Protein AF-A0A935KMK5-F1 (afdb_monomer_lite)

Radius of gyration: 30.53 Å; chains: 1; bounding box: 74×47×90 Å

Sequence (631 aa):
MKILVVHQHYLFPGAPGGSRFNELARLWREAGHQVTVIAGSLNYNTGETPAALRGKWVARQEEGGVTVWRCHVPSSYGAGYWGRMWAFFGFTLSASTAALRAGQPEVVVATSPPLVAALPGWLAARLRWRRVPWVFEVRDLWPESAVTTGVLSERSPLTKLLYALERWACGSAQLINVLTPAFRDDLVRRGLALPAKIVLIPNGADLDHFQPGPRDNDVRREQAWGDRFVVMYAGAHGRANAVGQLLDAAELLRDRADILIATVGDGPQRVELEQRARARGLTNVMFCGPQAKERMPAFVNACDVGAAVLQNNPTFRTVYPNKVFDYMACERPTLLAIDGVARELVCEQAAAGLFAEPENAAALAQAIRQLADDRAAGLAMGRRGRAWVLAHASRRALATRYLEVLGAGVLNTPWDELYVYGAGGHGKVVADVVLRADLPAFRGFIDDACARPQPNGPLGLPLLGSGEWLAERARRVRIAVALGLGDNRLRQRVAQQCVAWGIVLASPVHPRAAVAPSARLGAGTVIMAGAAVNPDAALGEGVIINTGAVVEHDNEIGDYAHLSANAATGGQVRIGALAQLGLGAVVLPRLSVGCGSIVGAGAVVIDDLPEHVVAVGVPARILRRCPDAPP

Structure (mmCIF, N/CA/C/O backbone):
data_AF-A0A935KMK5-F1
#
_entry.id   AF-A0A935KMK5-F1
#
loop_
_atom_site.group_PDB
_atom_site.id
_atom_site.type_symbol
_atom_site.label_atom_id
_atom_site.label_alt_id
_atom_site.label_comp_id
_atom_site.label_asym_id
_atom_site.label_entity_id
_atom_site.label_seq_id
_atom_site.pdbx_PDB_ins_code
_atom_site.Cartn_x
_atom_site.Cartn_y
_atom_site.Cartn_z
_atom_site.occupancy
_atom_site.B_iso_or_equiv
_atom_site.auth_seq_id
_atom_site.auth_comp_id
_atom_site.auth_asym_id
_atom_site.auth_atom_id
_atom_site.pdbx_PDB_model_num
ATOM 1 N N . MET A 1 1 ? 14.300 -13.208 2.594 1.00 88.44 1 MET A N 1
ATOM 2 C CA . MET A 1 1 ? 14.848 -11.836 2.732 1.00 88.44 1 MET A CA 1
ATOM 3 C C . MET A 1 1 ? 15.172 -11.524 4.189 1.00 88.44 1 MET A C 1
ATOM 5 O O . MET A 1 1 ? 14.489 -12.041 5.068 1.00 88.44 1 MET A O 1
ATOM 9 N N . LYS A 1 2 ? 16.140 -10.641 4.442 1.00 92.44 2 LYS A N 1
ATOM 10 C CA . LYS A 1 2 ? 16.451 -10.008 5.728 1.00 92.44 2 LYS A CA 1
ATOM 11 C C . LYS A 1 2 ? 15.815 -8.619 5.779 1.00 92.44 2 LYS A C 1
ATOM 13 O O . LYS A 1 2 ? 16.275 -7.700 5.107 1.00 92.44 2 LYS A O 1
ATOM 18 N N . ILE A 1 3 ? 14.755 -8.467 6.563 1.00 95.25 3 ILE A N 1
ATOM 19 C CA . ILE A 1 3 ? 13.932 -7.254 6.619 1.00 95.25 3 ILE A CA 1
ATOM 20 C C . ILE A 1 3 ? 14.191 -6.539 7.944 1.00 95.25 3 ILE A C 1
ATOM 22 O O . ILE A 1 3 ? 14.002 -7.123 9.013 1.00 95.25 3 ILE A O 1
ATOM 26 N N . LEU A 1 4 ? 14.596 -5.269 7.883 1.00 96.38 4 LEU A N 1
ATOM 27 C CA . LEU A 1 4 ? 14.702 -4.402 9.057 1.00 96.38 4 LEU A CA 1
ATOM 28 C C . LEU A 1 4 ? 13.515 -3.440 9.105 1.00 96.38 4 LEU A C 1
ATOM 30 O O . LEU A 1 4 ? 13.362 -2.602 8.224 1.00 96.38 4 LEU A O 1
ATOM 34 N N . VAL A 1 5 ? 12.709 -3.515 10.157 1.00 97.12 5 VAL A N 1
ATOM 35 C CA . VAL A 1 5 ? 11.572 -2.618 10.386 1.00 97.12 5 VAL A CA 1
ATOM 36 C C . VAL A 1 5 ? 11.924 -1.605 11.468 1.00 97.12 5 VAL A C 1
ATOM 38 O O . VAL A 1 5 ? 12.353 -1.983 12.552 1.00 97.12 5 VAL A O 1
ATOM 41 N N . VAL A 1 6 ? 11.695 -0.321 11.217 1.00 96.94 6 VAL A N 1
ATOM 42 C CA . VAL A 1 6 ? 11.790 0.749 12.212 1.00 96.94 6 VAL A CA 1
ATOM 43 C C . VAL A 1 6 ? 10.384 1.239 12.533 1.00 96.94 6 VAL A C 1
ATOM 45 O O . VAL A 1 6 ? 9.770 1.967 11.752 1.00 96.94 6 VAL A O 1
ATOM 48 N N . HIS A 1 7 ? 9.871 0.818 13.689 1.00 95.62 7 HIS A N 1
ATOM 49 C CA . HIS A 1 7 ? 8.510 1.107 14.122 1.00 95.62 7 HIS A CA 1
ATOM 50 C C . HIS A 1 7 ? 8.440 1.288 15.644 1.00 95.62 7 HIS A C 1
ATOM 52 O O . HIS A 1 7 ? 8.495 0.319 16.399 1.00 95.62 7 HIS A O 1
ATOM 58 N N . GLN A 1 8 ? 8.274 2.533 16.109 1.00 93.81 8 GLN A N 1
ATOM 59 C CA . GLN A 1 8 ? 8.283 2.853 17.543 1.00 93.81 8 GLN A CA 1
ATOM 60 C C . GLN A 1 8 ? 7.212 2.092 18.338 1.00 93.81 8 GLN A C 1
ATOM 62 O O . GLN A 1 8 ? 7.481 1.649 19.453 1.00 93.81 8 GLN A O 1
ATOM 67 N N . HIS A 1 9 ? 6.012 1.934 17.778 1.00 91.88 9 HIS A N 1
ATOM 68 C CA . HIS A 1 9 ? 4.830 1.421 18.483 1.00 91.88 9 HIS A CA 1
ATOM 69 C C . HIS A 1 9 ? 4.638 -0.096 18.376 1.00 91.88 9 HIS A C 1
ATOM 71 O O . HIS A 1 9 ? 3.527 -0.589 18.565 1.00 91.88 9 HIS A O 1
ATOM 77 N N . TYR A 1 10 ? 5.705 -0.847 18.092 1.00 93.25 10 TYR A N 1
ATOM 78 C CA . TYR A 1 10 ? 5.662 -2.308 18.098 1.00 93.25 10 TYR A CA 1
ATOM 79 C C . TYR A 1 10 ? 5.299 -2.830 19.496 1.00 93.25 10 TYR A C 1
ATOM 81 O O . TYR A 1 10 ? 5.993 -2.547 20.481 1.00 93.25 10 TYR A O 1
ATOM 89 N N . LEU A 1 11 ? 4.196 -3.575 19.589 1.00 90.75 11 LEU A N 1
ATOM 90 C CA . LEU A 1 11 ? 3.623 -3.995 20.868 1.00 90.75 11 LEU A CA 1
ATOM 91 C C . LEU A 1 11 ? 4.521 -5.000 21.590 1.00 90.75 11 LEU A C 1
ATOM 93 O O . LEU A 1 11 ? 5.265 -5.747 20.957 1.00 90.75 11 LEU A O 1
ATOM 97 N N . PHE A 1 12 ? 4.437 -5.009 22.919 1.00 89.56 12 PHE A N 1
ATOM 98 C CA . PHE A 1 12 ? 4.944 -6.114 23.730 1.00 89.56 12 PHE A CA 1
ATOM 99 C C . PHE A 1 12 ? 4.015 -7.331 23.598 1.00 89.56 12 PHE A C 1
ATOM 101 O O . PHE A 1 12 ? 2.827 -7.148 23.308 1.00 89.56 12 PHE A O 1
ATOM 108 N N . PRO A 1 13 ? 4.510 -8.559 23.833 1.00 83.75 13 PRO A N 1
ATOM 109 C CA . PRO A 1 13 ? 3.664 -9.749 23.871 1.00 83.75 13 PRO A CA 1
ATOM 110 C C . PRO A 1 13 ? 2.456 -9.558 24.803 1.00 83.75 13 PRO A C 1
ATOM 112 O O . PRO A 1 13 ? 2.616 -9.124 25.942 1.00 83.75 13 PRO A O 1
ATOM 115 N N . GLY A 1 14 ? 1.248 -9.829 24.299 1.00 76.69 14 GLY A N 1
ATOM 116 C CA . GLY A 1 14 ? -0.013 -9.691 25.044 1.00 76.69 14 GLY A CA 1
ATOM 117 C C . GLY A 1 14 ? -0.497 -8.254 25.290 1.00 76.69 14 GLY A C 1
ATOM 118 O O . GLY A 1 14 ? -1.565 -8.065 25.866 1.00 76.69 14 GLY A O 1
ATOM 119 N N . ALA A 1 15 ? 0.241 -7.222 24.864 1.00 79.50 15 ALA A N 1
ATOM 120 C CA . ALA A 1 15 ? -0.203 -5.843 25.047 1.00 79.50 15 ALA A CA 1
ATOM 121 C C . ALA A 1 15 ? -1.358 -5.492 24.083 1.00 79.50 15 ALA A C 1
ATOM 123 O O . ALA A 1 15 ? -1.284 -5.812 22.891 1.00 79.50 15 ALA A O 1
ATOM 124 N N . PRO A 1 16 ? -2.400 -4.775 24.545 1.00 72.69 16 PRO A N 1
ATOM 125 C CA . PRO A 1 16 ? -3.458 -4.292 23.666 1.00 72.69 16 PRO A CA 1
ATOM 126 C C . PRO A 1 16 ? -2.925 -3.193 22.739 1.00 72.69 16 PRO A C 1
ATOM 128 O O . PRO A 1 16 ? -1.979 -2.484 23.087 1.00 72.69 16 PRO A O 1
ATOM 131 N N . GLY A 1 17 ? -3.556 -3.007 21.576 1.00 74.88 17 GLY A N 1
ATOM 132 C CA . GLY A 1 17 ? -3.266 -1.898 20.662 1.00 74.88 17 GLY A CA 1
ATOM 133 C C . GLY A 1 17 ? -3.197 -2.289 19.185 1.00 74.88 17 GLY A C 1
ATOM 134 O O . GLY A 1 17 ? -3.544 -3.400 18.783 1.00 74.88 17 GLY A O 1
ATOM 135 N N . GLY A 1 18 ? -2.734 -1.349 18.356 1.00 76.38 18 GLY A N 1
ATOM 136 C CA . GLY A 1 18 ? -2.572 -1.552 16.916 1.00 76.38 18 GLY A CA 1
ATOM 137 C C . GLY A 1 18 ? -1.399 -2.480 16.594 1.00 76.38 18 GLY A C 1
ATOM 138 O O . GLY A 1 18 ? -0.251 -2.058 16.647 1.00 76.38 18 GLY A O 1
ATOM 139 N N . SER A 1 19 ? -1.688 -3.723 16.204 1.00 83.69 19 SER A N 1
ATOM 140 C CA . SER A 1 19 ? -0.689 -4.792 16.043 1.00 83.69 19 SER A CA 1
ATOM 141 C C . SER A 1 19 ? -0.196 -5.012 14.607 1.00 83.69 19 SER A C 1
ATOM 143 O O . SER A 1 19 ? 0.332 -6.079 14.313 1.00 83.69 19 SER A O 1
ATOM 145 N N . ARG A 1 20 ? -0.375 -4.047 13.690 1.00 89.81 20 ARG A N 1
ATOM 146 C CA . ARG A 1 20 ? -0.068 -4.218 12.251 1.00 89.81 20 ARG A CA 1
ATOM 147 C C . ARG A 1 20 ? 1.321 -4.819 12.021 1.00 89.81 20 ARG A C 1
ATOM 149 O O . ARG A 1 20 ? 1.428 -5.862 11.391 1.00 89.81 20 ARG A O 1
ATOM 156 N N . PHE A 1 21 ? 2.369 -4.183 12.546 1.00 92.81 21 PHE A N 1
ATOM 157 C CA . PHE A 1 21 ? 3.739 -4.654 12.335 1.00 92.81 21 PHE A CA 1
ATOM 158 C C . PHE A 1 21 ? 4.095 -5.889 13.163 1.00 92.81 21 PHE A C 1
ATOM 160 O O . PHE A 1 21 ? 4.948 -6.648 12.722 1.00 92.81 21 PHE A O 1
ATOM 167 N N . ASN A 1 22 ? 3.426 -6.134 14.296 1.00 92.81 22 ASN A N 1
ATOM 168 C CA . ASN A 1 22 ? 3.542 -7.406 15.014 1.00 92.81 22 ASN A CA 1
ATOM 169 C C . ASN A 1 22 ? 3.062 -8.568 14.129 1.00 92.81 22 ASN A C 1
ATOM 171 O O . ASN A 1 22 ? 3.775 -9.556 13.977 1.00 92.81 22 ASN A O 1
ATOM 175 N N . GLU A 1 23 ? 1.908 -8.414 13.474 1.00 91.38 23 GLU A N 1
ATOM 176 C CA . GLU A 1 23 ? 1.386 -9.435 12.560 1.00 91.38 23 GLU A CA 1
ATOM 177 C C . GLU A 1 23 ? 2.195 -9.542 11.269 1.00 91.38 23 GLU A C 1
ATOM 179 O O . GLU A 1 23 ? 2.491 -10.650 10.839 1.00 91.38 23 GLU A O 1
ATOM 184 N N . LEU A 1 24 ? 2.597 -8.421 10.655 1.00 94.81 24 LEU A N 1
ATOM 185 C CA . LEU A 1 24 ? 3.451 -8.466 9.463 1.00 94.81 24 LEU A CA 1
ATOM 186 C C . LEU A 1 24 ? 4.778 -9.167 9.765 1.00 94.81 24 LEU A C 1
ATOM 188 O O . LEU A 1 24 ? 5.187 -10.033 9.001 1.00 94.81 24 LEU A O 1
ATOM 192 N N . ALA A 1 25 ? 5.421 -8.863 10.897 1.00 95.94 25 ALA A N 1
ATOM 193 C CA . ALA A 1 25 ? 6.657 -9.529 11.296 1.00 95.94 25 ALA A CA 1
ATOM 194 C C . ALA A 1 25 ? 6.456 -11.040 11.499 1.00 95.94 25 ALA A C 1
ATOM 196 O O . ALA A 1 25 ? 7.282 -11.830 11.038 1.00 95.94 25 ALA A O 1
ATOM 197 N N . ARG A 1 26 ? 5.343 -11.447 12.129 1.00 94.00 26 ARG A N 1
ATOM 198 C CA . ARG A 1 26 ? 4.970 -12.860 12.283 1.00 94.00 26 ARG A CA 1
ATOM 199 C C . ARG A 1 26 ? 4.770 -13.543 10.927 1.00 94.00 26 ARG A C 1
ATOM 201 O O . ARG A 1 26 ? 5.395 -14.572 10.683 1.00 94.00 26 ARG A O 1
ATOM 208 N N . LEU A 1 27 ? 3.947 -12.963 10.053 1.00 94.50 27 LEU A N 1
ATOM 209 C CA . LEU A 1 27 ? 3.589 -13.522 8.744 1.00 94.50 27 LEU A CA 1
ATOM 210 C C . LEU A 1 27 ? 4.787 -13.577 7.788 1.00 94.50 27 LEU A C 1
ATOM 212 O O . LEU A 1 27 ? 4.979 -14.571 7.094 1.00 94.50 27 LEU A O 1
ATOM 216 N N . TRP A 1 28 ? 5.638 -12.550 7.774 1.00 96.19 28 TRP A N 1
ATOM 217 C CA . TRP A 1 28 ? 6.865 -12.554 6.975 1.00 96.19 28 TRP A CA 1
ATOM 218 C C . TRP A 1 28 ? 7.855 -13.613 7.458 1.00 96.19 28 TRP A C 1
ATOM 220 O O . TRP A 1 28 ? 8.504 -14.264 6.642 1.00 96.19 28 TRP A O 1
ATOM 230 N N . ARG A 1 29 ? 7.944 -13.840 8.772 1.00 95.44 29 ARG A N 1
ATOM 231 C CA . ARG A 1 29 ? 8.748 -14.932 9.327 1.00 95.44 29 ARG A CA 1
ATOM 232 C C . ARG A 1 29 ? 8.179 -16.306 8.970 1.00 95.44 29 ARG A C 1
ATOM 234 O O . ARG A 1 29 ? 8.950 -17.179 8.593 1.00 95.44 29 ARG A O 1
ATOM 241 N N . GLU A 1 30 ? 6.862 -16.497 9.059 1.00 93.69 30 GLU A N 1
ATOM 242 C CA . GLU A 1 30 ? 6.194 -17.733 8.605 1.00 93.69 30 GLU A CA 1
ATOM 243 C C . GLU A 1 30 ? 6.478 -18.023 7.124 1.00 93.69 30 GLU A C 1
ATOM 245 O O . GLU A 1 30 ? 6.683 -19.173 6.755 1.00 93.69 30 GLU A O 1
ATOM 250 N N . ALA A 1 31 ? 6.582 -16.981 6.294 1.00 93.06 31 ALA A N 1
ATOM 251 C CA . ALA A 1 31 ? 7.000 -17.076 4.895 1.00 93.06 31 ALA A CA 1
ATOM 252 C C . ALA A 1 31 ? 8.521 -17.307 4.697 1.00 93.06 31 ALA A C 1
ATOM 254 O O . ALA A 1 31 ? 9.012 -17.246 3.574 1.00 93.06 31 ALA A O 1
ATOM 255 N N . GLY A 1 32 ? 9.291 -17.552 5.764 1.00 94.31 32 GLY A N 1
ATOM 256 C CA . GLY A 1 32 ? 10.724 -17.869 5.700 1.00 94.31 32 GLY A CA 1
ATOM 257 C C . GLY A 1 32 ? 11.666 -16.657 5.672 1.00 94.31 32 GLY A C 1
ATOM 258 O O . GLY A 1 32 ? 12.860 -16.809 5.405 1.00 94.31 32 GLY A O 1
ATOM 259 N N . HIS A 1 33 ? 11.176 -15.442 5.942 1.00 94.19 33 HIS A N 1
ATOM 260 C CA . HIS A 1 33 ? 12.009 -14.235 5.981 1.00 94.19 33 HIS A CA 1
ATOM 261 C C . HIS A 1 33 ? 12.579 -13.977 7.384 1.00 94.19 33 HIS A C 1
ATOM 263 O O . HIS A 1 33 ? 11.934 -14.208 8.404 1.00 94.19 33 HIS A O 1
ATOM 269 N N . GLN A 1 34 ? 13.793 -13.430 7.455 1.00 95.06 34 GLN A N 1
ATOM 270 C CA . GLN A 1 34 ? 14.397 -13.003 8.714 1.00 95.06 34 GLN A CA 1
ATOM 271 C C . GLN A 1 34 ? 13.971 -11.564 9.014 1.00 95.06 34 GLN A C 1
ATOM 273 O O . GLN A 1 34 ? 14.354 -10.644 8.293 1.00 95.06 34 GLN A O 1
ATOM 278 N N . VAL A 1 35 ? 13.211 -11.354 10.089 1.00 96.88 35 VAL A N 1
ATOM 279 C CA . VAL A 1 35 ? 12.713 -10.024 10.472 1.00 96.88 35 VAL A CA 1
ATOM 280 C C . VAL A 1 35 ? 13.449 -9.513 11.710 1.00 96.88 35 VAL A C 1
ATOM 282 O O . VAL A 1 35 ? 13.557 -10.203 12.724 1.00 96.88 35 VAL A O 1
ATOM 285 N N . THR A 1 36 ? 13.961 -8.287 11.628 1.00 97.25 36 THR A N 1
ATOM 286 C CA . THR A 1 36 ? 14.481 -7.523 12.768 1.00 97.25 36 THR A CA 1
ATOM 287 C C . THR A 1 36 ? 13.657 -6.255 12.931 1.00 97.25 36 THR A C 1
ATOM 289 O O . THR A 1 36 ? 13.405 -5.560 11.952 1.00 97.25 36 THR A O 1
ATOM 292 N N . VAL A 1 37 ? 13.259 -5.921 14.156 1.00 97.75 37 VAL A N 1
ATOM 293 C CA . VAL A 1 37 ? 12.464 -4.722 14.454 1.00 97.75 37 VAL A CA 1
ATOM 294 C C . VAL A 1 37 ? 13.245 -3.793 15.381 1.00 97.75 37 VAL A C 1
ATOM 296 O O . VAL A 1 37 ? 13.832 -4.243 16.358 1.00 97.75 37 VAL A O 1
ATOM 299 N N . ILE A 1 38 ? 13.242 -2.493 15.103 1.00 97.44 38 ILE A N 1
ATOM 300 C CA . ILE A 1 38 ? 13.681 -1.424 16.005 1.00 97.44 38 ILE A CA 1
ATOM 301 C C . ILE A 1 38 ? 12.425 -0.729 16.531 1.00 97.44 38 ILE A C 1
ATOM 303 O O . ILE A 1 38 ? 11.669 -0.140 15.755 1.00 97.44 38 ILE A O 1
ATOM 307 N N . ALA A 1 39 ? 12.204 -0.811 17.841 1.00 96.31 39 ALA A N 1
ATOM 308 C CA . ALA A 1 39 ? 10.960 -0.431 18.503 1.00 96.31 39 ALA A CA 1
ATOM 309 C C . ALA A 1 39 ? 11.193 0.346 19.798 1.00 96.31 39 ALA A C 1
ATOM 311 O O . ALA A 1 39 ? 12.278 0.314 20.367 1.00 96.31 39 ALA A O 1
ATOM 312 N N . GLY A 1 40 ? 10.173 1.047 20.289 1.00 94.62 40 GLY A N 1
ATOM 313 C CA . GLY A 1 40 ? 10.242 1.766 21.557 1.00 94.62 40 GLY A CA 1
ATOM 314 C C . GLY A 1 40 ? 10.272 0.829 22.769 1.00 94.62 40 GLY A C 1
ATOM 315 O O . GLY A 1 40 ? 9.691 -0.258 22.756 1.00 94.62 40 GLY A O 1
ATOM 316 N N . SER A 1 41 ? 10.934 1.266 23.840 1.00 94.12 41 SER A N 1
ATOM 317 C CA . SER A 1 41 ? 10.972 0.588 25.142 1.00 94.12 41 SER A CA 1
ATOM 318 C C . SER A 1 41 ? 9.736 0.841 26.014 1.00 94.12 41 SER A C 1
ATOM 320 O O . SER A 1 41 ? 9.602 0.219 27.063 1.00 94.12 41 SER A O 1
ATOM 322 N N . LEU A 1 42 ? 8.865 1.768 25.613 1.00 89.81 42 LEU A N 1
ATOM 323 C CA . LEU A 1 42 ? 7.700 2.223 26.372 1.00 89.81 42 LEU A CA 1
ATOM 324 C C . LEU A 1 42 ? 6.410 1.710 25.728 1.00 89.81 42 LEU A C 1
ATOM 326 O O . LEU A 1 42 ? 6.234 1.811 24.512 1.00 89.81 42 LEU A O 1
ATOM 330 N N . ASN A 1 43 ? 5.493 1.191 26.545 1.00 85.00 43 ASN A N 1
ATOM 331 C CA . ASN A 1 43 ? 4.145 0.861 26.100 1.00 85.00 43 ASN A CA 1
ATOM 332 C C . ASN A 1 43 ? 3.358 2.163 25.918 1.00 85.00 43 ASN A C 1
ATOM 334 O O . ASN A 1 43 ? 3.093 2.876 26.879 1.00 85.00 43 ASN A O 1
ATOM 338 N N . TYR A 1 44 ? 2.988 2.489 24.682 1.00 79.50 44 TYR A N 1
ATOM 339 C CA . TYR A 1 44 ? 2.342 3.766 24.369 1.00 79.50 44 TYR A CA 1
ATOM 340 C C . TYR A 1 44 ? 0.893 3.873 24.862 1.00 79.50 44 TYR A C 1
ATOM 342 O O . TYR A 1 44 ? 0.375 4.985 24.926 1.00 79.50 44 TYR A O 1
ATOM 350 N N . ASN A 1 45 ? 0.252 2.749 25.205 1.00 74.62 45 ASN A N 1
ATOM 351 C CA . ASN A 1 45 ? -1.100 2.735 25.763 1.00 74.62 45 ASN A CA 1
ATOM 352 C C . ASN A 1 45 ? -1.089 2.964 27.275 1.00 74.62 45 ASN A C 1
ATOM 354 O O . ASN A 1 45 ? -1.911 3.725 27.772 1.00 74.62 45 ASN A O 1
ATOM 358 N N . THR A 1 46 ? -0.158 2.337 28.003 1.00 78.88 46 THR A N 1
ATOM 359 C CA . THR A 1 46 ? -0.071 2.480 29.469 1.00 78.88 46 THR A CA 1
ATOM 360 C C . THR A 1 46 ? 0.881 3.591 29.913 1.00 78.88 46 THR A C 1
ATOM 362 O O . THR A 1 46 ? 0.805 4.055 31.042 1.00 78.88 46 THR A O 1
ATOM 365 N N . GLY A 1 47 ? 1.794 4.031 29.043 1.00 81.44 47 GLY A N 1
ATOM 366 C CA . GLY A 1 47 ? 2.874 4.957 29.391 1.00 81.44 47 GLY A CA 1
ATOM 367 C C . GLY A 1 47 ? 4.026 4.303 30.162 1.00 81.44 47 GLY A C 1
ATOM 368 O O . GLY A 1 47 ? 4.974 4.986 30.548 1.00 81.44 47 GLY A O 1
ATOM 369 N N . GLU A 1 48 ? 3.979 2.989 30.384 1.00 85.00 48 GLU A N 1
ATOM 370 C CA . GLU A 1 48 ? 4.920 2.301 31.263 1.00 85.00 48 GLU A CA 1
ATOM 371 C C . GLU A 1 48 ? 6.095 1.682 30.503 1.00 85.00 48 GLU A C 1
ATOM 373 O O . GLU A 1 48 ? 5.959 1.133 29.406 1.00 85.00 48 GLU A O 1
ATOM 378 N N . THR A 1 49 ? 7.275 1.734 31.125 1.00 88.56 49 THR A N 1
ATOM 379 C CA . THR A 1 49 ? 8.465 1.002 30.672 1.00 88.56 49 THR A CA 1
ATOM 380 C C . THR A 1 49 ? 8.641 -0.258 31.524 1.00 88.56 49 THR A C 1
ATOM 382 O O . THR A 1 49 ? 8.798 -0.131 32.750 1.00 88.56 49 THR A O 1
ATOM 385 N N . PRO A 1 50 ? 8.671 -1.461 30.913 1.00 89.88 50 PRO A N 1
ATOM 386 C CA . PRO A 1 50 ? 8.937 -2.707 31.625 1.00 89.88 50 PRO A CA 1
ATOM 387 C C . PRO A 1 50 ? 10.238 -2.643 32.428 1.00 89.88 50 PRO A C 1
ATOM 389 O O . PRO A 1 50 ? 11.231 -2.086 31.958 1.00 89.88 50 PRO A O 1
ATOM 392 N N . ALA A 1 51 ? 10.260 -3.245 33.621 1.00 88.81 51 ALA A N 1
ATOM 393 C CA . ALA A 1 51 ? 11.404 -3.179 34.538 1.00 88.81 51 ALA A CA 1
ATOM 394 C C . ALA A 1 51 ? 12.734 -3.584 33.872 1.00 88.81 51 ALA A C 1
ATOM 396 O O . ALA A 1 51 ? 13.735 -2.891 34.026 1.00 88.81 51 ALA A O 1
ATOM 397 N N . ALA A 1 52 ? 12.716 -4.628 33.035 1.00 89.81 52 ALA A N 1
ATOM 398 C CA . ALA A 1 52 ? 13.886 -5.121 32.303 1.00 89.81 52 ALA A CA 1
ATOM 399 C C . ALA A 1 52 ? 14.477 -4.128 31.276 1.00 89.81 52 ALA A C 1
ATOM 401 O O . ALA A 1 52 ? 15.593 -4.346 30.793 1.00 89.81 52 ALA A O 1
ATOM 402 N N . LEU A 1 53 ? 13.743 -3.069 30.917 1.00 92.38 53 LEU A N 1
ATOM 403 C CA . LEU A 1 53 ? 14.135 -2.043 29.944 1.00 92.38 53 LEU A CA 1
ATOM 404 C C . LEU A 1 53 ? 14.408 -0.672 30.581 1.00 92.38 53 LEU A C 1
ATOM 406 O O . LEU A 1 53 ? 14.921 0.219 29.902 1.00 92.38 53 LEU A O 1
ATOM 410 N N . ARG A 1 54 ? 14.095 -0.483 31.869 1.00 90.25 54 ARG A N 1
ATOM 411 C CA . ARG A 1 54 ? 14.308 0.799 32.558 1.00 90.25 54 ARG A CA 1
ATOM 412 C C . ARG A 1 54 ? 15.795 1.163 32.571 1.00 90.25 54 ARG A C 1
ATOM 414 O O . ARG A 1 54 ? 16.647 0.320 32.831 1.00 90.25 54 ARG A O 1
ATOM 421 N N . GLY A 1 55 ? 16.100 2.420 32.248 1.00 88.62 55 GLY A N 1
ATOM 422 C CA . GLY A 1 55 ? 17.470 2.948 32.198 1.00 88.62 55 GLY A CA 1
ATOM 423 C C . GLY A 1 55 ? 18.325 2.461 31.019 1.00 88.62 55 GLY A C 1
ATOM 424 O O . GLY A 1 55 ? 19.446 2.934 30.853 1.00 88.62 55 GLY A O 1
ATOM 425 N N . LYS A 1 56 ? 17.827 1.552 30.170 1.00 93.69 56 LYS A N 1
ATOM 426 C CA . LYS A 1 56 ? 18.582 1.065 29.008 1.00 93.69 56 LYS A CA 1
ATOM 427 C C . LYS A 1 56 ? 18.429 2.017 27.827 1.00 93.69 56 LYS A C 1
ATOM 429 O O . LYS A 1 56 ? 17.316 2.373 27.449 1.00 93.69 56 LYS A O 1
ATOM 434 N N . TRP A 1 57 ? 19.554 2.372 27.206 1.00 95.94 57 TRP A N 1
ATOM 435 C CA . TRP A 1 57 ? 19.562 3.150 25.964 1.00 95.94 57 TRP A CA 1
ATOM 436 C C . TRP A 1 57 ? 19.027 2.333 24.783 1.00 95.94 57 TRP A C 1
ATOM 438 O O . TRP A 1 57 ? 18.154 2.775 24.038 1.00 95.94 57 TRP A O 1
ATOM 448 N N . VAL A 1 58 ? 19.545 1.113 24.638 1.00 96.50 58 VAL A N 1
ATOM 449 C CA . VAL A 1 58 ? 19.166 0.138 23.614 1.00 96.50 58 VAL A CA 1
ATOM 450 C C . VAL A 1 58 ? 19.297 -1.261 24.219 1.00 96.50 58 VAL A C 1
ATOM 452 O O . VAL A 1 58 ? 20.313 -1.563 24.846 1.00 96.50 58 VAL A O 1
ATOM 455 N N . ALA A 1 59 ? 18.307 -2.125 24.008 1.00 96.44 59 ALA A N 1
ATOM 456 C CA . ALA A 1 59 ? 18.327 -3.523 24.428 1.00 96.44 59 ALA A CA 1
ATOM 457 C C . ALA A 1 59 ? 17.885 -4.438 23.280 1.00 96.44 59 ALA A C 1
ATOM 459 O O . ALA A 1 59 ? 16.837 -4.215 22.684 1.00 96.44 59 ALA A O 1
ATOM 460 N N . ARG A 1 60 ? 18.671 -5.475 22.977 1.00 95.88 60 ARG A N 1
ATOM 461 C CA . ARG A 1 60 ? 18.289 -6.524 22.021 1.00 95.88 60 ARG A CA 1
ATOM 462 C C . ARG A 1 60 ? 17.563 -7.644 22.762 1.00 95.88 60 ARG A C 1
ATOM 464 O O . ARG A 1 60 ? 18.057 -8.104 23.789 1.00 95.88 60 ARG A O 1
ATOM 471 N N . GLN A 1 61 ? 16.421 -8.070 22.240 1.00 94.12 61 GLN A N 1
ATOM 472 C CA . GLN A 1 61 ? 15.588 -9.145 22.775 1.00 94.12 61 GLN A CA 1
ATOM 473 C C . GLN A 1 61 ? 15.037 -9.997 21.629 1.00 94.12 61 GLN A C 1
ATOM 475 O O . GLN A 1 61 ? 15.061 -9.585 20.467 1.00 94.12 61 GLN A O 1
ATOM 480 N N . GLU A 1 62 ? 14.560 -11.189 21.957 1.00 93.00 62 GLU A N 1
ATOM 481 C CA . GLU A 1 62 ? 13.805 -12.032 21.039 1.00 93.00 62 GLU A CA 1
ATOM 482 C C . GLU A 1 62 ? 12.351 -12.068 21.507 1.00 93.00 62 GLU A C 1
ATOM 484 O O . GLU A 1 62 ? 12.070 -12.408 22.654 1.00 93.00 62 GLU A O 1
ATOM 489 N N . GLU A 1 63 ? 11.430 -11.669 20.635 1.00 90.81 63 GLU A N 1
ATOM 490 C CA . GLU A 1 63 ? 10.006 -11.587 20.948 1.00 90.81 63 GLU A CA 1
ATOM 491 C C . GLU A 1 63 ? 9.220 -12.335 19.876 1.00 90.81 63 GLU A C 1
ATOM 493 O O . GLU A 1 63 ? 9.213 -11.939 18.711 1.00 90.81 63 GLU A O 1
ATOM 498 N N . GLY A 1 64 ? 8.591 -13.452 20.253 1.00 83.38 64 GLY A N 1
ATOM 499 C CA . GLY A 1 64 ? 7.833 -14.281 19.314 1.00 83.38 64 GLY A CA 1
ATOM 500 C C . GLY A 1 64 ? 8.668 -14.745 18.117 1.00 83.38 64 GLY A C 1
ATOM 501 O O . GLY A 1 64 ? 8.151 -14.767 17.007 1.00 83.38 64 GLY A O 1
ATOM 502 N N . GLY A 1 65 ? 9.955 -15.061 18.322 1.00 86.56 65 GLY A N 1
ATOM 503 C CA . GLY A 1 65 ? 10.911 -15.466 17.280 1.00 86.56 65 GLY A CA 1
ATOM 504 C C . GLY A 1 65 ? 11.321 -14.357 16.303 1.00 86.56 65 GLY A C 1
ATOM 505 O O . GLY A 1 65 ? 11.832 -14.647 15.222 1.00 86.56 65 GLY A O 1
ATOM 506 N N . VAL A 1 66 ? 11.074 -13.092 16.652 1.00 94.56 66 VAL A N 1
ATOM 507 C CA . VAL A 1 66 ? 11.553 -11.905 15.934 1.00 94.56 66 VAL A CA 1
ATOM 508 C C . VAL A 1 66 ? 12.634 -11.237 16.781 1.00 94.56 66 VAL A C 1
ATOM 510 O O . VAL A 1 66 ? 12.466 -11.052 17.986 1.00 94.56 66 VAL A O 1
ATOM 513 N N . THR A 1 67 ? 13.752 -10.841 16.167 1.00 96.06 67 THR A N 1
ATOM 514 C CA . THR A 1 67 ? 14.761 -10.040 16.879 1.00 96.06 67 THR A CA 1
ATOM 515 C C . THR A 1 67 ? 14.255 -8.607 17.025 1.00 96.06 67 THR A C 1
ATOM 517 O O . THR A 1 67 ? 14.043 -7.926 16.023 1.00 96.06 67 THR A O 1
ATOM 520 N N . VAL A 1 68 ? 14.111 -8.122 18.258 1.00 97.00 68 VAL A N 1
ATOM 521 C CA . VAL A 1 68 ? 13.637 -6.766 18.563 1.00 97.00 68 VAL A CA 1
ATOM 522 C C . VAL A 1 68 ? 14.719 -5.973 19.292 1.00 97.00 68 VAL A C 1
ATOM 524 O O . VAL A 1 68 ? 15.249 -6.385 20.321 1.00 97.00 68 VAL A O 1
ATOM 527 N N . TRP A 1 69 ? 15.047 -4.799 18.767 1.00 97.31 69 TRP A N 1
ATOM 528 C CA . TRP A 1 69 ? 15.850 -3.782 19.430 1.00 97.31 69 TRP A CA 1
ATOM 529 C C . TRP A 1 69 ? 14.914 -2.773 20.094 1.00 97.31 69 TRP A C 1
ATOM 531 O O . TRP A 1 69 ? 14.317 -1.933 19.422 1.00 97.31 69 TRP A O 1
ATOM 541 N N . ARG A 1 70 ? 14.782 -2.864 21.418 1.00 96.81 70 ARG A N 1
ATOM 542 C CA . ARG A 1 70 ? 14.021 -1.931 22.252 1.00 96.81 70 ARG A CA 1
ATOM 543 C C . ARG A 1 70 ? 14.878 -0.703 22.558 1.00 96.81 70 ARG A C 1
ATOM 545 O O . ARG A 1 70 ? 15.918 -0.801 23.209 1.00 96.81 70 ARG A O 1
ATOM 552 N N . CYS A 1 71 ? 14.435 0.446 22.075 1.00 96.81 71 CYS A N 1
ATOM 553 C CA . CYS A 1 71 ? 15.129 1.726 22.097 1.00 96.81 71 CYS A CA 1
ATOM 554 C C . CYS A 1 71 ? 14.463 2.680 23.083 1.00 96.81 71 CYS A C 1
ATOM 556 O O . CYS A 1 71 ? 13.235 2.736 23.164 1.00 96.81 71 CYS A O 1
ATOM 558 N N . HIS A 1 72 ? 15.282 3.418 23.829 1.00 95.94 72 HIS A N 1
ATOM 559 C CA . HIS A 1 72 ? 14.824 4.316 24.878 1.00 95.94 72 HIS A CA 1
ATOM 560 C C . HIS A 1 72 ? 13.760 5.307 24.389 1.00 95.94 72 HIS A C 1
ATOM 562 O O . HIS A 1 72 ? 13.982 6.077 23.454 1.00 95.94 72 HIS A O 1
ATOM 568 N N . VAL A 1 73 ? 12.625 5.327 25.085 1.00 92.75 73 VAL A N 1
ATOM 569 C CA . VAL A 1 73 ? 11.580 6.344 24.941 1.00 92.75 73 VAL A CA 1
ATOM 570 C C . VAL A 1 73 ? 11.446 7.082 26.278 1.00 92.75 73 VAL A C 1
ATOM 572 O O . VAL A 1 73 ? 11.158 6.433 27.286 1.00 92.75 73 VAL A O 1
ATOM 575 N N . PRO A 1 74 ? 11.632 8.412 26.309 1.00 89.31 74 PRO A N 1
ATOM 576 C CA . PRO A 1 74 ? 11.382 9.230 27.492 1.00 89.31 74 PRO A CA 1
ATOM 577 C C . PRO A 1 74 ? 9.998 8.989 28.117 1.00 89.31 74 PRO A C 1
ATOM 579 O O . PRO A 1 74 ? 8.992 8.897 27.411 1.00 89.31 74 PRO A O 1
ATOM 582 N N . SER A 1 75 ? 9.932 8.967 29.453 1.00 84.19 75 SER A N 1
ATOM 583 C CA . SER A 1 75 ? 8.680 8.816 30.219 1.00 84.19 75 SER A CA 1
ATOM 584 C C . SER A 1 75 ? 7.710 9.990 30.041 1.00 84.19 75 SER A C 1
ATOM 586 O O . SER A 1 75 ? 6.527 9.876 30.350 1.00 84.19 75 SER A O 1
ATOM 588 N N . SER A 1 76 ? 8.181 11.104 29.474 1.00 80.75 76 SER A N 1
ATOM 589 C CA . SER A 1 76 ? 7.372 12.270 29.119 1.00 80.75 76 SER A CA 1
ATOM 590 C C . SER A 1 76 ? 6.372 12.015 27.982 1.00 80.75 76 SER A C 1
ATOM 592 O O . SER A 1 76 ? 5.615 12.922 27.649 1.00 80.75 76 SER A O 1
ATOM 594 N N . TYR A 1 77 ? 6.297 10.807 27.408 1.00 77.19 77 TYR A N 1
ATOM 595 C CA . TYR A 1 77 ? 5.359 10.463 26.327 1.00 77.19 77 TYR A CA 1
ATOM 596 C C . TYR A 1 77 ? 3.893 10.838 26.628 1.00 77.19 77 TYR A C 1
ATOM 598 O O . TYR A 1 77 ? 3.170 11.288 25.735 1.00 77.19 77 TYR A O 1
ATOM 606 N N . GLY A 1 78 ? 3.466 10.679 27.886 1.00 75.62 78 GLY A N 1
ATOM 607 C CA . GLY A 1 78 ? 2.127 11.048 28.361 1.00 75.62 78 GLY A CA 1
ATOM 608 C C . GLY A 1 78 ? 1.971 12.513 28.793 1.00 75.62 78 GLY A C 1
ATOM 609 O O . GLY A 1 78 ? 0.848 12.967 28.996 1.00 75.62 78 GLY A O 1
ATOM 610 N N . ALA A 1 79 ? 3.062 13.278 28.905 1.00 79.69 79 ALA A N 1
ATOM 611 C CA . ALA A 1 79 ? 3.082 14.649 29.423 1.00 79.69 79 ALA A CA 1
ATOM 612 C C . ALA A 1 79 ? 2.708 15.689 28.345 1.00 79.69 79 ALA A C 1
ATOM 614 O O . ALA A 1 79 ? 3.476 16.596 28.013 1.00 79.69 79 ALA A O 1
ATOM 615 N N . GLY A 1 80 ? 1.520 15.529 27.758 1.00 79.12 80 GLY A N 1
ATOM 616 C CA . GLY A 1 80 ? 0.988 16.426 26.733 1.00 79.12 80 GLY A CA 1
ATOM 617 C C . GLY A 1 80 ? 1.746 16.380 25.400 1.00 79.12 80 GLY A C 1
ATOM 618 O O . GLY A 1 80 ? 2.485 15.442 25.096 1.00 79.12 80 GLY A O 1
ATOM 619 N N . TYR A 1 81 ? 1.535 17.403 24.567 1.00 77.31 81 TYR A N 1
ATOM 620 C CA . TYR A 1 81 ? 2.089 17.451 23.210 1.00 77.31 81 TYR A CA 1
ATOM 621 C C . TYR A 1 81 ? 3.625 17.517 23.190 1.00 77.31 81 TYR A C 1
ATOM 623 O O . TYR A 1 81 ? 4.277 16.717 22.518 1.00 77.31 81 TYR A O 1
ATOM 631 N N . TRP A 1 82 ? 4.214 18.435 23.963 1.00 81.62 82 TRP A N 1
ATOM 632 C CA . TRP A 1 82 ? 5.667 18.625 24.004 1.00 81.62 82 TRP A CA 1
ATOM 633 C C . TRP A 1 82 ? 6.398 17.430 24.614 1.00 81.62 82 TRP A C 1
ATOM 635 O O . TRP A 1 82 ? 7.441 17.030 24.100 1.00 81.62 82 TRP A O 1
ATOM 645 N N . GLY A 1 83 ? 5.829 16.807 25.650 1.00 85.62 83 GLY A N 1
ATOM 646 C CA . GLY A 1 83 ? 6.362 15.567 26.208 1.00 85.62 83 GLY A CA 1
ATOM 647 C C . GLY A 1 83 ? 6.396 14.436 25.176 1.00 85.62 83 GLY A C 1
ATOM 648 O O . GLY A 1 83 ? 7.422 13.775 25.009 1.00 85.62 83 GLY A O 1
ATOM 649 N N . ARG A 1 84 ? 5.325 14.284 24.387 1.00 86.12 84 ARG A N 1
ATOM 650 C CA . ARG A 1 84 ? 5.268 13.318 23.281 1.00 86.12 84 ARG A CA 1
ATOM 651 C C . ARG A 1 84 ? 6.299 13.604 22.191 1.00 86.12 84 ARG A C 1
ATOM 653 O O . ARG A 1 84 ? 6.942 12.676 21.705 1.00 86.12 84 ARG A O 1
ATOM 660 N N . MET A 1 85 ? 6.488 14.871 21.831 1.00 84.44 85 MET A N 1
ATOM 661 C CA . MET A 1 85 ? 7.505 15.269 20.859 1.00 84.44 85 MET A CA 1
ATOM 662 C C . MET A 1 85 ? 8.914 14.907 21.351 1.00 84.44 85 MET A C 1
ATOM 664 O O . MET A 1 85 ? 9.675 14.276 20.617 1.00 84.44 85 MET A O 1
ATOM 668 N N . TRP A 1 86 ? 9.243 15.221 22.608 1.00 86.50 86 TRP A N 1
ATOM 669 C CA . TRP A 1 86 ? 10.510 14.808 23.219 1.00 86.50 86 TRP A CA 1
ATOM 670 C C . TRP A 1 86 ? 10.683 13.293 23.232 1.00 86.50 86 TRP A C 1
ATOM 672 O O . TRP A 1 86 ? 11.773 12.794 22.952 1.00 86.50 86 TRP A O 1
ATOM 682 N N . ALA A 1 87 ? 9.605 12.553 23.480 1.00 89.62 87 ALA A N 1
ATOM 683 C CA . ALA A 1 87 ? 9.635 11.103 23.438 1.00 89.62 87 ALA A CA 1
ATOM 684 C C . ALA A 1 87 ? 9.938 10.552 22.029 1.00 89.62 87 ALA A C 1
ATOM 686 O O . ALA A 1 87 ? 10.691 9.586 21.897 1.00 89.62 87 ALA A O 1
ATOM 687 N N . PHE A 1 88 ? 9.425 11.190 20.970 1.00 90.88 88 PHE A N 1
ATOM 688 C CA . PHE A 1 88 ? 9.763 10.851 19.583 1.00 90.88 88 PHE A CA 1
ATOM 689 C C . PHE A 1 88 ? 11.236 11.127 19.249 1.00 90.88 88 PHE A C 1
ATOM 691 O O . PHE A 1 88 ? 11.884 10.303 18.598 1.00 90.88 88 PHE A O 1
ATOM 698 N N . PHE A 1 89 ? 11.797 12.244 19.720 1.00 90.50 89 PHE A N 1
ATOM 699 C CA . PHE A 1 89 ? 13.221 12.547 19.536 1.00 90.50 89 PHE A CA 1
ATOM 700 C C . PHE A 1 89 ? 14.127 11.586 20.317 1.00 90.50 89 PHE A C 1
ATOM 702 O O . PHE A 1 89 ? 15.090 11.065 19.752 1.00 90.50 89 PHE A O 1
ATOM 709 N N . GLY A 1 90 ? 13.794 11.281 21.576 1.00 93.00 90 GLY A N 1
ATOM 710 C CA . GLY A 1 90 ? 14.537 10.310 22.387 1.00 93.00 90 GLY A CA 1
ATOM 711 C C . GLY A 1 90 ? 14.557 8.913 21.758 1.00 93.00 90 GLY A C 1
ATOM 712 O O . GLY A 1 90 ? 15.619 8.289 21.668 1.00 93.00 90 GLY A O 1
ATOM 713 N N . PHE A 1 91 ? 13.415 8.472 21.218 1.00 95.25 91 PHE A N 1
ATOM 714 C CA . PHE A 1 91 ? 13.345 7.253 20.411 1.00 95.25 91 PHE A CA 1
ATOM 715 C C . PHE A 1 91 ? 14.241 7.339 19.175 1.00 95.25 91 PHE A C 1
ATOM 717 O O . PHE A 1 91 ? 15.007 6.426 18.911 1.00 95.25 91 PHE A O 1
ATOM 724 N N . THR A 1 92 ? 14.185 8.437 18.422 1.00 95.38 92 THR A N 1
ATOM 725 C CA . THR A 1 92 ? 14.942 8.600 17.170 1.00 95.38 92 THR A CA 1
ATOM 726 C C . THR A 1 92 ? 16.454 8.467 17.385 1.00 95.38 92 THR A C 1
ATOM 728 O O . THR A 1 92 ? 17.135 7.793 16.606 1.00 95.38 92 THR A O 1
ATOM 731 N N . LEU A 1 93 ? 16.988 9.054 18.460 1.00 95.50 93 LEU A N 1
ATOM 732 C CA . LEU A 1 93 ? 18.414 8.979 18.801 1.00 95.50 93 LEU A CA 1
ATOM 733 C C . LEU A 1 93 ? 18.844 7.554 19.195 1.00 95.50 93 LEU A C 1
ATOM 735 O O . LEU A 1 93 ? 19.849 7.030 18.700 1.00 95.50 93 LEU A O 1
ATOM 739 N N . SER A 1 94 ? 18.065 6.894 20.051 1.00 96.44 94 SER A N 1
ATOM 740 C CA . SER A 1 94 ? 18.353 5.523 20.489 1.00 96.44 94 SER A CA 1
ATOM 741 C C . SER A 1 94 ? 18.133 4.499 19.370 1.00 96.44 94 SER A C 1
ATOM 743 O O . SER A 1 94 ? 18.949 3.593 19.186 1.00 96.44 94 SER A O 1
ATOM 745 N N . ALA A 1 95 ? 17.108 4.687 18.540 1.00 96.44 95 ALA A N 1
ATOM 746 C CA . ALA A 1 95 ? 16.847 3.910 17.332 1.00 96.44 95 ALA A CA 1
ATOM 747 C C . ALA A 1 95 ? 17.962 4.063 16.297 1.00 96.44 95 ALA A C 1
ATOM 749 O O . ALA A 1 95 ? 18.334 3.081 15.665 1.00 96.44 95 ALA A O 1
ATOM 750 N N . SER A 1 96 ? 18.559 5.250 16.165 1.00 95.44 96 SER A N 1
ATOM 751 C CA . SER A 1 96 ? 19.716 5.464 15.283 1.00 95.44 96 SER A CA 1
ATOM 752 C C . SER A 1 96 ? 20.936 4.675 15.765 1.00 95.44 96 SER A C 1
ATOM 754 O O . SER A 1 96 ? 21.653 4.077 14.966 1.00 95.44 96 SER A O 1
ATOM 756 N N . THR A 1 97 ? 21.126 4.571 17.085 1.00 94.62 97 THR A N 1
ATOM 757 C CA . THR A 1 97 ? 22.165 3.706 17.672 1.00 94.62 97 THR A CA 1
ATOM 758 C C . THR A 1 97 ? 21.895 2.226 17.377 1.00 94.62 97 THR A C 1
ATOM 760 O O . THR A 1 97 ? 22.812 1.491 17.017 1.00 94.62 97 THR A O 1
ATOM 763 N N . ALA A 1 98 ? 20.642 1.776 17.506 1.00 94.81 98 ALA A N 1
ATOM 764 C CA . ALA A 1 98 ? 20.253 0.401 17.192 1.00 94.81 98 ALA A CA 1
ATOM 765 C C . ALA A 1 98 ? 20.373 0.082 15.693 1.00 94.81 98 ALA A C 1
ATOM 767 O O . ALA A 1 98 ? 20.890 -0.972 15.336 1.00 94.81 98 ALA A O 1
ATOM 768 N N . ALA A 1 99 ? 19.987 1.011 14.816 1.00 92.62 99 ALA A N 1
ATOM 769 C CA . ALA A 1 99 ? 20.152 0.922 13.365 1.00 92.62 99 ALA A C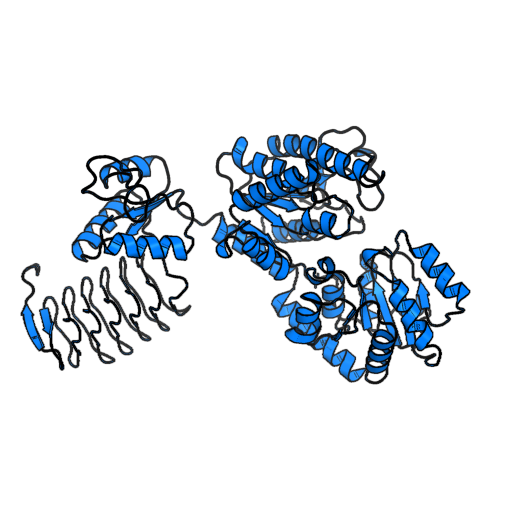A 1
ATOM 770 C C . ALA A 1 99 ? 21.618 0.706 12.972 1.00 92.62 99 ALA A C 1
ATOM 772 O O . ALA A 1 99 ? 21.923 -0.108 12.101 1.00 92.62 99 ALA A O 1
ATOM 773 N N . LEU A 1 100 ? 22.539 1.375 13.674 1.00 88.81 100 LEU A N 1
ATOM 774 C CA . LEU A 1 100 ? 23.975 1.190 13.494 1.00 88.81 100 LEU A CA 1
ATOM 775 C C . LEU A 1 100 ? 24.526 -0.102 14.119 1.00 88.81 100 LEU A C 1
ATOM 777 O O . LEU A 1 100 ? 25.686 -0.418 13.893 1.00 88.81 100 LEU A O 1
ATOM 781 N N . ARG A 1 101 ? 23.749 -0.853 14.905 1.00 90.25 101 ARG A N 1
ATOM 782 C CA . ARG A 1 101 ? 24.167 -2.123 15.534 1.00 90.25 101 ARG A CA 1
ATOM 783 C C . ARG A 1 101 ? 23.466 -3.347 14.951 1.00 90.25 101 ARG A C 1
ATOM 785 O O . ARG A 1 101 ? 23.967 -4.458 15.108 1.00 90.25 101 ARG A O 1
ATOM 792 N N . ALA A 1 102 ? 22.337 -3.155 14.276 1.00 88.44 102 ALA A N 1
ATOM 793 C CA . ALA A 1 102 ? 21.620 -4.215 13.590 1.00 88.44 102 ALA A CA 1
ATOM 794 C C . ALA A 1 102 ? 22.503 -4.876 12.510 1.00 88.44 102 ALA A C 1
ATOM 796 O O . ALA A 1 102 ? 23.411 -4.251 11.941 1.00 88.44 102 ALA A O 1
ATOM 797 N N . GLY A 1 103 ? 22.243 -6.162 12.253 1.00 85.06 103 GLY A N 1
ATOM 798 C CA . GLY A 1 103 ? 22.867 -6.903 11.154 1.00 85.06 103 GLY A CA 1
ATOM 799 C C . GLY A 1 103 ? 22.473 -6.332 9.789 1.00 85.06 103 GLY A C 1
ATOM 800 O O . GLY A 1 103 ? 21.545 -5.530 9.704 1.00 85.06 103 GLY A O 1
ATOM 801 N N . GLN A 1 104 ? 23.184 -6.728 8.730 1.00 86.25 104 GLN A N 1
ATOM 802 C CA . GLN A 1 104 ? 22.926 -6.248 7.369 1.00 86.25 104 GLN A CA 1
ATOM 803 C C . GLN A 1 104 ? 21.537 -6.691 6.876 1.00 86.25 104 GLN A C 1
ATOM 805 O O . GLN A 1 104 ? 21.315 -7.899 6.732 1.00 86.25 104 GLN A O 1
ATOM 810 N N . PRO A 1 105 ? 20.612 -5.748 6.611 1.00 90.19 105 PRO A N 1
ATOM 811 C CA . PRO A 1 105 ? 19.342 -6.057 5.980 1.00 90.19 105 PRO A CA 1
ATOM 812 C C . PRO A 1 105 ? 19.466 -6.037 4.455 1.00 90.19 105 PRO A C 1
ATOM 814 O O . PRO A 1 105 ? 20.328 -5.363 3.894 1.00 90.19 105 PRO A O 1
ATOM 817 N N . GLU A 1 106 ? 18.559 -6.745 3.792 1.00 88.88 106 GLU A N 1
ATOM 818 C CA . GLU A 1 106 ? 18.333 -6.635 2.348 1.00 88.88 106 GLU A CA 1
ATOM 819 C C . GLU A 1 106 ? 17.344 -5.509 2.040 1.00 88.88 106 GLU A C 1
ATOM 821 O O . GLU A 1 106 ? 17.455 -4.871 1.003 1.00 88.88 106 GLU A O 1
ATOM 826 N N . VAL A 1 107 ? 16.423 -5.201 2.958 1.00 92.12 107 VAL A N 1
ATOM 827 C CA . VAL A 1 107 ? 15.498 -4.069 2.827 1.00 92.12 107 VAL A CA 1
ATOM 828 C C . VAL A 1 107 ? 15.167 -3.461 4.187 1.00 92.12 107 VAL A C 1
ATOM 830 O O . VAL A 1 107 ? 15.068 -4.169 5.195 1.00 92.12 107 VAL A O 1
ATOM 833 N N . VAL A 1 108 ? 15.000 -2.137 4.220 1.00 94.69 108 VAL A N 1
ATOM 834 C CA . VAL A 1 108 ? 14.584 -1.393 5.415 1.00 94.69 108 VAL A CA 1
ATOM 835 C C . VAL A 1 108 ? 13.180 -0.829 5.218 1.00 94.69 108 VAL A C 1
ATOM 837 O O . VAL A 1 108 ? 12.905 -0.215 4.197 1.00 94.69 108 VAL A O 1
ATOM 840 N N . VAL A 1 109 ? 12.299 -0.984 6.203 1.00 96.25 109 VAL A N 1
ATOM 841 C CA . VAL A 1 109 ? 10.961 -0.378 6.225 1.00 96.25 109 VAL A CA 1
ATOM 842 C C . VAL A 1 109 ? 10.870 0.541 7.435 1.00 96.25 109 VAL A C 1
ATOM 844 O O . VAL A 1 109 ? 11.040 0.088 8.563 1.00 96.25 109 VAL A O 1
ATOM 847 N N . ALA A 1 110 ? 10.602 1.827 7.231 1.00 95.94 110 ALA A N 1
ATOM 848 C CA . ALA A 1 110 ? 10.413 2.793 8.312 1.00 95.94 110 ALA A CA 1
ATOM 849 C C . ALA A 1 110 ? 9.015 3.404 8.248 1.00 95.94 110 ALA A C 1
ATOM 851 O O . ALA A 1 110 ? 8.501 3.664 7.165 1.00 95.94 110 ALA A O 1
ATOM 852 N N . THR A 1 111 ? 8.401 3.644 9.404 1.00 94.62 111 THR A N 1
ATOM 853 C CA . THR A 1 111 ? 6.992 4.061 9.480 1.00 94.62 111 THR A CA 1
ATOM 854 C C . THR A 1 111 ? 6.840 5.444 10.098 1.00 94.62 111 THR A C 1
ATOM 856 O O . THR A 1 111 ? 7.498 5.723 11.102 1.00 94.62 111 THR A O 1
ATOM 859 N N . SER A 1 112 ? 5.894 6.246 9.612 1.00 91.00 112 SER A N 1
ATOM 860 C CA . SER A 1 112 ? 5.323 7.374 10.359 1.00 91.00 112 SER A CA 1
ATOM 861 C C . SER A 1 112 ? 3.924 7.013 10.884 1.00 91.00 112 SER A C 1
ATOM 863 O O . SER A 1 112 ? 3.227 6.236 10.232 1.00 91.00 112 SER A O 1
ATOM 865 N N . PRO A 1 113 ? 3.476 7.548 12.037 1.00 83.50 113 PRO A N 1
ATOM 866 C CA . PRO A 1 113 ? 4.202 8.401 12.981 1.00 83.50 113 PRO A CA 1
ATOM 867 C C . PRO A 1 113 ? 5.108 7.630 13.980 1.00 83.50 113 PRO A C 1
ATOM 869 O O . PRO A 1 113 ? 4.891 6.444 14.226 1.00 83.50 113 PRO A O 1
ATOM 872 N N . PRO A 1 114 ? 6.084 8.323 14.608 1.00 86.06 114 PRO A N 1
ATOM 873 C CA . PRO A 1 114 ? 6.459 9.707 14.316 1.00 86.06 114 PRO A CA 1
ATOM 874 C C . PRO A 1 114 ? 7.315 9.805 13.051 1.00 86.06 114 PRO A C 1
ATOM 876 O O . PRO A 1 114 ? 8.120 8.927 12.765 1.00 86.06 114 PRO A O 1
ATOM 879 N N . LEU A 1 115 ? 7.192 10.904 12.309 1.00 89.62 115 LEU A N 1
ATOM 880 C CA . LEU A 1 115 ? 7.954 11.108 11.071 1.00 89.62 115 LEU A CA 1
ATOM 881 C C . LEU A 1 115 ? 9.476 11.122 11.294 1.00 89.62 115 LEU A C 1
ATOM 883 O O . LEU A 1 115 ? 10.231 10.674 10.437 1.00 89.62 115 LEU A O 1
ATOM 887 N N . VAL A 1 116 ? 9.932 11.552 12.475 1.00 91.06 116 VAL A N 1
ATOM 888 C CA . VAL A 1 116 ? 11.353 11.498 12.865 1.00 91.06 116 VAL A CA 1
ATOM 889 C C . VAL A 1 116 ? 11.924 10.076 12.901 1.00 91.06 116 VAL A C 1
ATOM 891 O O . VAL A 1 116 ? 13.130 9.916 12.736 1.00 91.06 116 VAL A O 1
ATOM 894 N N . ALA A 1 117 ? 11.084 9.034 12.975 1.00 90.75 117 ALA A N 1
ATOM 895 C CA . ALA A 1 117 ? 11.515 7.642 12.834 1.00 90.75 117 ALA A CA 1
ATOM 896 C C . ALA A 1 117 ? 12.020 7.292 11.417 1.00 90.75 117 ALA A C 1
ATOM 898 O O . ALA A 1 117 ? 12.684 6.269 11.245 1.00 90.75 117 ALA A O 1
ATOM 899 N N . ALA A 1 118 ? 11.783 8.142 10.409 1.00 92.69 118 ALA A N 1
ATOM 900 C CA . ALA A 1 118 ? 12.386 7.984 9.085 1.00 92.69 118 ALA A CA 1
ATOM 901 C C . ALA A 1 118 ? 13.923 8.102 9.126 1.00 92.69 118 ALA A C 1
ATOM 903 O O . ALA A 1 118 ? 14.608 7.417 8.369 1.00 92.69 118 ALA A O 1
ATOM 904 N N . LEU A 1 119 ? 14.479 8.909 10.043 1.00 93.75 119 LEU A N 1
ATOM 905 C CA . LEU A 1 119 ? 15.927 9.114 10.181 1.00 93.75 119 LEU A CA 1
ATOM 906 C C . LEU A 1 119 ? 16.692 7.814 10.496 1.00 93.75 119 LEU A C 1
ATOM 908 O O . LEU A 1 119 ? 17.596 7.480 9.730 1.00 93.75 119 LEU A O 1
ATOM 912 N N . PRO A 1 120 ? 16.357 7.040 11.550 1.00 93.44 120 PRO A N 1
ATOM 913 C CA . PRO A 1 120 ? 17.034 5.775 11.831 1.00 93.44 120 PRO A CA 1
ATOM 914 C C . PRO A 1 120 ? 16.862 4.739 10.714 1.00 93.44 120 PRO A C 1
ATOM 916 O O . PRO A 1 120 ? 17.801 3.994 10.439 1.00 93.44 120 PRO A O 1
ATOM 919 N N . GLY A 1 121 ? 15.709 4.711 10.035 1.00 91.50 121 GLY A N 1
ATOM 920 C CA . GLY A 1 121 ? 15.493 3.842 8.873 1.00 91.50 121 GLY A CA 1
ATOM 921 C C . GLY A 1 121 ? 16.417 4.182 7.705 1.00 91.50 121 GLY A C 1
ATOM 922 O O . GLY A 1 121 ? 17.142 3.326 7.198 1.00 91.50 121 GLY A O 1
ATOM 923 N N . TRP A 1 122 ? 16.463 5.458 7.327 1.00 90.88 122 TRP A N 1
ATOM 924 C CA . TRP A 1 122 ? 17.368 5.945 6.291 1.00 90.88 122 TRP A CA 1
ATOM 925 C C . TRP A 1 122 ? 18.844 5.735 6.663 1.00 90.88 122 TRP A C 1
ATOM 927 O O . TRP A 1 122 ? 19.642 5.305 5.827 1.00 90.88 122 TRP A O 1
ATOM 937 N N . LEU A 1 123 ? 19.211 5.973 7.928 1.00 89.75 123 LEU A N 1
ATOM 938 C CA . LEU A 1 123 ? 20.567 5.770 8.445 1.00 89.75 123 LEU A CA 1
ATOM 939 C C . LEU A 1 123 ? 21.001 4.303 8.320 1.00 89.75 123 LEU A C 1
ATOM 941 O O . LEU A 1 123 ? 22.106 4.035 7.837 1.00 89.75 123 LEU A O 1
ATOM 945 N N . ALA A 1 124 ? 20.123 3.366 8.701 1.00 87.00 124 ALA A N 1
ATOM 946 C CA . ALA A 1 124 ? 20.358 1.930 8.550 1.00 87.00 124 ALA A CA 1
ATOM 947 C C . ALA A 1 124 ? 20.628 1.552 7.087 1.00 87.00 124 ALA A C 1
ATOM 949 O O . ALA A 1 124 ? 21.524 0.756 6.803 1.00 87.00 124 ALA A O 1
ATOM 950 N N . ALA A 1 125 ? 19.879 2.152 6.159 1.00 85.19 125 ALA A N 1
ATOM 951 C CA . ALA A 1 125 ? 19.948 1.839 4.739 1.00 85.19 125 ALA A CA 1
ATOM 952 C C . ALA A 1 125 ? 21.166 2.451 4.020 1.00 85.19 125 ALA A C 1
ATOM 954 O O . ALA A 1 125 ? 21.771 1.823 3.145 1.00 85.19 125 ALA A O 1
ATOM 955 N N . ARG A 1 126 ? 21.533 3.694 4.360 1.00 80.56 126 ARG A N 1
ATOM 956 C CA . ARG A 1 126 ? 22.518 4.480 3.596 1.00 80.56 126 ARG A CA 1
ATOM 957 C C . ARG A 1 126 ? 23.914 4.494 4.199 1.00 80.56 126 ARG A C 1
ATOM 959 O O . ARG A 1 126 ? 24.879 4.387 3.444 1.00 80.56 126 ARG A O 1
ATOM 966 N N . LEU A 1 127 ? 24.038 4.632 5.518 1.00 69.50 127 LEU A N 1
ATOM 967 C CA . LEU A 1 127 ? 25.326 4.952 6.140 1.00 69.50 127 LEU A CA 1
ATOM 968 C C . LEU A 1 127 ? 26.130 3.707 6.531 1.00 69.50 127 LEU A C 1
ATOM 970 O O . LEU A 1 127 ? 27.354 3.724 6.445 1.00 69.50 127 LEU A O 1
ATOM 974 N N . ARG A 1 128 ? 25.454 2.620 6.928 1.00 62.50 128 ARG A N 1
ATOM 975 C CA . ARG A 1 128 ? 26.122 1.400 7.414 1.00 62.50 128 ARG A CA 1
ATOM 976 C C . ARG A 1 128 ? 26.445 0.394 6.313 1.00 62.50 128 ARG A C 1
ATOM 978 O O . ARG A 1 128 ? 27.526 -0.180 6.325 1.00 62.50 128 ARG A O 1
ATOM 985 N N . TRP A 1 129 ? 25.524 0.191 5.373 1.00 59.88 129 TRP A N 1
ATOM 986 C CA . TRP A 1 129 ? 25.605 -0.927 4.424 1.00 59.88 129 TRP A CA 1
ATOM 987 C C . TRP A 1 129 ? 25.699 -0.513 2.957 1.00 59.88 129 TRP A C 1
ATOM 989 O O . TRP A 1 129 ? 25.818 -1.395 2.122 1.00 59.88 129 TRP A O 1
ATOM 999 N N . ARG A 1 130 ? 25.670 0.802 2.665 1.00 55.81 130 ARG A N 1
ATOM 1000 C CA . ARG A 1 130 ? 25.709 1.419 1.324 1.00 55.81 130 ARG A CA 1
ATOM 1001 C C . ARG A 1 130 ? 24.853 0.670 0.284 1.00 55.81 130 ARG A C 1
ATOM 1003 O O . ARG A 1 130 ? 25.308 -0.299 -0.302 1.00 55.81 130 ARG A O 1
ATOM 1010 N N . ARG A 1 131 ? 23.693 1.247 -0.070 1.00 71.00 131 ARG A N 1
ATOM 1011 C CA . ARG A 1 131 ? 22.772 0.802 -1.152 1.00 71.00 131 ARG A CA 1
ATOM 1012 C C . ARG A 1 131 ? 21.719 -0.242 -0.756 1.00 71.00 131 ARG A C 1
ATOM 1014 O O . ARG A 1 131 ? 21.163 -0.890 -1.633 1.00 71.00 131 ARG A O 1
ATOM 1021 N N . VAL A 1 132 ? 21.366 -0.348 0.526 1.00 82.56 132 VAL A N 1
ATOM 1022 C CA . VAL A 1 132 ? 20.155 -1.093 0.899 1.00 82.56 132 VAL A CA 1
ATOM 1023 C C . VAL A 1 132 ? 18.934 -0.242 0.532 1.00 82.56 132 VAL A C 1
ATOM 1025 O O . VAL A 1 132 ? 18.907 0.954 0.859 1.00 82.56 132 VAL A O 1
ATOM 1028 N N . PRO A 1 133 ? 17.937 -0.793 -0.168 1.00 83.62 133 PRO A N 1
ATOM 1029 C CA . PRO A 1 133 ? 16.709 -0.069 -0.403 1.00 83.62 133 PRO A CA 1
ATOM 1030 C C . PRO A 1 133 ? 15.949 0.200 0.895 1.00 83.62 133 PRO A C 1
ATOM 1032 O O . PRO A 1 133 ? 15.889 -0.646 1.792 1.00 83.62 133 PRO A O 1
ATOM 1035 N N . TRP A 1 134 ? 15.328 1.374 0.976 1.00 89.62 134 TRP A N 1
ATOM 1036 C CA . TRP A 1 134 ? 14.476 1.724 2.097 1.00 89.62 134 TRP A CA 1
ATOM 1037 C C . TRP A 1 134 ? 13.099 2.188 1.632 1.00 89.62 134 TRP A C 1
ATOM 1039 O O . TRP A 1 134 ? 12.943 2.936 0.663 1.00 89.62 134 TRP A O 1
ATOM 1049 N N . VAL A 1 135 ? 12.102 1.694 2.348 1.00 93.94 135 VAL A N 1
ATOM 1050 C CA . VAL A 1 135 ? 10.684 1.902 2.107 1.00 93.94 135 VAL A CA 1
ATOM 1051 C C . VAL A 1 135 ? 10.130 2.743 3.238 1.00 93.94 135 VAL A C 1
ATOM 1053 O O . VAL A 1 135 ? 10.422 2.496 4.413 1.00 93.94 135 VAL A O 1
ATOM 1056 N N . PHE A 1 136 ? 9.324 3.732 2.878 1.00 95.62 136 PHE A N 1
ATOM 1057 C CA . PHE A 1 136 ? 8.687 4.618 3.836 1.00 95.62 136 PHE A CA 1
ATOM 1058 C C . PHE A 1 136 ? 7.182 4.350 3.889 1.00 95.62 136 PHE A C 1
ATOM 1060 O O . PHE A 1 136 ? 6.485 4.506 2.895 1.00 95.62 136 PHE A O 1
ATOM 1067 N N . GLU A 1 137 ? 6.663 3.923 5.038 1.00 95.94 137 GLU A N 1
ATOM 1068 C CA . GLU A 1 137 ? 5.228 3.707 5.229 1.00 95.94 137 GLU A CA 1
ATOM 1069 C C . GLU A 1 137 ? 4.582 4.905 5.927 1.00 95.94 137 GLU A C 1
ATOM 1071 O O . GLU A 1 137 ? 4.848 5.172 7.104 1.00 95.94 137 GLU A O 1
ATOM 1076 N N . VAL A 1 138 ? 3.692 5.588 5.207 1.00 94.62 138 VAL A N 1
ATOM 1077 C CA . VAL A 1 138 ? 2.898 6.710 5.709 1.00 94.62 138 VAL A CA 1
ATOM 1078 C C . VAL A 1 138 ? 1.580 6.178 6.256 1.00 94.62 138 VAL A C 1
ATOM 1080 O O . VAL A 1 138 ? 0.701 5.741 5.507 1.00 94.62 138 VAL A O 1
ATOM 1083 N N . ARG A 1 139 ? 1.443 6.199 7.587 1.00 91.19 139 ARG A N 1
ATOM 1084 C CA . ARG A 1 139 ? 0.235 5.705 8.273 1.00 91.19 139 ARG A CA 1
ATOM 1085 C C . ARG A 1 139 ? -0.718 6.807 8.721 1.00 91.19 139 ARG A C 1
ATOM 1087 O O . ARG A 1 139 ? -1.838 6.506 9.122 1.00 91.19 139 ARG A O 1
ATOM 1094 N N . ASP A 1 140 ? -0.256 8.045 8.670 1.00 85.56 140 ASP A N 1
ATOM 1095 C CA . ASP A 1 140 ? -0.988 9.268 8.981 1.00 85.56 140 ASP A CA 1
ATOM 1096 C C . ASP A 1 140 ? -0.319 10.403 8.194 1.00 85.56 140 ASP A C 1
ATOM 1098 O O . ASP A 1 140 ? 0.905 10.379 8.013 1.00 85.56 140 ASP A O 1
ATOM 1102 N N . LEU A 1 141 ? -1.094 11.389 7.746 1.00 82.38 141 LEU A N 1
ATOM 1103 C CA . LEU A 1 141 ? -0.590 12.587 7.074 1.00 82.38 141 LEU A CA 1
ATOM 1104 C C . LEU A 1 141 ? 0.004 13.546 8.109 1.00 82.38 141 LEU A C 1
ATOM 1106 O O . LEU A 1 141 ? -0.474 14.655 8.298 1.00 82.38 141 LEU A O 1
ATOM 1110 N N . TRP A 1 142 ? 1.026 13.116 8.843 1.00 79.81 142 TRP A N 1
ATOM 1111 C CA . TRP A 1 142 ? 1.709 13.963 9.816 1.00 79.81 142 TRP A CA 1
ATOM 1112 C C . TRP A 1 142 ? 2.907 14.659 9.148 1.00 79.81 142 TRP A C 1
ATOM 1114 O O . TRP A 1 142 ? 3.771 13.954 8.621 1.00 79.81 142 TRP A O 1
ATOM 1124 N N . PRO A 1 143 ? 3.028 16.003 9.195 1.00 83.62 143 PRO A N 1
ATOM 1125 C CA . PRO A 1 143 ? 2.435 16.916 10.183 1.00 83.62 143 PRO A CA 1
ATOM 1126 C C . PRO A 1 143 ? 1.074 17.547 9.829 1.00 83.62 143 PRO A C 1
ATOM 1128 O O . PRO A 1 143 ? 0.499 18.188 10.708 1.00 83.62 143 PRO A O 1
ATOM 1131 N N . GLU A 1 144 ? 0.548 17.368 8.613 1.00 83.06 144 GLU A N 1
ATOM 1132 C CA . GLU A 1 144 ? -0.716 17.972 8.139 1.00 83.06 144 GLU A CA 1
ATOM 1133 C C . GLU A 1 144 ? -1.882 17.765 9.121 1.00 83.06 144 GLU A C 1
ATOM 1135 O O . GLU A 1 144 ? -2.496 18.727 9.575 1.00 83.06 144 GLU A O 1
ATOM 1140 N N . SER A 1 145 ? -2.122 16.528 9.560 1.00 78.50 145 SER A N 1
ATOM 1141 C CA . SER A 1 145 ? -3.195 16.188 10.498 1.00 78.50 145 SER A CA 1
ATOM 1142 C C . SER A 1 145 ? -3.077 16.929 11.836 1.00 78.50 145 SER A C 1
ATOM 1144 O O . SER A 1 145 ? -4.087 17.338 12.414 1.00 78.50 145 SER A O 1
ATOM 1146 N N . ALA A 1 146 ? -1.857 17.175 12.325 1.00 79.38 146 ALA A N 1
ATOM 1147 C CA . ALA A 1 146 ? -1.620 17.968 13.534 1.00 79.38 146 ALA A CA 1
ATOM 1148 C C . ALA A 1 146 ? -1.858 19.474 13.321 1.00 79.38 146 ALA A C 1
ATOM 1150 O O . ALA A 1 146 ? -2.265 20.163 14.257 1.00 79.38 146 ALA A O 1
ATOM 1151 N N . VAL A 1 147 ? -1.629 19.984 12.109 1.00 82.19 147 VAL A N 1
ATOM 1152 C CA . VAL A 1 147 ? -1.938 21.372 11.738 1.00 82.19 147 VAL A CA 1
ATOM 1153 C C . VAL A 1 147 ? -3.449 21.570 11.609 1.00 82.19 147 VAL A C 1
ATOM 1155 O O . VAL A 1 147 ? -4.001 22.463 12.248 1.00 82.19 147 VAL A O 1
ATOM 1158 N N . THR A 1 148 ? -4.147 20.693 10.881 1.00 76.62 148 THR A N 1
ATOM 1159 C CA . THR A 1 148 ? -5.606 20.783 10.677 1.00 76.62 148 THR A CA 1
ATOM 1160 C C . THR A 1 148 ? -6.389 20.657 11.988 1.00 76.62 148 THR A C 1
ATOM 1162 O O . THR A 1 148 ? -7.427 21.287 12.165 1.00 76.62 148 THR A O 1
ATOM 1165 N N . THR A 1 149 ? -5.890 19.862 12.940 1.00 69.75 149 THR A N 1
ATOM 1166 C CA . THR A 1 149 ? -6.488 19.717 14.282 1.00 69.75 149 THR A CA 1
ATOM 1167 C C . THR A 1 149 ? -6.146 20.866 15.239 1.00 69.75 149 THR A C 1
ATOM 1169 O O . THR A 1 149 ? -6.616 20.867 16.377 1.00 69.75 149 THR A O 1
ATOM 1172 N N . GLY A 1 150 ? -5.334 21.839 14.810 1.00 75.06 150 GLY A N 1
ATOM 1173 C CA . GLY A 1 150 ? -4.930 22.997 15.611 1.00 75.06 150 GLY A CA 1
ATOM 1174 C C . GLY A 1 150 ? -3.887 22.694 16.692 1.00 75.06 150 GLY A C 1
ATOM 1175 O O . GLY A 1 150 ? -3.570 23.568 17.496 1.00 75.06 150 GLY A O 1
ATOM 1176 N N . VAL A 1 151 ? -3.335 21.475 16.728 1.00 78.44 151 VAL A N 1
ATOM 1177 C CA . VAL A 1 151 ? -2.269 21.092 17.670 1.00 78.44 151 VAL A CA 1
ATOM 1178 C C . VAL A 1 151 ? -0.950 21.784 17.316 1.00 78.44 151 VAL A C 1
ATOM 1180 O O . VAL A 1 151 ? -0.179 22.150 18.204 1.00 78.44 151 VAL A O 1
ATOM 1183 N N . LEU A 1 152 ? -0.693 21.980 16.022 1.00 80.88 152 LEU A N 1
ATOM 1184 C CA . LEU A 1 152 ? 0.451 22.722 15.507 1.00 80.88 152 LEU A CA 1
ATOM 1185 C C . LEU A 1 152 ? -0.004 23.964 14.745 1.00 80.88 152 LEU A C 1
ATOM 1187 O O . LEU A 1 152 ? -0.917 23.914 13.929 1.00 80.88 152 LEU A O 1
ATOM 1191 N N . SER A 1 153 ? 0.698 25.078 14.955 1.00 84.00 153 SER A N 1
ATOM 1192 C CA . SER A 1 153 ? 0.553 26.244 14.084 1.00 84.00 153 SER A CA 1
ATOM 1193 C C . SER A 1 153 ? 1.283 25.999 12.768 1.00 84.00 153 SER A C 1
ATOM 1195 O O . SER A 1 153 ? 2.471 25.668 12.770 1.00 84.00 153 SER A O 1
ATOM 1197 N N . GLU A 1 154 ? 0.612 26.247 11.647 1.00 83.44 154 GLU A N 1
ATOM 1198 C CA . GLU A 1 154 ? 1.194 26.180 10.301 1.00 83.44 154 GLU A CA 1
ATOM 1199 C C . GLU A 1 154 ? 2.445 27.067 10.155 1.00 83.44 154 GLU A C 1
ATOM 1201 O O . GLU A 1 154 ? 3.416 26.720 9.484 1.00 83.44 154 GLU A O 1
ATOM 1206 N N . ARG A 1 155 ? 2.470 28.207 10.859 1.00 86.12 155 ARG A N 1
ATOM 1207 C CA . ARG A 1 155 ? 3.559 29.193 10.778 1.00 86.12 155 ARG A CA 1
ATOM 1208 C C . ARG A 1 155 ? 4.782 28.833 11.626 1.00 86.12 155 ARG A C 1
ATOM 1210 O O . ARG A 1 155 ? 5.823 29.473 11.472 1.00 86.12 155 ARG A O 1
ATOM 1217 N N . SER A 1 156 ? 4.677 27.833 12.505 1.00 88.94 156 SER A N 1
ATOM 1218 C CA . SER A 1 156 ? 5.748 27.466 13.435 1.00 88.94 156 SER A CA 1
ATOM 1219 C C . SER A 1 156 ? 6.992 26.935 12.702 1.00 88.94 156 SER A C 1
ATOM 1221 O O . SER A 1 156 ? 6.858 26.121 11.781 1.00 88.94 156 SER A O 1
ATOM 1223 N N . PRO A 1 157 ? 8.218 27.318 13.122 1.00 87.75 157 PRO A N 1
ATOM 1224 C CA . PRO A 1 157 ? 9.458 26.752 12.586 1.00 87.75 157 PRO A CA 1
ATOM 1225 C C . PRO A 1 157 ? 9.514 25.224 12.685 1.00 87.75 157 PRO A C 1
ATOM 1227 O O . PRO A 1 157 ? 10.010 24.567 11.772 1.00 87.75 157 PRO A O 1
ATOM 1230 N N . LEU A 1 158 ? 8.954 24.653 13.758 1.00 87.12 158 LEU A N 1
ATOM 1231 C CA . LEU A 1 158 ? 8.855 23.205 13.930 1.00 87.12 158 LEU A CA 1
ATOM 1232 C C . LEU A 1 158 ? 8.001 22.582 12.824 1.00 87.12 158 LEU A C 1
ATOM 1234 O O . LEU A 1 158 ? 8.424 21.616 12.206 1.00 87.12 158 LEU A O 1
ATOM 1238 N N . THR A 1 159 ? 6.834 23.149 12.526 1.00 88.56 159 THR A N 1
ATOM 1239 C CA . THR A 1 159 ? 5.947 22.637 11.474 1.00 88.56 159 THR A CA 1
ATOM 1240 C C . THR A 1 159 ? 6.638 22.657 10.110 1.00 88.56 159 THR A C 1
ATOM 1242 O O . THR A 1 159 ? 6.610 21.664 9.386 1.00 88.56 159 THR A O 1
ATOM 1245 N N . LYS A 1 160 ? 7.359 23.740 9.790 1.00 89.50 160 LYS A N 1
ATOM 1246 C CA . LYS A 1 160 ? 8.170 23.837 8.564 1.00 89.50 160 LYS A CA 1
ATOM 1247 C C . LYS A 1 160 ? 9.272 22.774 8.512 1.00 89.50 160 LYS A C 1
ATOM 1249 O O . LYS A 1 160 ? 9.476 22.170 7.461 1.00 89.50 160 LYS A O 1
ATOM 1254 N N . LEU A 1 161 ? 9.950 22.516 9.634 1.00 90.62 161 LEU A N 1
ATOM 1255 C CA . LEU A 1 161 ? 10.946 21.448 9.746 1.00 90.62 161 LEU A CA 1
ATOM 1256 C C . LEU A 1 161 ? 10.319 20.067 9.513 1.00 90.62 161 LEU A C 1
ATOM 1258 O O . LEU A 1 161 ? 10.897 19.245 8.807 1.00 90.62 161 LEU A O 1
ATOM 1262 N N . LEU A 1 162 ? 9.132 19.816 10.065 1.00 90.75 162 LEU A N 1
ATOM 1263 C CA . LEU A 1 162 ? 8.420 18.552 9.885 1.00 90.75 162 LEU A CA 1
ATOM 1264 C C . LEU A 1 162 ? 7.968 18.349 8.434 1.00 90.75 162 LEU A C 1
ATOM 1266 O O . LEU A 1 162 ? 8.174 17.268 7.895 1.00 90.75 162 LEU A O 1
ATOM 1270 N N . TYR A 1 163 ? 7.455 19.383 7.762 1.00 90.88 163 TYR A N 1
ATOM 1271 C CA . TYR A 1 163 ? 7.155 19.310 6.326 1.00 90.88 163 TYR A CA 1
ATOM 1272 C C . TYR A 1 163 ? 8.415 19.109 5.472 1.00 90.88 163 TYR A C 1
ATOM 1274 O O . TYR A 1 163 ? 8.391 18.376 4.483 1.00 90.88 163 TYR A O 1
ATOM 1282 N N . ALA A 1 164 ? 9.539 19.733 5.838 1.00 90.44 164 ALA A N 1
ATOM 1283 C CA . ALA A 1 164 ? 10.813 19.502 5.159 1.00 90.44 164 ALA A CA 1
ATOM 1284 C C . ALA A 1 164 ? 11.284 18.049 5.329 1.00 90.44 164 ALA A C 1
ATOM 1286 O O . ALA A 1 164 ? 11.731 17.430 4.363 1.00 90.44 164 ALA A O 1
ATOM 1287 N N . LEU A 1 165 ? 11.126 17.489 6.531 1.00 92.69 165 LEU A N 1
ATOM 1288 C CA . LEU A 1 165 ? 11.427 16.091 6.822 1.00 92.69 165 LEU A CA 1
ATOM 1289 C C . LEU A 1 165 ? 10.500 15.134 6.057 1.00 92.69 165 LEU A C 1
ATOM 1291 O O . LEU A 1 165 ? 10.972 14.119 5.557 1.00 92.69 165 LEU A O 1
ATOM 1295 N N . GLU A 1 166 ? 9.214 15.464 5.918 1.00 93.62 166 GLU A N 1
ATOM 1296 C CA . GLU A 1 166 ? 8.230 14.677 5.158 1.00 93.62 166 GLU A CA 1
ATOM 1297 C C . GLU A 1 166 ? 8.624 14.616 3.684 1.00 93.62 166 GLU A C 1
ATOM 1299 O O . GLU A 1 166 ? 8.735 13.532 3.107 1.00 93.62 166 GLU A O 1
ATOM 1304 N N . ARG A 1 167 ? 8.929 15.780 3.097 1.00 90.25 167 ARG A N 1
ATOM 1305 C CA . ARG A 1 167 ? 9.406 15.891 1.717 1.00 90.25 167 ARG A CA 1
ATOM 1306 C C . ARG A 1 167 ? 10.703 15.121 1.503 1.00 90.25 167 ARG A C 1
ATOM 1308 O O . ARG A 1 167 ? 10.838 14.418 0.506 1.00 90.25 167 ARG A O 1
ATOM 1315 N N . TRP A 1 168 ? 11.649 15.222 2.433 1.00 93.00 168 TRP A N 1
ATOM 1316 C CA . TRP A 1 168 ? 12.898 14.467 2.366 1.00 93.00 168 TRP A CA 1
ATOM 1317 C C . TRP A 1 168 ? 12.666 12.953 2.461 1.00 93.00 168 TRP A C 1
ATOM 1319 O O . TRP A 1 168 ? 13.243 12.200 1.672 1.00 93.00 168 TRP A O 1
ATOM 1329 N N . ALA A 1 169 ? 11.818 12.499 3.386 1.00 92.44 169 ALA A N 1
ATOM 1330 C CA . ALA A 1 169 ? 11.518 11.083 3.573 1.00 92.44 169 ALA A CA 1
ATOM 1331 C C . ALA A 1 169 ? 10.850 10.499 2.317 1.00 92.44 169 ALA A C 1
ATOM 1333 O O . ALA A 1 169 ? 11.332 9.509 1.772 1.00 92.44 169 ALA A O 1
ATOM 1334 N N . CYS A 1 170 ? 9.820 11.163 1.786 1.00 88.62 170 CYS A N 1
ATOM 1335 C CA . CYS A 1 170 ? 9.143 10.732 0.560 1.00 88.62 170 CYS A CA 1
ATOM 1336 C C . CYS A 1 170 ? 10.074 10.784 -0.669 1.00 88.62 170 CYS A C 1
ATOM 1338 O O . CYS A 1 170 ? 10.136 9.847 -1.472 1.00 88.62 170 CYS A O 1
ATOM 1340 N N . GLY A 1 171 ? 10.863 11.854 -0.799 1.00 82.38 171 GLY A N 1
ATOM 1341 C CA . GLY A 1 171 ? 11.799 12.023 -1.909 1.00 82.38 171 GLY A CA 1
ATOM 1342 C C . GLY A 1 171 ? 12.908 10.970 -1.918 1.00 82.38 171 GLY A C 1
ATOM 1343 O O . GLY A 1 171 ? 13.249 10.438 -2.975 1.00 82.38 171 GLY A O 1
ATOM 1344 N N . SER A 1 172 ? 13.447 10.624 -0.746 1.00 85.62 172 SER A N 1
ATOM 1345 C CA . SER A 1 172 ? 14.598 9.723 -0.641 1.00 85.62 172 SER A CA 1
ATOM 1346 C C . SER A 1 172 ? 14.251 8.232 -0.568 1.00 85.62 172 SER A C 1
ATOM 1348 O O . SER A 1 172 ? 15.150 7.420 -0.818 1.00 85.62 172 SER A O 1
ATOM 1350 N N . ALA A 1 173 ? 13.004 7.861 -0.253 1.00 87.94 173 ALA A N 1
ATOM 1351 C CA . ALA A 1 173 ? 12.523 6.475 -0.258 1.00 87.94 173 ALA A CA 1
ATOM 1352 C C . ALA A 1 173 ? 12.517 5.894 -1.673 1.00 87.94 173 ALA A C 1
ATOM 1354 O O . ALA A 1 173 ? 12.191 6.605 -2.622 1.00 87.94 173 ALA A O 1
ATOM 1355 N N . GLN A 1 174 ? 12.865 4.616 -1.835 1.00 83.25 174 GLN A N 1
ATOM 1356 C CA . GLN A 1 174 ? 12.684 3.926 -3.120 1.00 83.25 174 GLN A CA 1
ATOM 1357 C C . GLN A 1 174 ? 11.201 3.673 -3.393 1.00 83.25 174 GLN A C 1
ATOM 1359 O O . GLN A 1 174 ? 10.743 3.817 -4.520 1.00 83.25 174 GLN A O 1
ATOM 1364 N N . LEU A 1 175 ? 10.459 3.364 -2.334 1.00 88.19 175 LEU A N 1
ATOM 1365 C CA . LEU A 1 175 ? 9.046 3.045 -2.374 1.00 88.19 175 LEU A CA 1
ATOM 1366 C C . LEU A 1 175 ? 8.353 3.650 -1.154 1.00 88.19 175 LEU A C 1
ATOM 1368 O O . LEU A 1 175 ? 8.930 3.708 -0.065 1.00 88.19 175 LEU A O 1
ATOM 1372 N N . ILE A 1 176 ? 7.109 4.070 -1.330 1.00 92.25 176 ILE A N 1
ATOM 1373 C CA . ILE A 1 176 ? 6.256 4.593 -0.275 1.00 92.25 176 ILE A CA 1
ATOM 1374 C C . ILE A 1 176 ? 5.016 3.714 -0.179 1.00 92.25 176 ILE A C 1
ATOM 1376 O O . ILE A 1 176 ? 4.279 3.579 -1.150 1.00 92.25 176 ILE A O 1
ATOM 1380 N N . ASN A 1 177 ? 4.762 3.137 0.992 1.00 95.56 177 ASN A N 1
ATOM 1381 C CA . ASN A 1 177 ? 3.481 2.495 1.259 1.00 95.56 177 ASN A CA 1
ATOM 1382 C C . ASN A 1 177 ? 2.529 3.493 1.922 1.00 95.56 177 ASN A C 1
ATOM 1384 O O . ASN A 1 177 ? 2.901 4.150 2.894 1.00 95.56 177 ASN A O 1
ATOM 1388 N N . VAL A 1 178 ? 1.294 3.571 1.441 1.00 95.75 178 VAL A N 1
ATOM 1389 C CA . VAL A 1 178 ? 0.216 4.323 2.090 1.00 95.75 178 VAL A CA 1
ATOM 1390 C C . VAL A 1 178 ? -0.939 3.400 2.466 1.00 95.75 178 VAL A C 1
ATOM 1392 O O . VAL A 1 178 ? -1.144 2.346 1.863 1.00 95.75 178 VAL A O 1
ATOM 1395 N N . LEU A 1 179 ? -1.717 3.805 3.472 1.00 94.31 179 LEU A N 1
ATOM 1396 C CA . LEU A 1 179 ? -2.843 3.009 3.971 1.00 94.31 179 LEU A CA 1
ATOM 1397 C C . LEU A 1 179 ? -4.173 3.279 3.258 1.00 94.31 179 LEU A C 1
ATOM 1399 O O . LEU A 1 179 ? -5.066 2.439 3.353 1.00 94.31 179 LEU A O 1
ATOM 1403 N N . THR A 1 180 ? -4.330 4.420 2.582 1.00 94.62 180 THR A N 1
ATOM 1404 C CA . THR A 1 180 ? -5.584 4.806 1.915 1.00 94.62 180 THR A CA 1
ATOM 1405 C C . THR A 1 180 ? -5.327 5.483 0.560 1.00 94.62 180 THR A C 1
ATOM 1407 O O . THR A 1 180 ? -4.257 6.070 0.361 1.00 94.62 180 THR A O 1
ATOM 1410 N N . PRO A 1 181 ? -6.294 5.444 -0.377 1.00 90.88 181 PRO A N 1
ATOM 1411 C CA . PRO A 1 181 ? -6.246 6.215 -1.619 1.00 90.88 181 PRO A CA 1
ATOM 1412 C C . PRO A 1 181 ? -6.053 7.714 -1.369 1.00 90.88 181 PRO A C 1
ATOM 1414 O O . PRO A 1 181 ? -5.195 8.323 -1.994 1.00 90.88 181 PRO A O 1
ATOM 1417 N N . ALA A 1 182 ? -6.748 8.281 -0.375 1.00 93.12 182 ALA A N 1
ATOM 1418 C CA . ALA A 1 182 ? -6.615 9.695 -0.025 1.00 93.12 182 ALA A CA 1
ATOM 1419 C C . ALA A 1 182 ? -5.181 10.084 0.363 1.00 93.12 182 ALA A C 1
ATOM 1421 O O . ALA A 1 182 ? -4.733 11.173 0.015 1.00 93.12 182 ALA A O 1
ATOM 1422 N N . PHE A 1 183 ? -4.439 9.203 1.046 1.00 93.69 183 PHE A N 1
ATOM 1423 C CA . PHE A 1 183 ? -3.032 9.458 1.359 1.00 93.69 183 PHE A CA 1
ATOM 1424 C C . PHE A 1 183 ? -2.160 9.460 0.103 1.00 93.69 183 PHE A C 1
ATOM 1426 O O . PHE A 1 183 ? -1.320 10.343 -0.045 1.00 93.69 183 PHE A O 1
ATOM 1433 N N . ARG A 1 184 ? -2.365 8.515 -0.826 1.00 89.94 184 ARG A N 1
ATOM 1434 C CA . ARG A 1 184 ? -1.665 8.525 -2.123 1.00 89.94 184 ARG A CA 1
ATOM 1435 C C . ARG A 1 184 ? -1.936 9.835 -2.855 1.00 89.94 184 ARG A C 1
ATOM 1437 O O . ARG A 1 184 ? -0.999 10.493 -3.297 1.00 89.94 184 ARG A O 1
ATOM 1444 N N . ASP A 1 185 ? -3.206 10.200 -2.965 1.00 86.56 185 ASP A N 1
ATOM 1445 C CA . ASP A 1 185 ? -3.634 11.349 -3.751 1.00 86.56 185 ASP A CA 1
ATOM 1446 C C . ASP A 1 185 ? -3.140 12.666 -3.117 1.00 86.56 185 ASP A C 1
ATOM 1448 O O . ASP A 1 185 ? -2.741 13.578 -3.842 1.00 86.56 185 ASP A O 1
ATOM 1452 N N . ASP A 1 186 ? -3.058 12.750 -1.780 1.00 88.81 186 ASP A N 1
ATOM 1453 C CA . ASP A 1 186 ? -2.423 13.869 -1.066 1.00 88.81 186 ASP A CA 1
ATOM 1454 C C . ASP A 1 186 ? -0.925 13.993 -1.379 1.00 88.81 186 ASP A C 1
ATOM 1456 O O . ASP A 1 186 ? -0.469 15.070 -1.777 1.00 88.81 186 ASP A O 1
ATOM 1460 N N . LEU A 1 187 ? -0.167 12.895 -1.256 1.00 86.75 187 LEU A N 1
ATOM 1461 C CA . LEU A 1 187 ? 1.274 12.894 -1.528 1.00 86.75 187 LEU A CA 1
ATOM 1462 C C . LEU A 1 187 ? 1.579 13.294 -2.979 1.00 86.75 187 LEU A C 1
ATOM 1464 O O . LEU A 1 187 ? 2.531 14.041 -3.219 1.00 86.75 187 LEU A O 1
ATOM 1468 N N . VAL A 1 188 ? 0.764 12.838 -3.936 1.00 79.50 188 VAL A N 1
ATOM 1469 C CA . VAL A 1 188 ? 0.895 13.193 -5.359 1.00 79.50 188 VAL A CA 1
ATOM 1470 C C . VAL A 1 188 ? 0.538 14.659 -5.587 1.00 79.50 188 VAL A C 1
ATOM 1472 O O . VAL A 1 188 ? 1.329 15.397 -6.174 1.00 79.50 188 VAL A O 1
ATOM 1475 N N . ARG A 1 189 ? -0.615 15.118 -5.082 1.00 85.88 189 ARG A N 1
ATOM 1476 C CA . ARG A 1 189 ? -1.082 16.506 -5.233 1.00 85.88 189 ARG A CA 1
ATOM 1477 C C . ARG A 1 189 ? -0.085 17.515 -4.663 1.00 85.88 189 ARG A C 1
ATOM 1479 O O . ARG A 1 189 ? 0.124 18.569 -5.255 1.00 85.88 189 ARG A O 1
ATOM 1486 N N . ARG A 1 190 ? 0.537 17.201 -3.522 1.00 82.38 190 ARG A N 1
ATOM 1487 C CA . ARG A 1 190 ? 1.541 18.052 -2.856 1.00 82.38 190 ARG A CA 1
ATOM 1488 C C . ARG A 1 190 ? 2.948 17.914 -3.457 1.00 82.38 190 ARG A C 1
ATOM 1490 O O . ARG A 1 190 ? 3.875 18.566 -2.976 1.00 82.38 190 ARG A O 1
ATOM 1497 N N . GLY A 1 191 ? 3.125 17.074 -4.482 1.00 77.19 191 GLY A N 1
ATOM 1498 C CA . GLY A 1 191 ? 4.410 16.847 -5.147 1.00 77.19 191 GLY A CA 1
ATOM 1499 C C . GLY A 1 191 ? 5.462 16.196 -4.244 1.00 77.19 191 GLY A C 1
ATOM 1500 O O . GLY A 1 191 ? 6.656 16.433 -4.420 1.00 77.19 191 GLY A O 1
ATOM 1501 N N . LEU A 1 192 ? 5.038 15.418 -3.243 1.00 79.25 192 LEU A N 1
ATOM 1502 C CA . LEU A 1 192 ? 5.937 14.743 -2.301 1.00 79.25 192 LEU A CA 1
ATOM 1503 C C . LEU A 1 192 ? 6.493 13.435 -2.872 1.00 79.25 192 LEU A C 1
ATOM 1505 O O . LEU A 1 192 ? 7.603 13.035 -2.517 1.00 79.25 192 LEU A O 1
ATOM 1509 N N . ALA A 1 193 ? 5.740 12.779 -3.756 1.00 75.56 193 ALA A N 1
ATOM 1510 C CA . ALA A 1 193 ? 6.161 11.567 -4.443 1.00 75.56 193 ALA A CA 1
ATOM 1511 C C . ALA A 1 193 ? 5.430 11.372 -5.776 1.00 75.56 193 ALA A C 1
ATOM 1513 O O . ALA A 1 193 ? 4.294 11.812 -5.948 1.00 75.56 193 ALA A O 1
ATOM 1514 N N . LEU A 1 194 ? 6.085 10.676 -6.709 1.00 67.31 194 LEU A N 1
ATOM 1515 C CA . LEU A 1 194 ? 5.468 10.238 -7.960 1.00 67.31 194 LEU A CA 1
ATOM 1516 C C . LEU A 1 194 ? 4.497 9.075 -7.692 1.00 67.31 194 LEU A C 1
ATOM 1518 O O . LEU A 1 194 ? 4.813 8.231 -6.849 1.00 67.31 194 LEU A O 1
ATOM 1522 N N . PRO A 1 195 ? 3.368 8.967 -8.423 1.00 62.97 195 PRO A N 1
ATOM 1523 C CA . PRO A 1 195 ? 2.415 7.867 -8.256 1.00 62.97 195 PRO A CA 1
ATOM 1524 C C . PRO A 1 195 ? 3.052 6.474 -8.334 1.00 62.97 195 PRO A C 1
ATOM 1526 O O . PRO A 1 195 ? 2.685 5.598 -7.561 1.00 62.97 195 PRO A O 1
ATOM 1529 N N . ALA A 1 196 ? 4.039 6.283 -9.214 1.00 68.00 196 ALA A N 1
ATOM 1530 C CA . ALA A 1 196 ? 4.726 5.005 -9.406 1.00 68.00 196 ALA A CA 1
ATOM 1531 C C . ALA A 1 196 ? 5.605 4.585 -8.210 1.00 68.00 196 ALA A C 1
ATOM 1533 O O . ALA A 1 196 ? 5.828 3.395 -7.998 1.00 68.00 196 ALA A O 1
ATOM 1534 N N . LYS A 1 197 ? 6.022 5.531 -7.358 1.00 77.25 197 LYS A N 1
ATOM 1535 C CA . LYS A 1 197 ? 6.701 5.225 -6.089 1.00 77.25 197 LYS A CA 1
ATOM 1536 C C . LYS A 1 197 ? 5.732 4.824 -4.979 1.00 77.25 197 LYS A C 1
ATOM 1538 O O . LYS A 1 197 ? 6.197 4.432 -3.911 1.00 77.25 197 LYS A O 1
ATOM 1543 N N . ILE A 1 198 ? 4.420 4.977 -5.169 1.00 82.06 198 ILE A N 1
ATOM 1544 C CA . ILE A 1 198 ? 3.425 4.796 -4.111 1.00 82.06 198 ILE A CA 1
ATOM 1545 C C . ILE A 1 198 ? 2.666 3.488 -4.315 1.00 82.06 198 ILE A C 1
ATOM 1547 O O . ILE A 1 198 ? 2.013 3.274 -5.333 1.00 82.06 198 ILE A O 1
ATOM 1551 N N . VAL A 1 199 ? 2.670 2.646 -3.288 1.00 88.81 199 VAL A N 1
ATOM 1552 C CA . VAL A 1 199 ? 1.829 1.451 -3.210 1.00 88.81 199 VAL A CA 1
ATOM 1553 C C . VAL A 1 199 ? 0.770 1.613 -2.134 1.00 88.81 199 VAL A C 1
ATOM 1555 O O . VAL A 1 199 ? 0.970 2.290 -1.128 1.00 88.81 199 VAL A O 1
ATOM 1558 N N . LEU A 1 200 ? -0.379 0.983 -2.365 1.00 90.31 200 LEU A N 1
ATOM 1559 C CA . LEU A 1 200 ? -1.511 0.988 -1.448 1.00 90.31 200 LEU A CA 1
ATOM 1560 C C . LEU A 1 200 ? -1.644 -0.395 -0.808 1.00 90.31 200 LEU A C 1
ATOM 1562 O O . LEU A 1 200 ? -2.234 -1.301 -1.404 1.00 90.31 200 LEU A O 1
ATOM 1566 N N . ILE A 1 201 ? -1.095 -0.550 0.397 1.00 93.31 201 ILE A N 1
ATOM 1567 C CA . ILE A 1 201 ? -1.253 -1.751 1.224 1.00 93.31 201 ILE A CA 1
ATOM 1568 C C . ILE A 1 201 ? -1.963 -1.323 2.515 1.00 93.31 201 ILE A C 1
ATOM 1570 O O . ILE A 1 201 ? -1.294 -0.965 3.495 1.00 93.31 201 ILE A O 1
ATOM 1574 N N . PRO A 1 202 ? -3.312 -1.334 2.526 1.00 92.38 202 PRO A N 1
ATOM 1575 C CA . PRO A 1 202 ? -4.112 -0.846 3.644 1.00 92.38 202 PRO A CA 1
ATOM 1576 C C . PRO A 1 202 ? -3.950 -1.721 4.891 1.00 92.38 202 PRO A C 1
ATOM 1578 O O . PRO A 1 202 ? -3.205 -2.706 4.920 1.00 92.38 202 PRO A O 1
ATOM 1581 N N . ASN A 1 203 ? -4.648 -1.357 5.966 1.00 90.88 203 ASN A N 1
ATOM 1582 C CA . ASN A 1 203 ? -4.938 -2.320 7.027 1.00 90.88 203 ASN A CA 1
ATOM 1583 C C . ASN A 1 203 ? -5.930 -3.375 6.526 1.00 90.88 203 ASN A C 1
ATOM 1585 O O . ASN A 1 203 ? -6.577 -3.200 5.499 1.00 90.88 203 ASN A O 1
ATOM 1589 N N . GLY A 1 204 ? -6.018 -4.481 7.255 1.00 91.88 204 GLY A N 1
ATOM 1590 C CA . GLY A 1 204 ? -6.896 -5.587 6.904 1.00 91.88 204 GLY A CA 1
ATOM 1591 C C . GLY A 1 204 ? -7.260 -6.429 8.115 1.00 91.88 204 GLY A C 1
ATOM 1592 O O . GLY A 1 204 ? -6.657 -6.279 9.189 1.00 91.88 204 GLY A O 1
ATOM 1593 N N . ALA A 1 205 ? -8.231 -7.314 7.924 1.00 92.56 205 ALA A N 1
ATOM 1594 C CA . ALA A 1 205 ? -8.723 -8.214 8.955 1.00 92.56 205 ALA A CA 1
ATOM 1595 C C . ALA A 1 205 ? -7.777 -9.398 9.144 1.00 92.56 205 ALA A C 1
ATOM 1597 O O . ALA A 1 205 ? -7.210 -9.929 8.185 1.00 92.56 205 ALA A O 1
ATOM 1598 N N . ASP A 1 206 ? -7.634 -9.825 10.392 1.00 91.00 206 ASP A N 1
ATOM 1599 C CA . ASP A 1 206 ? -6.978 -11.087 10.701 1.00 91.00 206 ASP A CA 1
ATOM 1600 C C . ASP A 1 206 ? -7.999 -12.220 10.653 1.00 91.00 206 ASP A C 1
ATOM 1602 O O . ASP A 1 206 ? -8.736 -12.442 11.610 1.00 91.00 206 ASP A O 1
ATOM 1606 N N . LEU A 1 207 ? -8.061 -12.902 9.513 1.00 91.06 207 LEU A N 1
ATOM 1607 C CA . LEU A 1 207 ? -9.028 -13.970 9.272 1.00 91.06 207 LEU A CA 1
ATOM 1608 C C . LEU A 1 207 ? -8.758 -15.234 10.099 1.00 91.06 207 LEU A C 1
ATOM 1610 O O . LEU A 1 207 ? -9.646 -16.077 10.203 1.00 91.06 207 LEU A O 1
ATOM 1614 N N . ASP A 1 208 ? -7.580 -15.352 10.717 1.00 87.44 208 ASP A N 1
ATOM 1615 C CA . ASP A 1 208 ? -7.284 -16.446 11.646 1.00 87.44 208 ASP A CA 1
ATOM 1616 C C . ASP A 1 208 ? -8.010 -16.217 12.993 1.00 87.44 208 ASP A C 1
ATOM 1618 O O . ASP A 1 208 ? -8.360 -17.174 13.677 1.00 87.44 208 ASP A O 1
ATOM 1622 N N . HIS A 1 209 ? -8.312 -14.956 13.343 1.00 88.56 209 HIS A N 1
ATOM 1623 C CA . HIS A 1 209 ? -8.961 -14.573 14.606 1.00 88.56 209 HIS A CA 1
ATOM 1624 C C . HIS A 1 209 ? -10.417 -14.107 14.445 1.00 88.56 209 HIS A C 1
ATOM 1626 O O . HIS A 1 209 ? -11.267 -14.433 15.270 1.00 88.56 209 HIS A O 1
ATOM 1632 N N . PHE A 1 210 ? -10.723 -13.330 13.404 1.00 94.38 210 PHE A N 1
ATOM 1633 C CA . PHE A 1 210 ? -12.056 -12.783 13.147 1.00 94.38 210 PHE A CA 1
ATOM 1634 C C . PHE A 1 210 ? -12.767 -13.622 12.090 1.00 94.38 210 PHE A C 1
ATOM 1636 O O . PHE A 1 210 ? -12.617 -13.420 10.882 1.00 94.38 210 PHE A O 1
ATOM 1643 N N . GLN A 1 211 ? -13.541 -14.590 12.573 1.00 95.25 211 GLN A N 1
ATOM 1644 C CA . GLN A 1 211 ? -14.361 -15.475 11.755 1.00 95.25 211 GLN A CA 1
ATOM 1645 C C . GLN A 1 211 ? -15.834 -15.371 12.160 1.00 95.25 211 GLN A C 1
ATOM 1647 O O . GLN A 1 211 ? -16.122 -14.986 13.299 1.00 95.25 211 GLN A O 1
ATOM 1652 N N . PRO A 1 212 ? -16.769 -15.705 11.254 1.00 97.00 212 PRO A N 1
ATOM 1653 C CA . PRO A 1 212 ? -18.185 -15.728 11.562 1.00 97.00 212 PRO A CA 1
ATOM 1654 C C . PRO A 1 212 ? -18.423 -16.794 12.624 1.00 97.00 212 PRO A C 1
ATOM 1656 O O . PRO A 1 212 ? -17.948 -17.924 12.512 1.00 97.00 212 PRO A O 1
ATOM 1659 N N . GLY A 1 213 ? -19.143 -16.411 13.664 1.00 95.44 213 GLY A N 1
ATOM 1660 C CA . GLY A 1 213 ? -19.473 -17.265 14.790 1.00 95.44 213 GLY A CA 1
ATOM 1661 C C . GLY A 1 213 ? -20.933 -17.102 15.200 1.00 95.44 213 GLY A C 1
ATOM 1662 O O . GLY A 1 213 ? -21.656 -16.269 14.645 1.00 95.44 213 GLY A O 1
ATOM 1663 N N . PRO A 1 214 ? -21.393 -17.898 16.175 1.00 95.69 214 PRO A N 1
ATOM 1664 C CA . PRO A 1 214 ? -22.756 -17.798 16.669 1.00 95.69 214 PRO A CA 1
ATOM 1665 C C . PRO A 1 214 ? -23.002 -16.437 17.333 1.00 95.69 214 PRO A C 1
ATOM 1667 O O . PRO A 1 214 ? -22.194 -15.966 18.138 1.00 95.69 214 PRO A O 1
ATOM 1670 N N . ARG A 1 215 ? -24.162 -15.844 17.021 1.00 94.50 215 ARG A N 1
ATOM 1671 C CA . ARG A 1 215 ? -24.676 -14.627 17.673 1.00 94.50 215 ARG A CA 1
ATOM 1672 C C . ARG A 1 215 ? -24.944 -14.847 19.158 1.00 94.50 215 ARG A C 1
ATOM 1674 O O . ARG A 1 215 ? -24.676 -13.969 19.971 1.00 94.50 215 ARG A O 1
ATOM 1681 N N . ASP A 1 216 ? -25.521 -15.994 19.498 1.00 94.88 216 ASP A N 1
ATOM 1682 C CA . ASP A 1 216 ? -25.771 -16.375 20.884 1.00 94.88 216 ASP A CA 1
ATOM 1683 C C . ASP A 1 216 ? -24.551 -17.105 21.449 1.00 94.88 216 ASP A C 1
ATOM 1685 O O . ASP A 1 216 ? -24.394 -18.320 21.324 1.00 94.88 216 ASP A O 1
ATOM 1689 N N . ASN A 1 217 ? -23.645 -16.327 22.031 1.00 96.31 217 ASN A N 1
ATOM 1690 C CA . ASN A 1 217 ? -22.437 -16.819 22.671 1.00 96.31 217 ASN A CA 1
ATOM 1691 C C . ASN A 1 217 ? -22.351 -16.345 24.134 1.00 96.31 217 ASN A C 1
ATOM 1693 O O . ASN A 1 217 ? -23.250 -15.699 24.675 1.00 96.31 217 ASN A O 1
ATOM 1697 N N . ASP A 1 218 ? -21.268 -16.726 24.797 1.00 95.69 218 ASP A N 1
ATOM 1698 C CA . ASP A 1 218 ? -20.931 -16.374 26.176 1.00 95.69 218 ASP A CA 1
ATOM 1699 C C . ASP A 1 218 ? -20.987 -14.865 26.445 1.00 95.69 218 ASP A C 1
ATOM 1701 O O . ASP A 1 218 ? -21.574 -14.458 27.448 1.00 95.69 218 ASP A O 1
ATOM 1705 N N . VAL A 1 219 ? -20.514 -14.027 25.516 1.00 96.06 219 VAL A N 1
ATOM 1706 C CA . VAL A 1 219 ? -20.571 -12.562 25.661 1.00 96.06 219 VAL A CA 1
ATOM 1707 C C . VAL A 1 219 ? -22.008 -12.058 25.809 1.00 96.06 219 VAL A C 1
ATOM 1709 O O . VAL A 1 219 ? -22.267 -11.228 26.681 1.00 96.06 219 VAL A O 1
ATOM 1712 N N . ARG A 1 220 ? -22.970 -12.568 25.022 1.00 95.94 220 ARG A N 1
ATOM 1713 C CA . ARG A 1 220 ? -24.383 -12.153 25.159 1.00 95.94 220 ARG A CA 1
ATOM 1714 C C . ARG A 1 220 ? -24.955 -12.464 26.535 1.00 95.94 220 ARG A C 1
ATOM 1716 O O . ARG A 1 220 ? -25.736 -11.663 27.052 1.00 95.94 220 ARG A O 1
ATOM 1723 N N . ARG A 1 221 ? -24.580 -13.610 27.111 1.00 94.94 221 ARG A N 1
ATOM 1724 C CA . ARG A 1 221 ? -25.037 -14.050 28.436 1.00 94.94 221 ARG A CA 1
ATOM 1725 C C . ARG A 1 221 ? -24.388 -13.231 29.544 1.00 94.94 221 ARG A C 1
ATOM 1727 O O . ARG A 1 221 ? -25.097 -12.693 30.386 1.00 94.94 221 ARG A O 1
ATOM 1734 N N . GLU A 1 222 ? -23.067 -13.072 29.502 1.00 95.69 222 GLU A N 1
ATOM 1735 C CA . GLU A 1 222 ? -22.301 -12.301 30.490 1.00 95.69 222 GLU A CA 1
ATOM 1736 C C . GLU A 1 222 ? -22.720 -10.832 30.549 1.00 95.69 222 GLU A C 1
ATOM 1738 O O . GLU A 1 222 ? -22.858 -10.262 31.627 1.00 95.69 222 GLU A O 1
ATOM 1743 N N . GLN A 1 223 ? -22.934 -10.218 29.384 1.00 95.75 223 GLN A N 1
ATOM 1744 C CA . GLN A 1 223 ? -23.346 -8.820 29.282 1.00 95.75 223 GLN A CA 1
ATOM 1745 C C . GLN A 1 223 ? -24.871 -8.650 29.408 1.00 95.75 223 GLN A C 1
ATOM 1747 O O . GLN A 1 223 ? -25.385 -7.542 29.286 1.00 95.75 223 GLN A O 1
ATOM 1752 N N . ALA A 1 224 ? -25.617 -9.739 29.618 1.00 95.50 224 ALA A N 1
ATOM 1753 C CA . ALA A 1 224 ? -27.075 -9.744 29.703 1.00 95.50 224 ALA A CA 1
ATOM 1754 C C . ALA A 1 224 ? -27.772 -9.047 28.513 1.00 95.50 224 ALA A C 1
ATOM 1756 O O . ALA A 1 224 ? -28.800 -8.390 28.681 1.00 95.50 224 ALA A O 1
ATOM 1757 N N . TRP A 1 225 ? -27.241 -9.170 27.288 1.00 95.94 225 TRP A N 1
ATOM 1758 C CA . TRP A 1 225 ? -27.824 -8.535 26.092 1.00 95.94 225 TRP A CA 1
ATOM 1759 C C . TRP A 1 225 ? -29.207 -9.103 25.743 1.00 95.94 225 TRP A C 1
ATOM 1761 O O . TRP A 1 225 ? -30.049 -8.370 25.221 1.00 95.94 225 TRP A O 1
ATOM 1771 N N . GLY A 1 226 ? -29.477 -10.366 26.086 1.00 93.00 226 GLY A N 1
ATOM 1772 C CA . GLY A 1 226 ? -30.736 -11.043 25.762 1.00 93.00 226 GLY A CA 1
ATO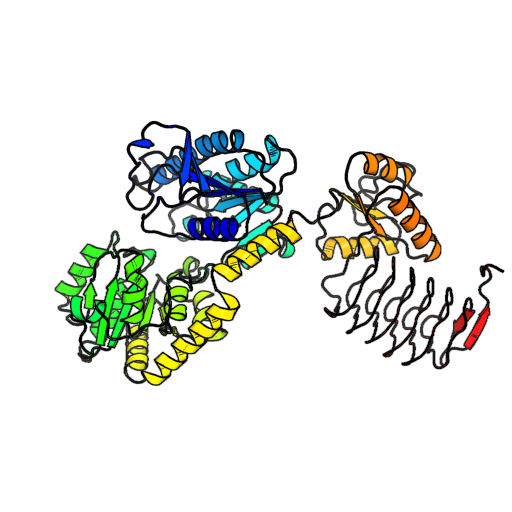M 1773 C C . GLY A 1 226 ? -30.970 -11.104 24.249 1.00 93.00 226 GLY A C 1
ATOM 1774 O O . GLY A 1 226 ? -30.016 -11.198 23.475 1.00 93.00 226 GLY A O 1
ATOM 1775 N N . ASP A 1 227 ? -32.227 -10.983 23.820 1.00 94.38 227 ASP A N 1
ATOM 1776 C CA . ASP A 1 227 ? -32.607 -11.037 22.397 1.00 94.38 227 ASP A CA 1
ATOM 1777 C C . ASP A 1 227 ? -32.518 -9.700 21.654 1.00 94.38 227 ASP A C 1
ATOM 1779 O O . ASP A 1 227 ? -32.705 -9.652 20.430 1.00 94.38 227 ASP A O 1
ATOM 1783 N N . ARG A 1 228 ? -32.162 -8.629 22.372 1.00 97.62 228 ARG A N 1
ATOM 1784 C CA . ARG A 1 228 ? -32.061 -7.266 21.838 1.00 97.62 228 ARG A CA 1
ATOM 1785 C C . ARG A 1 228 ? -31.172 -7.203 20.597 1.00 97.62 228 ARG A C 1
ATOM 1787 O O . ARG A 1 228 ? -30.205 -7.961 20.462 1.00 97.62 228 ARG A O 1
ATOM 1794 N N . PHE A 1 229 ? -31.513 -6.287 19.701 1.00 98.50 229 PHE A N 1
ATOM 1795 C CA . PHE A 1 229 ? -30.715 -5.899 18.553 1.00 98.50 229 PHE A CA 1
ATOM 1796 C C . PHE A 1 229 ? -29.549 -5.022 19.014 1.00 98.50 229 PHE A C 1
ATOM 1798 O O . PHE A 1 229 ? -29.760 -3.908 19.495 1.00 98.50 229 PHE A O 1
ATOM 1805 N N . VAL A 1 230 ? -28.322 -5.532 18.912 1.00 98.69 230 VAL A N 1
ATOM 1806 C CA . VAL A 1 230 ? -27.137 -4.889 19.491 1.00 98.69 230 VAL A CA 1
ATOM 1807 C C . VAL A 1 230 ? -26.309 -4.185 18.424 1.00 98.69 230 VAL A C 1
ATOM 1809 O O . VAL A 1 230 ? -25.705 -4.831 17.564 1.00 98.69 230 VAL A O 1
ATOM 1812 N N . VAL A 1 231 ? -26.215 -2.862 18.543 1.00 98.75 231 VAL A N 1
ATOM 1813 C CA . VAL A 1 231 ? -25.278 -2.018 17.794 1.00 98.75 231 VAL A CA 1
ATOM 1814 C C . VAL A 1 231 ? -24.039 -1.812 18.657 1.00 98.75 231 VAL A C 1
ATOM 1816 O O . VAL A 1 231 ? -24.107 -1.171 19.704 1.00 98.75 231 VAL A O 1
ATOM 1819 N N . MET A 1 232 ? -22.903 -2.371 18.244 1.00 98.50 232 MET A N 1
ATOM 1820 C CA . MET A 1 232 ? -21.687 -2.377 19.055 1.00 98.50 232 MET A CA 1
ATOM 1821 C C . MET A 1 232 ? -20.612 -1.449 18.494 1.00 98.50 232 MET A C 1
ATOM 1823 O O . MET A 1 232 ? -20.144 -1.635 17.374 1.00 98.50 232 MET A O 1
ATOM 1827 N N . TYR A 1 233 ? -20.130 -0.511 19.306 1.00 98.19 233 TYR A N 1
ATOM 1828 C CA . TYR A 1 233 ? -18.886 0.213 19.048 1.00 98.19 233 TYR A CA 1
ATOM 1829 C C . TYR A 1 233 ? -17.720 -0.435 19.802 1.00 98.19 233 TYR A C 1
ATOM 1831 O O . TYR A 1 233 ? -17.778 -0.561 21.022 1.00 98.19 233 TYR A O 1
ATOM 1839 N N . ALA A 1 234 ? -16.631 -0.771 19.103 1.00 94.69 234 ALA A N 1
ATOM 1840 C CA . ALA A 1 234 ? -15.374 -1.201 19.713 1.00 94.69 234 ALA A CA 1
ATOM 1841 C C . ALA A 1 234 ? -14.240 -0.191 19.454 1.00 94.69 234 ALA A C 1
ATOM 1843 O O . ALA A 1 234 ? -13.957 0.185 18.309 1.00 94.69 234 ALA A O 1
ATOM 1844 N N . GLY A 1 235 ? -13.555 0.248 20.512 1.00 91.38 235 GLY A N 1
ATOM 1845 C CA . GLY A 1 235 ? -12.357 1.081 20.409 1.00 91.38 235 GLY A CA 1
ATOM 1846 C C . GLY A 1 235 ? -12.220 2.132 21.506 1.00 91.38 235 GLY A C 1
ATOM 1847 O O . GLY A 1 235 ? -12.883 2.092 22.537 1.00 91.38 235 GLY A O 1
ATOM 1848 N N . ALA A 1 236 ? -11.327 3.095 21.276 1.00 90.75 236 ALA A N 1
ATOM 1849 C CA . ALA A 1 236 ? -11.038 4.124 22.264 1.00 90.75 236 ALA A CA 1
ATOM 1850 C C . ALA A 1 236 ? -12.223 5.089 22.466 1.00 90.75 236 ALA A C 1
ATOM 1852 O O . ALA A 1 236 ? -12.818 5.568 21.498 1.00 90.75 236 ALA A O 1
ATOM 1853 N N . HIS A 1 237 ? -12.512 5.440 23.718 1.00 93.12 237 HIS A N 1
ATOM 1854 C CA . HIS A 1 237 ? -13.449 6.496 24.113 1.00 93.12 237 HIS A CA 1
ATOM 1855 C C . HIS A 1 237 ? -12.699 7.829 24.207 1.00 93.12 237 HIS A C 1
ATOM 1857 O O . HIS A 1 237 ? -12.424 8.353 25.286 1.00 93.12 237 HIS A O 1
ATOM 1863 N N . GLY A 1 238 ? -12.279 8.333 23.049 1.00 88.88 238 GLY A N 1
ATOM 1864 C CA . GLY A 1 238 ? -11.539 9.589 22.928 1.00 88.88 238 GLY A CA 1
ATOM 1865 C C . GLY A 1 238 ? -12.212 10.560 21.969 1.00 88.88 238 GLY A C 1
ATOM 1866 O O . GLY A 1 238 ? -13.020 10.144 21.139 1.00 88.88 238 GLY A O 1
ATOM 1867 N N . ARG A 1 239 ? -11.795 11.829 22.035 1.00 88.25 239 ARG A N 1
ATOM 1868 C CA . ARG A 1 239 ? -12.410 12.954 21.311 1.00 88.25 239 ARG A CA 1
ATOM 1869 C C . ARG A 1 239 ? -12.613 12.683 19.822 1.00 88.25 239 ARG A C 1
ATOM 1871 O O . ARG A 1 239 ? -13.722 12.831 19.330 1.00 88.25 239 ARG A O 1
ATOM 1878 N N . ALA A 1 240 ? -11.577 12.186 19.148 1.00 88.50 240 ALA A N 1
ATOM 1879 C CA . ALA A 1 240 ? -11.609 11.835 17.727 1.00 88.50 240 ALA A CA 1
ATOM 1880 C C . ALA A 1 240 ? -12.697 10.810 17.357 1.00 88.50 240 ALA A C 1
ATOM 1882 O O . ALA A 1 240 ? -13.234 10.861 16.257 1.00 88.50 240 ALA A O 1
ATOM 1883 N N . ASN A 1 241 ? -13.022 9.888 18.269 1.00 93.31 241 ASN A N 1
ATOM 1884 C CA . ASN A 1 241 ? -13.995 8.827 18.021 1.00 93.31 241 ASN A CA 1
ATOM 1885 C C . ASN A 1 241 ? -15.441 9.282 18.229 1.00 93.31 241 ASN A C 1
ATOM 1887 O O . ASN A 1 241 ? -16.345 8.577 17.808 1.00 93.31 241 ASN A O 1
ATOM 1891 N N . ALA A 1 242 ? -15.675 10.426 18.885 1.00 94.38 242 ALA A N 1
ATOM 1892 C CA . ALA A 1 242 ? -17.002 11.019 19.056 1.00 94.38 242 ALA A CA 1
ATOM 1893 C C . ALA A 1 242 ? -18.106 10.027 19.469 1.00 94.38 242 ALA A C 1
ATOM 1895 O O . ALA A 1 242 ? -19.229 10.110 18.982 1.00 94.38 242 ALA A O 1
ATOM 1896 N N . VAL A 1 243 ? -17.807 9.098 20.387 1.00 97.00 243 VAL A N 1
ATOM 1897 C CA . VAL A 1 243 ? -18.751 8.052 20.837 1.00 97.00 243 VAL A CA 1
ATOM 1898 C C . VAL A 1 243 ? -20.047 8.653 21.400 1.00 97.00 243 VAL A C 1
ATOM 1900 O O . VAL A 1 243 ? -21.099 8.031 21.306 1.00 97.00 243 VAL A O 1
ATOM 1903 N N . GLY A 1 244 ? -19.995 9.891 21.906 1.00 97.25 244 GLY A N 1
ATOM 1904 C CA . GLY A 1 244 ? -21.160 10.651 22.369 1.00 97.25 244 GLY A CA 1
ATOM 1905 C C . GLY A 1 244 ? -22.312 10.725 21.362 1.00 97.25 244 GLY A C 1
ATOM 1906 O O . GLY A 1 244 ? -23.458 10.667 21.788 1.00 97.25 244 GLY A O 1
ATOM 1907 N N . GLN A 1 245 ? -22.033 10.733 20.054 1.00 97.88 245 GLN A N 1
ATOM 1908 C CA . GLN A 1 245 ? -23.085 10.764 19.029 1.00 97.88 245 GLN A CA 1
ATOM 1909 C C . GLN A 1 245 ? -23.974 9.507 19.044 1.00 97.88 245 GLN A C 1
ATOM 1911 O O . GLN A 1 245 ? -25.143 9.565 18.674 1.00 97.88 245 GLN A O 1
ATOM 1916 N N . LEU A 1 246 ? -23.450 8.370 19.525 1.00 98.25 246 LEU A N 1
ATOM 1917 C CA . LEU A 1 246 ? -24.245 7.158 19.725 1.00 98.25 246 LEU A CA 1
ATOM 1918 C C . LEU A 1 246 ? -25.198 7.296 20.920 1.00 98.25 246 LEU A C 1
ATOM 1920 O O . LEU A 1 246 ? -26.284 6.730 20.890 1.00 98.25 246 LEU A O 1
ATOM 1924 N N . LEU A 1 247 ? -24.834 8.069 21.950 1.00 98.31 247 LEU A N 1
ATOM 1925 C CA . LEU A 1 247 ? -25.725 8.370 23.079 1.00 98.31 247 LEU A CA 1
ATOM 1926 C C . LEU A 1 247 ? -26.848 9.308 22.623 1.00 98.31 247 LEU A C 1
ATOM 1928 O O . LEU A 1 247 ? -27.997 9.127 23.016 1.00 98.31 247 LEU A O 1
ATOM 1932 N N . ASP A 1 248 ? -26.519 10.281 21.770 1.00 98.25 248 ASP A N 1
ATOM 1933 C CA . ASP A 1 248 ? -27.502 11.191 21.180 1.00 98.25 248 ASP A CA 1
ATOM 1934 C C . ASP A 1 248 ? -28.486 10.422 20.269 1.00 98.25 248 ASP A C 1
ATOM 1936 O O . ASP A 1 248 ? -29.688 10.671 20.308 1.00 98.25 248 ASP A O 1
ATOM 1940 N N . ALA A 1 249 ? -28.018 9.413 19.523 1.00 98.44 249 ALA A N 1
ATOM 1941 C CA . ALA A 1 249 ? -28.891 8.502 18.777 1.00 98.44 249 ALA A CA 1
ATOM 1942 C C . ALA A 1 249 ? -29.737 7.599 19.697 1.00 98.44 249 ALA A C 1
ATOM 1944 O O . ALA A 1 249 ? -30.924 7.407 19.441 1.00 98.44 249 ALA A O 1
ATOM 1945 N N . ALA A 1 250 ? -29.160 7.070 20.783 1.00 98.38 250 ALA A N 1
ATOM 1946 C CA . ALA A 1 250 ? -29.878 6.237 21.754 1.00 98.38 250 ALA A CA 1
ATOM 1947 C C . ALA A 1 250 ? -31.074 6.967 22.379 1.00 98.38 250 ALA A C 1
ATOM 1949 O O . ALA A 1 250 ? -32.121 6.369 22.623 1.00 98.38 250 ALA A O 1
ATOM 1950 N N . GLU A 1 251 ? -30.937 8.271 22.608 1.00 98.44 251 GLU A N 1
ATOM 1951 C CA . GLU A 1 251 ? -31.998 9.122 23.134 1.00 98.44 251 GLU A CA 1
ATOM 1952 C C . GLU A 1 251 ? -33.225 9.192 22.210 1.00 98.44 251 GLU A C 1
ATOM 1954 O O . GLU A 1 251 ? -34.354 9.185 22.699 1.00 98.44 251 GLU A O 1
ATOM 1959 N N . LEU A 1 252 ? -33.017 9.157 20.890 1.00 98.56 252 LEU A N 1
ATOM 1960 C CA . LEU A 1 252 ? -34.075 9.105 19.869 1.00 98.56 252 LEU A CA 1
ATOM 1961 C C . LEU A 1 252 ? -34.631 7.686 19.627 1.00 98.56 252 LEU A C 1
ATOM 1963 O O . LEU A 1 252 ? -35.524 7.494 18.799 1.00 98.56 252 LEU A O 1
ATOM 1967 N N . LEU A 1 253 ? -34.079 6.686 20.317 1.00 98.44 253 LEU A N 1
ATOM 1968 C CA . LEU A 1 253 ? -34.455 5.272 20.228 1.00 98.44 253 LEU A CA 1
ATOM 1969 C C . LEU A 1 253 ? -35.069 4.752 21.537 1.00 98.44 253 LEU A C 1
ATOM 1971 O O . LEU A 1 253 ? -35.165 3.542 21.732 1.00 98.44 253 LEU A O 1
ATOM 1975 N N . ARG A 1 254 ? -35.474 5.637 22.458 1.00 97.12 254 ARG A N 1
ATOM 1976 C CA . ARG A 1 254 ? -36.082 5.247 23.748 1.00 97.12 254 ARG A CA 1
ATOM 1977 C C . ARG A 1 254 ? -37.392 4.470 23.590 1.00 97.12 254 ARG A C 1
ATOM 1979 O O . ARG A 1 254 ? -37.725 3.668 24.454 1.00 97.12 254 ARG A O 1
ATOM 1986 N N . ASP A 1 255 ? -38.118 4.694 22.501 1.00 96.62 255 ASP A N 1
ATOM 1987 C CA . ASP A 1 255 ? -39.329 3.955 22.123 1.00 96.62 255 ASP A CA 1
ATOM 1988 C C . ASP A 1 255 ? -39.039 2.520 21.640 1.00 96.62 255 ASP A C 1
ATOM 1990 O O . ASP A 1 255 ? -39.959 1.715 21.528 1.00 96.62 255 ASP A O 1
ATOM 1994 N N . ARG A 1 256 ? -37.770 2.173 21.383 1.00 97.06 256 ARG A N 1
ATOM 1995 C CA . ARG A 1 256 ? -37.329 0.859 20.893 1.00 97.06 256 ARG A CA 1
ATOM 1996 C C . ARG A 1 256 ? -36.565 0.087 21.965 1.00 97.06 256 ARG A C 1
ATOM 1998 O O . ARG A 1 256 ? -35.341 -0.019 21.935 1.00 97.06 256 ARG A O 1
ATOM 2005 N N . ALA A 1 257 ? -37.306 -0.489 22.911 1.00 95.00 257 ALA A N 1
ATOM 2006 C CA . ALA A 1 257 ? -36.748 -1.306 23.997 1.00 95.00 257 ALA A CA 1
ATOM 2007 C C . ALA A 1 257 ? -36.019 -2.579 23.509 1.00 95.00 257 ALA A C 1
ATOM 2009 O O . ALA A 1 257 ? -35.221 -3.167 24.242 1.00 95.00 257 ALA A O 1
ATOM 2010 N N . ASP A 1 258 ? -36.273 -3.000 22.270 1.00 97.81 258 ASP A N 1
ATOM 2011 C CA . ASP A 1 258 ? -35.598 -4.106 21.600 1.00 97.81 258 ASP A CA 1
ATOM 2012 C C . ASP A 1 258 ? -34.196 -3.745 21.083 1.00 97.81 258 ASP A C 1
ATOM 2014 O O . ASP A 1 258 ? -33.468 -4.651 20.688 1.00 97.81 258 ASP A O 1
ATOM 2018 N N . ILE A 1 259 ? -33.784 -2.472 21.099 1.00 98.62 259 ILE A N 1
ATOM 2019 C CA . ILE A 1 259 ? -32.478 -2.014 20.603 1.00 98.62 259 ILE A CA 1
ATOM 2020 C C . ILE A 1 259 ? -31.542 -1.684 21.772 1.00 98.62 259 ILE A C 1
ATOM 2022 O O . ILE A 1 259 ? -31.920 -1.027 22.740 1.00 98.62 259 ILE A O 1
ATOM 2026 N N . LEU A 1 260 ? -30.285 -2.117 21.667 1.00 98.62 260 LEU A N 1
ATOM 2027 C CA . LEU A 1 260 ? -29.215 -1.818 22.617 1.00 98.62 260 LEU A CA 1
ATOM 2028 C C . LEU A 1 260 ? -27.991 -1.270 21.882 1.00 98.62 260 LEU A C 1
ATOM 2030 O O . LEU A 1 260 ? -27.485 -1.894 20.950 1.00 98.62 260 LEU A O 1
ATOM 2034 N N . ILE A 1 261 ? -27.456 -0.148 22.359 1.00 98.69 261 ILE A N 1
ATOM 2035 C CA . ILE A 1 261 ? -26.140 0.343 21.950 1.00 98.69 261 ILE A CA 1
ATOM 2036 C C . ILE A 1 261 ? -25.107 -0.091 22.990 1.00 98.69 261 ILE A C 1
ATOM 2038 O O . ILE A 1 261 ? -25.136 0.354 24.136 1.00 98.69 261 ILE A O 1
ATOM 2042 N N . ALA A 1 262 ? -24.180 -0.956 22.588 1.00 98.25 262 ALA A N 1
ATOM 2043 C CA . ALA A 1 262 ? -23.093 -1.432 23.437 1.00 98.25 262 ALA A CA 1
ATOM 2044 C C . ALA A 1 262 ? -21.768 -0.767 23.041 1.00 98.25 262 ALA A C 1
ATOM 2046 O O . ALA A 1 262 ? -21.415 -0.713 21.863 1.00 98.25 262 ALA A O 1
ATOM 2047 N N . THR A 1 263 ? -20.996 -0.287 24.014 1.00 97.81 263 THR A N 1
ATOM 2048 C CA . THR A 1 263 ? -19.651 0.248 23.775 1.00 97.81 263 THR A CA 1
ATOM 2049 C C . THR A 1 263 ? -18.600 -0.597 24.492 1.00 97.81 263 THR A C 1
ATOM 2051 O O . THR A 1 263 ? -18.744 -0.945 25.663 1.00 97.81 263 THR A O 1
ATOM 2054 N N . VAL A 1 264 ? -17.533 -0.956 23.778 1.00 96.19 264 VAL A N 1
ATOM 2055 C CA . VAL A 1 264 ? -16.436 -1.804 24.258 1.00 96.19 264 VAL A CA 1
ATOM 2056 C C . VAL A 1 264 ? -15.124 -1.044 24.100 1.00 96.19 264 VAL A C 1
ATOM 2058 O O . VAL A 1 264 ? -14.767 -0.619 23.000 1.00 96.19 264 VAL A O 1
ATOM 2061 N N . GLY A 1 265 ? -14.389 -0.876 25.194 1.00 92.25 265 GLY A N 1
ATOM 2062 C CA . GLY A 1 265 ? -13.117 -0.162 25.220 1.00 92.25 265 GLY A CA 1
ATOM 2063 C C . GLY A 1 265 ? -13.013 0.844 26.359 1.00 92.25 265 GLY A C 1
ATOM 2064 O O . GLY A 1 265 ? -13.840 0.890 27.265 1.00 92.25 265 GLY A O 1
ATOM 2065 N N . ASP A 1 266 ? -11.983 1.681 26.289 1.00 89.75 266 ASP A N 1
ATOM 2066 C CA . ASP A 1 266 ? -11.662 2.673 27.315 1.00 89.75 266 ASP A CA 1
ATOM 2067 C C . ASP A 1 266 ? -11.097 3.947 26.681 1.00 89.75 266 ASP A C 1
ATOM 2069 O O . ASP A 1 266 ? -10.851 3.995 25.475 1.00 89.75 266 ASP A O 1
ATOM 2073 N N . GLY A 1 267 ? -10.924 5.006 27.457 1.00 88.12 267 GLY A N 1
ATOM 2074 C CA . GLY A 1 267 ? -10.302 6.236 26.990 1.00 88.12 267 GLY A CA 1
ATOM 2075 C C . GLY A 1 267 ? -10.664 7.445 27.844 1.00 88.12 267 GLY A C 1
ATOM 2076 O O . GLY A 1 267 ? -11.516 7.348 28.728 1.00 88.12 267 GLY A O 1
ATOM 2077 N N . PRO A 1 268 ? -10.052 8.609 27.561 1.00 87.06 268 PRO A N 1
ATOM 2078 C CA . PRO A 1 268 ? -10.174 9.799 28.403 1.00 87.06 268 PRO A CA 1
ATOM 2079 C C . PRO A 1 268 ? -11.612 10.278 28.646 1.00 87.06 268 PRO A C 1
ATOM 2081 O O . PRO A 1 268 ? -11.865 10.922 29.656 1.00 87.06 268 PRO A O 1
ATOM 2084 N N . GLN A 1 269 ? -12.550 9.974 27.742 1.00 93.50 269 GLN A N 1
ATOM 2085 C CA . GLN A 1 269 ? -13.949 10.401 27.847 1.00 93.50 269 GLN A CA 1
ATOM 2086 C C . GLN A 1 269 ? -14.895 9.317 28.376 1.00 93.50 269 GLN A C 1
ATOM 2088 O O . GLN A 1 269 ? -16.091 9.574 28.471 1.00 93.50 269 GLN A O 1
ATOM 2093 N N . ARG A 1 270 ? -14.418 8.111 28.724 1.00 94.50 270 ARG A N 1
ATOM 2094 C CA . ARG A 1 270 ? -15.313 7.020 29.158 1.00 94.50 270 ARG A CA 1
ATOM 2095 C C . ARG A 1 270 ? -16.181 7.435 30.351 1.00 94.50 270 ARG A C 1
ATOM 2097 O O . ARG A 1 270 ? -17.399 7.311 30.285 1.00 94.50 270 ARG A O 1
ATOM 2104 N N . VAL A 1 271 ? -15.561 7.977 31.400 1.00 95.25 271 VAL A N 1
ATOM 2105 C CA . VAL A 1 271 ? -16.259 8.391 32.632 1.00 95.25 271 VAL A CA 1
ATOM 2106 C C . VAL A 1 271 ? -17.293 9.488 32.351 1.00 95.25 271 VAL A C 1
ATOM 2108 O O . VAL A 1 271 ? -18.419 9.410 32.835 1.00 95.25 271 VAL A O 1
ATOM 2111 N N . GLU A 1 272 ? -16.941 10.478 31.526 1.00 96.75 272 GLU A N 1
ATOM 2112 C CA . GLU A 1 272 ? -17.850 11.556 31.106 1.00 96.75 272 GLU A CA 1
ATOM 2113 C C . GLU A 1 272 ? -19.066 11.001 30.340 1.00 96.75 272 GLU A C 1
ATOM 2115 O O . GLU A 1 272 ? -20.206 11.382 30.604 1.00 96.75 272 GLU A O 1
ATOM 2120 N N . LEU A 1 273 ? -18.843 10.066 29.412 1.00 97.56 273 LEU A N 1
ATOM 2121 C CA . LEU A 1 273 ? -19.904 9.444 28.615 1.00 97.56 273 LEU A CA 1
ATOM 2122 C C . LEU A 1 273 ? -20.859 8.606 29.478 1.00 97.56 273 LEU A C 1
ATOM 2124 O O . LEU A 1 273 ? -22.074 8.689 29.298 1.00 97.56 273 LEU A O 1
ATOM 2128 N N . GLU A 1 274 ? -20.333 7.847 30.442 1.00 97.56 274 GLU A N 1
ATOM 2129 C CA . GLU A 1 274 ? -21.142 7.088 31.405 1.00 97.56 274 GLU A CA 1
ATOM 2130 C C . GLU A 1 274 ? -22.019 8.017 32.258 1.00 97.56 274 GLU A C 1
ATOM 2132 O O . GLU A 1 274 ? -23.210 7.757 32.447 1.00 97.56 274 GLU A O 1
ATOM 2137 N N . GLN A 1 275 ? -21.460 9.134 32.734 1.00 97.50 275 GLN A N 1
ATOM 2138 C CA . GLN A 1 275 ? -22.207 10.145 33.488 1.00 97.50 275 GLN A CA 1
ATOM 2139 C C . GLN A 1 275 ? -23.302 10.796 32.639 1.00 97.50 275 GLN A C 1
ATOM 2141 O O . GLN A 1 275 ? -24.431 10.931 33.109 1.00 97.50 275 GLN A O 1
ATOM 2146 N N . ARG A 1 276 ? -23.010 11.139 31.377 1.00 97.50 276 ARG A N 1
ATOM 2147 C CA . ARG A 1 276 ? -24.002 11.683 30.435 1.00 97.50 276 ARG A CA 1
ATOM 2148 C C . ARG A 1 276 ? -25.157 10.713 30.193 1.00 97.50 276 ARG A C 1
ATOM 2150 O O . ARG A 1 276 ? -26.308 11.138 30.222 1.00 97.50 276 ARG A O 1
ATOM 2157 N N . ALA A 1 277 ? -24.871 9.428 29.987 1.00 97.75 277 ALA A N 1
ATOM 2158 C CA . ALA A 1 277 ? -25.909 8.417 29.793 1.00 97.75 277 ALA A CA 1
ATOM 2159 C C . ALA A 1 277 ? -26.813 8.279 31.031 1.00 97.75 277 ALA A C 1
ATOM 2161 O O . ALA A 1 277 ? -28.038 8.259 30.897 1.00 97.75 277 ALA A O 1
ATOM 2162 N N . ARG A 1 278 ? -26.224 8.275 32.238 1.00 97.56 278 ARG A N 1
ATOM 2163 C CA . ARG A 1 278 ? -26.969 8.240 33.510 1.00 97.56 278 ARG A CA 1
ATOM 2164 C C . ARG A 1 278 ? -27.812 9.494 33.729 1.00 97.56 278 ARG A C 1
ATOM 2166 O O . ARG A 1 278 ? -28.984 9.371 34.059 1.00 97.56 278 ARG A O 1
ATOM 2173 N N . ALA A 1 279 ? -27.245 10.679 33.506 1.00 97.56 279 ALA A N 1
ATOM 2174 C CA . ALA A 1 279 ? -27.945 11.954 33.678 1.00 97.56 279 ALA A CA 1
ATOM 2175 C C . ALA A 1 279 ? -29.163 12.085 32.751 1.00 97.56 279 ALA A C 1
ATOM 2177 O O . ALA A 1 279 ? -30.166 12.684 33.126 1.00 97.56 279 ALA A O 1
ATOM 2178 N N . ARG A 1 280 ? -29.095 11.490 31.554 1.00 97.44 280 ARG A N 1
ATOM 2179 C CA . ARG A 1 280 ? -30.210 11.436 30.600 1.00 97.44 280 ARG A CA 1
ATOM 2180 C C . ARG A 1 280 ? -31.187 10.283 30.863 1.00 97.44 280 ARG A C 1
ATOM 2182 O O . ARG A 1 280 ? -32.237 10.233 30.226 1.00 97.44 280 ARG A O 1
ATOM 2189 N N . GLY A 1 281 ? -30.869 9.357 31.771 1.00 97.00 281 GLY A N 1
ATOM 2190 C CA . GLY A 1 281 ? -31.691 8.177 32.054 1.00 97.00 281 GLY A CA 1
ATOM 2191 C C . GLY A 1 281 ? -31.759 7.179 30.893 1.00 97.00 281 GLY A C 1
ATOM 2192 O O . GLY A 1 281 ? -32.806 6.577 30.670 1.00 97.00 281 GLY A O 1
ATOM 2193 N N . LEU A 1 282 ? -30.680 7.032 30.115 1.00 97.50 282 LEU A N 1
ATOM 2194 C CA . LEU A 1 282 ? -30.643 6.105 28.978 1.00 97.50 282 LEU A CA 1
ATOM 2195 C C . LEU A 1 282 ? -30.516 4.656 29.467 1.00 97.50 282 LEU A C 1
ATOM 2197 O O . LEU A 1 282 ? -29.497 4.276 30.041 1.00 97.50 282 LEU A O 1
ATOM 2201 N N . THR A 1 283 ? -31.539 3.840 29.212 1.00 95.69 283 THR A N 1
ATOM 2202 C CA . THR A 1 283 ? -31.582 2.405 29.565 1.00 95.69 283 THR A CA 1
ATOM 2203 C C . THR A 1 283 ? -31.165 1.485 28.412 1.00 95.69 283 THR A C 1
ATOM 2205 O O . THR A 1 283 ? -30.928 0.296 28.613 1.00 95.69 283 THR A O 1
ATOM 2208 N N . ASN A 1 284 ? -31.039 2.037 27.204 1.00 97.75 284 ASN A N 1
ATOM 2209 C CA . ASN A 1 284 ? -30.670 1.355 25.962 1.00 97.75 284 ASN A CA 1
ATOM 2210 C C . ASN A 1 284 ? -29.196 1.574 25.562 1.00 97.75 284 ASN A C 1
ATOM 2212 O O . ASN A 1 284 ? -28.828 1.361 24.407 1.00 97.75 284 ASN A O 1
ATOM 2216 N N . VAL A 1 285 ? -28.343 1.981 26.509 1.00 98.12 285 VAL A N 1
ATOM 2217 C CA . VAL A 1 285 ? -26.890 2.128 26.323 1.00 98.12 285 VAL A CA 1
ATOM 2218 C C . VAL A 1 285 ? -26.159 1.329 27.391 1.00 98.12 285 VAL A C 1
ATOM 2220 O O . VAL A 1 285 ? -26.500 1.420 28.569 1.00 98.12 285 VAL A O 1
ATOM 2223 N N . MET A 1 286 ? -25.124 0.583 27.004 1.00 97.69 286 MET A N 1
ATOM 2224 C CA . MET A 1 286 ? -24.299 -0.158 27.953 1.00 97.69 286 MET A CA 1
ATOM 2225 C C . MET A 1 286 ? -22.806 -0.064 27.650 1.00 97.69 286 MET A C 1
ATOM 2227 O O . MET A 1 286 ? -22.363 -0.280 26.524 1.00 97.69 286 MET A O 1
ATOM 2231 N N . PHE A 1 287 ? -22.029 0.204 28.697 1.00 97.56 287 PHE A N 1
ATOM 2232 C CA . PHE A 1 287 ? -20.574 0.298 28.651 1.00 97.56 287 PHE A CA 1
ATOM 2233 C C . PHE A 1 287 ? -19.968 -1.011 29.168 1.00 97.56 287 PHE A C 1
ATOM 2235 O O . PHE A 1 287 ? -20.102 -1.338 30.343 1.00 97.56 287 PHE A O 1
ATOM 2242 N N . CYS A 1 288 ? -19.296 -1.757 28.293 1.00 95.69 288 CYS A N 1
ATOM 2243 C CA . CYS A 1 288 ? -18.745 -3.090 28.581 1.00 95.69 288 CYS A CA 1
ATOM 2244 C C . CYS A 1 288 ? -17.281 -3.050 29.070 1.00 95.69 288 CYS A C 1
ATOM 2246 O O . CYS A 1 288 ? -16.664 -4.096 29.280 1.00 95.69 288 CYS A O 1
ATOM 2248 N N . GLY A 1 289 ? -16.702 -1.851 29.203 1.00 92.00 289 GLY A N 1
ATOM 2249 C CA . GLY A 1 289 ? -15.304 -1.637 29.591 1.00 92.00 289 GLY A CA 1
ATOM 2250 C C . GLY A 1 289 ? -14.273 -2.129 28.558 1.00 92.00 289 GLY A C 1
ATOM 2251 O O . GLY A 1 289 ? -14.639 -2.599 27.474 1.00 92.00 289 GLY A O 1
ATOM 2252 N N . PRO A 1 290 ? -12.964 -1.997 28.853 1.00 90.38 290 PRO A N 1
ATOM 2253 C CA . PRO A 1 290 ? -11.907 -2.565 28.022 1.00 90.38 290 PRO A CA 1
ATOM 2254 C C . PRO A 1 290 ? -11.908 -4.095 28.097 1.00 90.38 290 PRO A C 1
ATOM 2256 O O . PRO A 1 290 ? -12.070 -4.676 29.166 1.00 90.38 290 PRO A O 1
ATOM 2259 N N . GLN A 1 291 ? -11.683 -4.744 26.954 1.00 90.38 291 GLN A N 1
ATOM 2260 C CA . GLN A 1 291 ? -11.650 -6.201 26.829 1.00 90.38 291 GLN A CA 1
ATOM 2261 C C . GLN A 1 291 ? -10.303 -6.663 26.272 1.00 90.38 291 GLN A C 1
ATOM 2263 O O . GLN A 1 291 ? -9.650 -5.943 25.509 1.00 90.38 291 GLN A O 1
ATOM 2268 N N . ALA A 1 292 ? -9.900 -7.877 26.649 1.00 85.31 292 ALA A N 1
ATOM 2269 C CA . ALA A 1 292 ? -8.738 -8.535 26.066 1.00 85.31 292 ALA A CA 1
ATOM 2270 C C . AL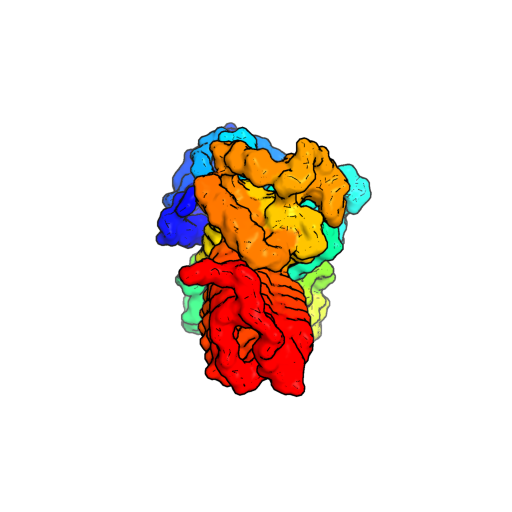A A 1 292 ? -8.959 -8.766 24.562 1.00 85.31 292 ALA A C 1
ATOM 2272 O O . ALA A 1 292 ? -10.080 -9.028 24.116 1.00 85.31 292 ALA A O 1
ATOM 2273 N N . LYS A 1 293 ? -7.889 -8.665 23.769 1.00 83.38 293 LYS A N 1
ATOM 2274 C CA . LYS A 1 293 ? -7.977 -8.702 22.302 1.00 83.38 293 LYS A CA 1
ATOM 2275 C C . LYS A 1 293 ? -8.529 -10.036 21.799 1.00 83.38 293 LYS A C 1
ATOM 2277 O O . LYS A 1 293 ? -9.285 -10.066 20.835 1.00 83.38 293 LYS A O 1
ATOM 2282 N N . GLU A 1 294 ? -8.201 -11.110 22.498 1.00 87.31 294 GLU A N 1
ATOM 2283 C CA . GLU A 1 294 ? -8.599 -12.488 22.223 1.00 87.31 294 GLU A CA 1
ATOM 2284 C C . GLU A 1 294 ? -10.114 -12.690 22.387 1.00 87.31 294 GLU A C 1
ATOM 2286 O O . GLU A 1 294 ? -10.688 -13.568 21.753 1.00 87.31 294 GLU A O 1
ATOM 2291 N N . ARG A 1 295 ? -10.784 -11.846 23.189 1.00 91.44 295 ARG A N 1
ATOM 2292 C CA . ARG A 1 295 ? -12.246 -11.877 23.366 1.00 91.44 295 ARG A CA 1
ATOM 2293 C C . ARG A 1 295 ? -12.998 -11.076 22.308 1.00 91.44 295 ARG A C 1
ATOM 2295 O O . ARG A 1 295 ? -14.203 -11.259 22.148 1.00 91.44 295 ARG A O 1
ATOM 2302 N N . MET A 1 296 ? -12.321 -10.184 21.583 1.00 93.69 296 MET A N 1
ATOM 2303 C CA . MET A 1 296 ? -12.983 -9.295 20.626 1.00 93.69 296 MET A CA 1
ATOM 2304 C C . MET A 1 296 ? -13.749 -10.028 19.515 1.00 93.69 296 MET A C 1
ATOM 2306 O O . MET A 1 296 ? -14.847 -9.570 19.203 1.00 93.69 296 MET A O 1
ATOM 2310 N N . PRO A 1 297 ? -13.278 -11.161 18.955 1.00 95.56 297 PRO A N 1
ATOM 2311 C CA . PRO A 1 297 ? -14.074 -11.933 18.002 1.00 95.56 297 PRO A CA 1
ATOM 2312 C C . PRO A 1 297 ? -15.424 -12.395 18.569 1.00 95.56 297 PRO A C 1
ATOM 2314 O O . PRO A 1 297 ? -16.432 -12.337 17.869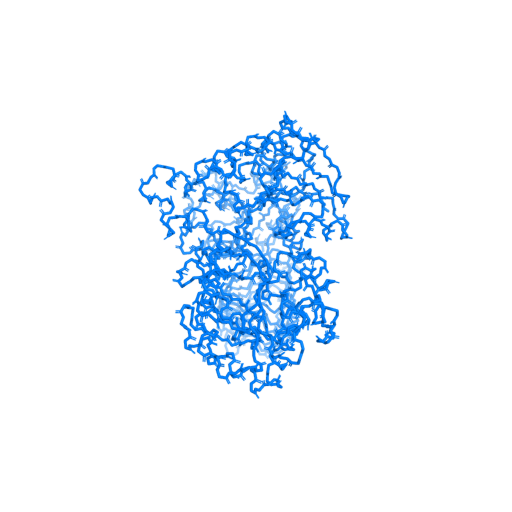 1.00 95.56 297 PRO A O 1
ATOM 2317 N N . ALA A 1 298 ? -15.482 -12.798 19.845 1.00 96.69 298 ALA A N 1
ATOM 2318 C CA . ALA A 1 298 ? -16.734 -13.190 20.496 1.00 96.69 298 ALA A CA 1
ATOM 2319 C C . ALA A 1 298 ? -17.683 -11.991 20.663 1.00 96.69 298 ALA A C 1
ATOM 2321 O O . ALA A 1 298 ? -18.867 -12.101 20.351 1.00 96.69 298 ALA A O 1
ATOM 2322 N N . PHE A 1 299 ? -17.159 -10.823 21.054 1.00 97.44 299 PHE A N 1
ATOM 2323 C CA . PHE A 1 299 ? -17.933 -9.575 21.122 1.00 97.44 299 PHE A CA 1
ATOM 2324 C C . PHE A 1 299 ? -18.497 -9.152 19.761 1.00 97.44 299 PHE A C 1
ATOM 2326 O O . PHE A 1 299 ? -19.673 -8.809 19.662 1.00 97.44 299 PHE A O 1
ATOM 2333 N N . VAL A 1 300 ? -17.676 -9.202 18.707 1.00 97.69 300 VAL A N 1
ATOM 2334 C CA . VAL A 1 300 ? -18.108 -8.858 17.346 1.00 97.69 300 VAL A CA 1
ATOM 2335 C C . VAL A 1 300 ? -19.175 -9.837 16.855 1.00 97.69 300 VAL A C 1
ATOM 2337 O O . VAL A 1 300 ? -20.197 -9.401 16.339 1.00 97.69 300 VAL A O 1
ATOM 2340 N N . ASN A 1 301 ? -18.996 -11.145 17.049 1.00 97.88 301 ASN A N 1
ATOM 2341 C CA . ASN A 1 301 ? -20.002 -12.133 16.647 1.00 97.88 301 ASN A CA 1
ATOM 2342 C C . ASN A 1 301 ? -21.307 -12.014 17.450 1.00 97.88 301 ASN A C 1
ATOM 2344 O O . ASN A 1 301 ? -22.380 -12.268 16.909 1.00 97.88 301 ASN A O 1
ATOM 2348 N N . ALA A 1 302 ? -21.228 -11.586 18.713 1.00 97.62 302 ALA A N 1
ATOM 2349 C CA . ALA A 1 302 ? -22.389 -11.385 19.573 1.00 97.62 302 ALA A CA 1
ATOM 2350 C C . ALA A 1 302 ? -23.279 -10.208 19.132 1.00 97.62 302 ALA A C 1
ATOM 2352 O O . ALA A 1 302 ? -24.479 -10.198 19.441 1.00 97.62 302 ALA A O 1
ATOM 2353 N N . CYS A 1 303 ? -22.724 -9.209 18.435 1.00 97.69 303 CYS A N 1
ATOM 2354 C CA . CYS A 1 303 ? -23.489 -8.050 17.989 1.00 97.69 303 CYS A CA 1
ATOM 2355 C C . CYS A 1 303 ? -24.259 -8.306 16.683 1.00 97.69 303 CYS A C 1
ATOM 2357 O O . CYS A 1 303 ? -23.967 -9.214 15.898 1.00 97.69 303 CYS A O 1
ATOM 2359 N N . ASP A 1 304 ? -25.287 -7.489 16.458 1.00 98.44 304 ASP A N 1
ATOM 2360 C CA . ASP A 1 304 ? -26.056 -7.499 15.216 1.00 98.44 304 ASP A CA 1
ATOM 2361 C C . ASP A 1 304 ? -25.450 -6.531 14.186 1.00 98.44 304 ASP A C 1
ATOM 2363 O O . ASP A 1 304 ? -25.447 -6.821 12.992 1.00 98.44 304 ASP A O 1
ATOM 2367 N N . VAL A 1 305 ? -24.884 -5.408 14.649 1.00 98.56 305 VAL A N 1
ATOM 2368 C CA . VAL A 1 305 ? -24.255 -4.368 13.819 1.00 98.56 305 VAL A CA 1
ATOM 2369 C C . VAL A 1 305 ? -22.972 -3.877 14.484 1.00 98.56 305 VAL A C 1
ATOM 2371 O O . VAL A 1 305 ? -22.946 -3.615 15.689 1.00 98.56 305 VAL A O 1
ATOM 2374 N N . GLY A 1 306 ? -21.908 -3.699 13.702 1.00 98.44 306 GLY A N 1
ATOM 2375 C CA . GLY A 1 306 ? -20.693 -3.015 14.142 1.00 98.44 306 GLY A CA 1
ATOM 2376 C C . GLY A 1 306 ? -20.757 -1.518 13.837 1.00 98.44 306 GLY A C 1
ATOM 2377 O O . GLY A 1 306 ? -20.919 -1.124 12.689 1.00 98.44 306 GLY A O 1
ATOM 2378 N N . ALA A 1 307 ? -20.610 -0.659 14.840 1.00 98.50 307 ALA A N 1
ATOM 2379 C CA . ALA A 1 307 ? -20.569 0.789 14.670 1.00 98.50 307 ALA A CA 1
ATOM 2380 C C . ALA A 1 307 ? -19.128 1.295 14.529 1.00 98.50 307 ALA A C 1
ATOM 2382 O O . ALA A 1 307 ? -18.236 0.968 15.327 1.00 98.50 307 ALA A O 1
ATOM 2383 N N . ALA A 1 308 ? -18.908 2.142 13.527 1.00 97.88 308 ALA A N 1
ATOM 2384 C CA . ALA A 1 308 ? -17.667 2.867 13.312 1.00 97.88 308 ALA A CA 1
ATOM 2385 C C . ALA A 1 308 ? -17.972 4.359 13.180 1.00 97.88 308 ALA A C 1
ATOM 2387 O O . ALA A 1 308 ? -18.562 4.797 12.199 1.00 97.88 308 ALA A O 1
ATOM 2388 N N . VAL A 1 309 ? -17.569 5.121 14.195 1.00 97.00 309 VAL A N 1
ATOM 2389 C CA . VAL A 1 309 ? -17.872 6.547 14.338 1.00 97.00 309 VAL A CA 1
ATOM 2390 C C . VAL A 1 309 ? -16.583 7.348 14.539 1.00 97.00 309 VAL A C 1
ATOM 2392 O O . VAL A 1 309 ? -15.661 6.870 15.210 1.00 97.00 309 VAL A O 1
ATOM 2395 N N . LEU A 1 310 ? -16.509 8.536 13.934 1.00 95.50 310 LEU A N 1
ATOM 2396 C CA . LEU A 1 310 ? -15.474 9.555 14.152 1.00 95.50 310 LEU A CA 1
ATOM 2397 C C . LEU A 1 310 ? -16.131 10.948 14.154 1.00 95.50 310 LEU A C 1
ATOM 2399 O O . LEU A 1 310 ? -17.299 11.092 13.799 1.00 95.50 310 LEU A O 1
ATOM 2403 N N . GLN A 1 311 ? -15.389 11.976 14.566 1.00 93.06 311 GLN A N 1
ATOM 2404 C CA . GLN A 1 311 ? -15.816 13.374 14.406 1.00 93.06 311 GLN A CA 1
ATOM 2405 C C . GLN A 1 311 ? -15.959 13.752 12.926 1.00 93.06 311 GLN A C 1
ATOM 2407 O O . GLN A 1 311 ? -15.208 13.250 12.083 1.00 93.06 311 GLN A O 1
ATOM 2412 N N . ASN A 1 312 ? -16.844 14.703 12.611 1.00 92.44 312 ASN A N 1
ATOM 2413 C CA . ASN A 1 312 ? -16.953 15.256 11.264 1.00 92.44 312 ASN A CA 1
ATOM 2414 C C . ASN A 1 312 ? -15.798 16.234 10.992 1.00 92.44 312 ASN A C 1
ATOM 2416 O O . ASN A 1 312 ? -15.919 17.449 11.133 1.00 92.44 312 ASN A O 1
ATOM 2420 N N . ASN A 1 313 ? -14.632 15.692 10.637 1.00 86.38 313 ASN A N 1
ATOM 2421 C CA . ASN A 1 313 ? -13.422 16.462 10.357 1.00 86.38 313 ASN A CA 1
ATOM 2422 C C . ASN A 1 313 ? -12.816 16.040 9.004 1.00 86.38 313 ASN A C 1
ATOM 2424 O O . ASN A 1 313 ? -12.738 14.834 8.746 1.00 86.38 313 ASN A O 1
ATOM 2428 N N . PRO A 1 314 ? -12.328 16.983 8.168 1.00 87.25 314 PRO A N 1
ATOM 2429 C CA . PRO A 1 314 ? -11.647 16.674 6.908 1.00 87.25 314 PRO A CA 1
ATOM 2430 C C . PRO A 1 314 ? -10.556 15.599 7.018 1.00 87.25 314 PRO A C 1
ATOM 2432 O O . PRO A 1 314 ? -10.489 14.713 6.170 1.00 87.25 314 PRO A O 1
ATOM 2435 N N . THR A 1 315 ? -9.756 15.600 8.087 1.00 85.81 315 THR A N 1
ATOM 2436 C CA . THR A 1 315 ? -8.703 14.598 8.314 1.00 85.81 315 THR A CA 1
ATOM 2437 C C . THR A 1 315 ? -9.279 13.186 8.423 1.00 85.81 315 THR A C 1
ATOM 2439 O O . THR A 1 315 ? -8.735 12.247 7.845 1.00 85.81 315 THR A O 1
ATOM 2442 N N . PHE A 1 316 ? -10.413 13.008 9.104 1.00 90.06 316 PHE A N 1
ATOM 2443 C CA . PHE A 1 316 ? -11.025 11.686 9.276 1.00 90.06 316 PHE A CA 1
ATOM 2444 C C . PHE A 1 316 ? -11.700 11.154 8.010 1.00 90.06 316 PHE A C 1
ATOM 2446 O O . PHE A 1 316 ? -11.917 9.949 7.910 1.00 90.06 316 PHE A O 1
ATOM 2453 N N . ARG A 1 317 ? -11.919 12.003 6.998 1.00 92.38 317 ARG A N 1
ATOM 2454 C CA . ARG A 1 317 ? -12.384 11.570 5.670 1.00 92.38 317 ARG A CA 1
ATOM 2455 C C . ARG A 1 317 ? -11.324 10.820 4.864 1.00 92.38 317 ARG A C 1
ATOM 2457 O O . ARG A 1 317 ? -11.629 10.255 3.819 1.00 92.38 317 ARG A O 1
ATOM 2464 N N . THR A 1 318 ? -10.075 10.823 5.333 1.00 91.69 318 THR A N 1
ATOM 2465 C CA . THR A 1 318 ? -8.922 10.247 4.624 1.00 91.69 318 THR A CA 1
ATOM 2466 C C . THR A 1 318 ? -8.463 8.895 5.175 1.00 91.69 318 THR A C 1
ATOM 2468 O O . THR A 1 318 ? -7.554 8.290 4.605 1.00 91.69 318 THR A O 1
ATOM 2471 N N . VAL A 1 319 ? -9.067 8.399 6.263 1.00 91.12 319 VAL A N 1
ATOM 2472 C CA . VAL A 1 319 ? -8.582 7.218 6.998 1.00 91.12 319 VAL A CA 1
ATOM 2473 C C . VAL A 1 319 ? -9.521 6.021 6.887 1.00 91.12 319 VAL A C 1
ATOM 2475 O O . VAL A 1 319 ? -10.737 6.168 6.804 1.00 91.12 319 VAL A O 1
ATOM 2478 N N . TYR A 1 320 ? -8.952 4.817 6.971 1.00 91.81 320 TYR A N 1
ATOM 2479 C CA . TYR A 1 320 ? -9.722 3.590 7.165 1.00 91.81 320 TYR A CA 1
ATOM 2480 C C . TYR A 1 320 ? -9.753 3.184 8.645 1.00 91.81 320 TYR A C 1
ATOM 2482 O O . TYR A 1 320 ? -8.695 2.949 9.240 1.00 91.81 320 TYR A O 1
ATOM 2490 N N . PRO A 1 321 ? -10.940 3.055 9.261 1.00 89.50 321 PRO A N 1
ATOM 249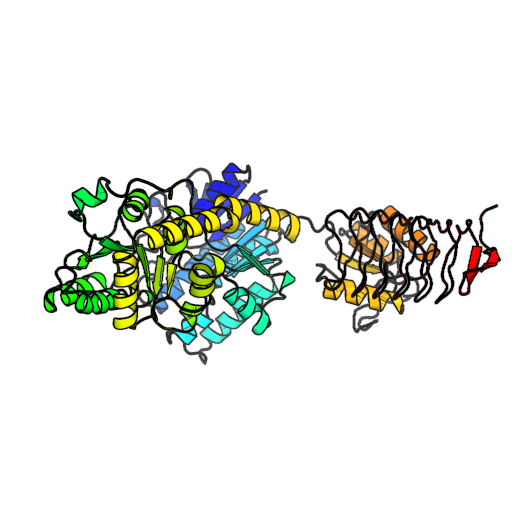1 C CA . PRO A 1 321 ? -11.070 2.540 10.619 1.00 89.50 321 PRO A CA 1
ATOM 2492 C C . PRO A 1 321 ? -10.820 1.022 10.660 1.00 89.50 321 PRO A C 1
ATOM 2494 O O . PRO A 1 321 ? -11.597 0.238 10.126 1.00 89.50 321 PRO A O 1
ATOM 2497 N N . ASN A 1 322 ? -9.777 0.582 11.369 1.00 87.88 322 ASN A N 1
ATOM 2498 C CA . ASN A 1 322 ? -9.381 -0.838 11.410 1.00 87.88 322 ASN A CA 1
ATOM 2499 C C . ASN A 1 322 ? -10.510 -1.803 11.815 1.00 87.88 322 ASN A C 1
ATOM 2501 O O . ASN A 1 322 ? -10.636 -2.869 11.224 1.00 87.88 322 ASN A O 1
ATOM 2505 N N . LYS A 1 323 ? -11.344 -1.399 12.782 1.00 90.81 323 LYS A N 1
ATOM 2506 C CA . LYS A 1 323 ? -12.460 -2.196 13.321 1.00 90.81 323 LYS A CA 1
ATOM 2507 C C . LYS A 1 323 ? -13.487 -2.611 12.264 1.00 90.81 323 LYS A C 1
ATOM 2509 O O . LYS A 1 323 ? -14.153 -3.622 12.426 1.00 90.81 323 LYS A O 1
ATOM 2514 N N . VAL A 1 324 ? -13.610 -1.842 11.180 1.00 95.38 324 VAL A N 1
ATOM 2515 C CA . VAL A 1 324 ? -14.577 -2.141 10.122 1.00 95.38 324 VAL A CA 1
ATOM 2516 C C . VAL A 1 324 ? -14.197 -3.414 9.377 1.00 95.38 324 VAL A C 1
ATOM 2518 O O . VAL A 1 324 ? -15.071 -4.225 9.089 1.00 95.38 324 VAL A O 1
ATOM 2521 N N . PHE A 1 325 ? -12.901 -3.655 9.156 1.00 95.75 325 PHE A N 1
ATOM 2522 C CA . PHE A 1 325 ? -12.447 -4.915 8.570 1.00 95.75 325 PHE A CA 1
ATOM 2523 C C . PHE A 1 325 ? -12.773 -6.106 9.478 1.00 95.75 325 PHE A C 1
ATOM 2525 O O . PHE A 1 325 ? -13.180 -7.149 8.975 1.00 95.75 325 PHE A O 1
ATOM 2532 N N . ASP A 1 326 ? -12.654 -5.942 10.799 1.00 95.50 326 ASP A N 1
ATOM 2533 C CA . ASP A 1 326 ? -12.978 -6.989 11.774 1.00 95.50 326 ASP A CA 1
ATOM 2534 C C . ASP A 1 326 ? -14.493 -7.292 11.787 1.00 95.50 326 ASP A C 1
ATOM 2536 O O . ASP A 1 326 ? -14.892 -8.457 11.779 1.00 95.50 326 ASP A O 1
ATOM 2540 N N . TYR A 1 327 ? -15.349 -6.263 11.717 1.00 97.75 327 TYR A N 1
ATOM 2541 C CA . TYR A 1 327 ? -16.805 -6.435 11.593 1.00 97.75 327 TYR A CA 1
ATOM 2542 C C . TYR A 1 327 ? -17.184 -7.161 10.299 1.00 97.75 327 TYR A C 1
ATOM 2544 O O . TYR A 1 327 ? -17.915 -8.152 10.331 1.00 97.75 327 TYR A O 1
ATOM 2552 N N . MET A 1 328 ? -16.638 -6.708 9.166 1.00 97.81 328 MET A N 1
ATOM 2553 C CA . MET A 1 328 ? -16.864 -7.323 7.858 1.00 97.81 328 MET A CA 1
ATOM 2554 C C . MET A 1 328 ? -16.385 -8.781 7.837 1.00 97.81 328 MET A C 1
ATOM 2556 O O . MET A 1 328 ? -17.081 -9.641 7.306 1.00 97.81 328 MET A O 1
ATOM 2560 N N . ALA A 1 329 ? -15.240 -9.090 8.454 1.00 97.50 329 ALA A N 1
ATOM 2561 C CA . ALA A 1 329 ? -14.718 -10.453 8.538 1.00 97.50 329 ALA A CA 1
ATOM 2562 C C . ALA A 1 329 ? -15.658 -11.410 9.296 1.00 97.50 329 ALA A C 1
ATOM 2564 O O . ALA A 1 329 ? -15.831 -12.553 8.867 1.00 97.50 329 ALA A O 1
ATOM 2565 N N . CYS A 1 330 ? -16.317 -10.933 10.355 1.00 97.94 330 CYS A N 1
ATOM 2566 C CA . CYS A 1 330 ? -17.324 -11.663 11.139 1.00 97.94 330 CYS A CA 1
ATOM 2567 C C . CYS A 1 330 ? -18.754 -11.597 10.554 1.00 97.94 330 CYS A C 1
ATOM 2569 O O . CYS A 1 330 ? -19.728 -11.879 11.252 1.00 97.94 330 CYS A O 1
ATOM 2571 N N . GLU A 1 331 ? -18.915 -11.192 9.291 1.00 98.00 331 GLU A N 1
ATOM 2572 C CA . GLU A 1 331 ? -20.224 -11.015 8.640 1.00 98.00 331 GLU A CA 1
ATOM 2573 C C . GLU A 1 331 ? -21.175 -10.086 9.408 1.00 98.00 331 GLU A C 1
ATOM 2575 O O . GLU A 1 331 ? -22.387 -10.315 9.438 1.00 98.00 331 GLU A O 1
ATOM 2580 N N . ARG A 1 332 ? -20.648 -9.052 10.071 1.00 98.12 332 ARG A N 1
ATOM 2581 C CA . ARG A 1 332 ? -21.466 -8.027 10.723 1.00 98.12 332 ARG A CA 1
ATOM 2582 C C . ARG A 1 332 ? -21.618 -6.827 9.784 1.00 98.12 332 ARG A C 1
ATOM 2584 O O . ARG A 1 332 ? -20.599 -6.299 9.327 1.00 98.12 332 ARG A O 1
ATOM 2591 N N . PRO A 1 333 ? -22.848 -6.368 9.486 1.00 98.38 333 PRO A N 1
ATOM 2592 C CA . PRO A 1 333 ? -23.031 -5.104 8.786 1.00 98.38 333 PRO A CA 1
ATOM 2593 C C . PRO A 1 333 ? -22.424 -3.959 9.596 1.00 98.38 333 PRO A C 1
ATOM 2595 O O . PRO A 1 333 ? -22.418 -3.981 10.831 1.00 98.38 333 PRO A O 1
ATOM 2598 N N . THR A 1 334 ? -21.922 -2.948 8.894 1.00 98.38 334 THR A N 1
ATOM 2599 C CA . THR A 1 334 ? -21.320 -1.773 9.529 1.00 98.38 334 THR A CA 1
ATOM 2600 C C . THR A 1 334 ? -22.279 -0.583 9.507 1.00 98.38 334 THR A C 1
ATOM 2602 O O . THR A 1 334 ? -22.727 -0.168 8.443 1.00 98.38 334 THR A O 1
ATOM 2605 N N . LEU A 1 335 ? -22.560 0.008 10.669 1.00 98.62 335 LEU A N 1
ATOM 2606 C CA . LEU A 1 335 ? -23.089 1.369 10.757 1.00 98.62 335 LEU A CA 1
ATOM 2607 C C . LEU A 1 335 ? -21.902 2.332 10.714 1.00 98.62 335 LEU A C 1
ATOM 2609 O O . LEU A 1 335 ? -21.120 2.404 11.668 1.00 98.62 335 LEU A O 1
ATOM 2613 N N . LEU A 1 336 ? -21.749 3.044 9.602 1.00 98.44 336 LEU A N 1
ATOM 2614 C CA . LEU A 1 336 ? -20.608 3.912 9.357 1.00 98.44 336 LEU A CA 1
ATOM 2615 C C . LEU A 1 336 ? -21.004 5.384 9.501 1.00 98.44 336 LEU A C 1
ATOM 2617 O O . LEU A 1 336 ? -21.690 5.932 8.644 1.00 98.44 336 LEU A O 1
ATOM 2621 N N . ALA A 1 337 ? -20.496 6.032 10.548 1.00 97.88 337 ALA A N 1
ATOM 2622 C CA . ALA A 1 337 ? -20.555 7.480 10.740 1.00 97.88 337 ALA A CA 1
ATOM 2623 C C . ALA A 1 337 ? -19.175 8.102 10.504 1.00 97.88 337 ALA A C 1
ATOM 2625 O O . ALA A 1 337 ? -18.569 8.725 11.379 1.00 97.88 337 ALA A O 1
ATOM 2626 N N . ILE A 1 338 ? -18.630 7.826 9.319 1.00 96.75 338 ILE A N 1
ATOM 2627 C CA . ILE A 1 338 ? -17.337 8.313 8.838 1.00 96.75 338 ILE A CA 1
ATOM 2628 C C . ILE A 1 338 ? -17.496 8.544 7.337 1.00 96.75 338 ILE A C 1
ATOM 2630 O O . ILE A 1 338 ? -17.828 7.616 6.603 1.00 96.75 338 ILE A O 1
ATOM 2634 N N . ASP A 1 339 ? -17.286 9.778 6.892 1.00 95.31 339 ASP A N 1
ATOM 2635 C CA . ASP A 1 339 ? -17.405 10.152 5.481 1.00 95.31 339 ASP A CA 1
ATOM 2636 C C . ASP A 1 339 ? -16.082 9.939 4.714 1.00 95.31 339 ASP A C 1
ATOM 2638 O O . ASP A 1 339 ? -15.065 9.554 5.295 1.00 95.31 339 ASP A O 1
ATOM 2642 N N . GLY A 1 340 ? -16.078 10.190 3.404 1.00 95.56 340 GLY A N 1
ATOM 2643 C CA . GLY A 1 340 ? -14.893 10.076 2.549 1.00 95.56 340 GLY A CA 1
ATOM 2644 C C . GLY A 1 340 ? -14.520 8.631 2.221 1.00 95.56 340 GLY A C 1
ATOM 2645 O O . GLY A 1 340 ? -15.392 7.795 1.991 1.00 95.56 340 GLY A O 1
ATOM 2646 N N . VAL A 1 341 ? -13.223 8.306 2.219 1.00 95.88 341 VAL A N 1
ATOM 2647 C CA . VAL A 1 341 ? -12.744 7.016 1.680 1.00 95.88 341 VAL A CA 1
ATOM 2648 C C . VAL A 1 341 ? -13.327 5.804 2.411 1.00 95.88 341 VAL A C 1
ATOM 2650 O O . VAL A 1 341 ? -13.515 4.750 1.807 1.00 95.88 341 VAL A O 1
ATOM 2653 N N . ALA A 1 342 ? -13.625 5.926 3.710 1.00 96.38 342 ALA A N 1
ATOM 2654 C CA . ALA A 1 342 ? -14.255 4.850 4.471 1.00 96.38 342 ALA A CA 1
ATOM 2655 C C . ALA A 1 342 ? -15.685 4.567 3.980 1.00 96.38 342 ALA A C 1
ATOM 2657 O O . ALA A 1 342 ? -16.071 3.402 3.892 1.00 96.38 342 ALA A O 1
ATOM 2658 N N . ARG A 1 343 ? -16.448 5.609 3.627 1.00 97.25 343 ARG A N 1
ATOM 2659 C CA . ARG A 1 343 ? -17.796 5.483 3.059 1.00 97.25 343 ARG A CA 1
ATOM 2660 C C . ARG A 1 343 ? -17.751 4.816 1.693 1.00 97.25 343 ARG A C 1
ATOM 2662 O O . ARG A 1 343 ? -18.480 3.848 1.487 1.00 97.25 343 ARG A O 1
ATOM 2669 N N . GLU A 1 344 ? -16.865 5.275 0.814 1.00 96.56 344 GLU A N 1
ATOM 2670 C CA . GLU A 1 344 ? -16.660 4.674 -0.510 1.00 96.56 344 GLU A CA 1
ATOM 2671 C C . GLU A 1 344 ? -16.339 3.174 -0.386 1.00 96.56 344 GLU A C 1
ATOM 2673 O O . GLU A 1 344 ? -16.956 2.336 -1.039 1.00 96.56 344 GLU A O 1
ATOM 2678 N N . LEU A 1 345 ? -15.428 2.797 0.518 1.00 96.19 345 LEU A N 1
ATOM 2679 C CA . LEU A 1 345 ? -15.054 1.395 0.725 1.00 96.19 345 LEU A CA 1
ATOM 2680 C C . LEU A 1 345 ? -16.225 0.550 1.247 1.00 96.19 345 LEU A C 1
ATOM 2682 O O . LEU A 1 345 ? -16.517 -0.517 0.709 1.00 96.19 345 LEU A O 1
ATOM 2686 N N . VAL A 1 346 ? -16.884 0.993 2.318 1.00 97.56 346 VAL A N 1
ATOM 2687 C CA . VAL A 1 346 ? -17.850 0.160 3.051 1.00 97.56 346 VAL A CA 1
ATOM 2688 C C . VAL A 1 346 ? -19.206 0.132 2.366 1.00 97.56 346 VAL A C 1
ATOM 2690 O O . VAL A 1 346 ? -19.802 -0.936 2.230 1.00 97.56 346 VAL A O 1
ATOM 2693 N N . CYS A 1 347 ? -19.713 1.294 1.965 1.00 97.19 347 CYS A N 1
ATOM 2694 C CA . CYS A 1 347 ? -21.079 1.440 1.480 1.00 97.19 347 CYS A CA 1
ATOM 2695 C C . CYS A 1 347 ? -21.179 1.250 -0.034 1.00 97.19 347 CYS A C 1
ATOM 2697 O O . CYS A 1 347 ? -22.182 0.715 -0.495 1.00 97.19 347 CYS A O 1
ATOM 2699 N N . GLU A 1 348 ? -20.152 1.635 -0.796 1.00 95.81 348 GLU A N 1
ATOM 2700 C CA . GLU A 1 348 ? -20.206 1.614 -2.263 1.00 95.81 348 GLU A CA 1
ATOM 2701 C C . GLU A 1 348 ? -19.475 0.393 -2.834 1.00 95.81 348 GLU A C 1
ATOM 2703 O O . GLU A 1 348 ? -20.082 -0.410 -3.535 1.00 95.81 348 GLU A O 1
ATOM 2708 N N . GLN A 1 349 ? -18.201 0.188 -2.482 1.00 94.69 349 GLN A N 1
ATOM 2709 C CA . GLN A 1 349 ? -17.400 -0.923 -3.016 1.00 94.69 349 GLN A CA 1
ATOM 2710 C C . GLN A 1 349 ? -17.802 -2.276 -2.418 1.00 94.69 349 GLN A C 1
ATOM 2712 O O . GLN A 1 349 ? -17.992 -3.249 -3.145 1.00 94.69 349 GLN A O 1
ATOM 2717 N N . ALA A 1 350 ? -17.911 -2.358 -1.089 1.00 96.44 350 ALA A N 1
ATOM 2718 C CA . ALA A 1 350 ? -18.239 -3.605 -0.401 1.00 96.44 350 ALA A CA 1
ATOM 2719 C C . ALA A 1 350 ? -19.749 -3.815 -0.201 1.00 96.44 350 ALA A C 1
ATOM 2721 O O . ALA A 1 350 ? -20.170 -4.934 0.097 1.00 96.44 350 ALA A O 1
ATOM 2722 N N . ALA A 1 351 ? -20.559 -2.754 -0.317 1.00 97.88 351 ALA A N 1
ATOM 2723 C CA . ALA A 1 351 ? -21.991 -2.758 0.003 1.00 97.88 351 ALA A CA 1
ATOM 2724 C C . ALA A 1 351 ? -22.303 -3.455 1.350 1.00 97.88 351 ALA A C 1
ATOM 2726 O O . ALA A 1 351 ? -23.265 -4.226 1.470 1.00 97.88 351 ALA A O 1
ATOM 2727 N N . ALA A 1 352 ? -21.444 -3.215 2.344 1.00 97.94 352 ALA A N 1
ATOM 2728 C CA . ALA A 1 352 ? -21.329 -3.961 3.596 1.00 97.94 352 ALA A CA 1
ATOM 2729 C C . ALA A 1 352 ? -21.912 -3.230 4.816 1.00 97.94 352 ALA A C 1
ATOM 2731 O O . ALA A 1 352 ? -21.757 -3.675 5.956 1.00 97.94 352 ALA A O 1
ATOM 2732 N N . GLY A 1 353 ? -22.569 -2.095 4.603 1.00 97.50 353 GLY A N 1
ATOM 2733 C CA . GLY A 1 353 ? -23.070 -1.275 5.691 1.00 97.50 353 GLY A CA 1
ATOM 2734 C C . GLY A 1 353 ? -23.885 -0.079 5.230 1.00 97.50 353 GLY A C 1
ATOM 2735 O O . GLY A 1 353 ? -24.000 0.186 4.033 1.00 97.50 353 GLY A O 1
ATOM 2736 N N . LEU A 1 354 ? -24.418 0.653 6.205 1.00 98.31 354 LEU A N 1
ATOM 2737 C CA . LEU A 1 354 ? -25.158 1.891 5.992 1.00 98.31 354 LEU A CA 1
ATOM 2738 C C . LEU A 1 354 ? -24.342 3.088 6.464 1.00 98.31 354 LEU A C 1
ATOM 2740 O O . LEU A 1 354 ? -23.739 3.064 7.539 1.00 98.31 354 LEU A O 1
ATOM 2744 N N . PHE A 1 355 ? -24.367 4.140 5.656 1.00 98.44 355 PHE A N 1
ATOM 2745 C CA . PHE A 1 355 ? -23.804 5.430 6.009 1.00 98.44 355 PHE A CA 1
ATOM 2746 C C . PHE A 1 355 ? -24.827 6.244 6.803 1.00 98.44 355 PHE A C 1
ATOM 2748 O O . PHE A 1 355 ? -25.984 6.358 6.401 1.00 98.44 355 PHE A O 1
ATOM 2755 N N . ALA A 1 356 ? -24.375 6.844 7.897 1.00 98.25 356 ALA A N 1
ATOM 2756 C CA . ALA A 1 356 ? -25.082 7.900 8.603 1.00 98.25 356 ALA A CA 1
ATOM 2757 C C . ALA A 1 356 ? -24.157 9.113 8.690 1.00 98.25 356 ALA A C 1
ATOM 2759 O O . ALA A 1 356 ? -22.956 8.967 8.920 1.00 98.25 356 ALA A O 1
ATOM 2760 N N . GLU A 1 357 ? -24.699 10.312 8.504 1.00 97.69 357 GLU A N 1
ATOM 2761 C CA . GLU A 1 357 ? -23.891 11.522 8.609 1.00 97.69 357 GLU A CA 1
ATOM 2762 C C . GLU A 1 357 ? -23.264 11.621 10.020 1.00 97.69 357 GLU A C 1
ATOM 2764 O O . GLU A 1 357 ? -23.985 11.489 11.016 1.00 97.69 357 GLU A O 1
ATOM 2769 N N . PRO A 1 358 ? -21.933 11.807 10.140 1.00 96.69 358 PRO A N 1
ATOM 2770 C CA . PRO A 1 358 ? -21.285 11.907 11.442 1.00 96.69 358 PRO A CA 1
ATOM 2771 C C . PRO A 1 358 ? -21.829 13.091 12.245 1.00 96.69 358 PRO A C 1
ATOM 2773 O O . PRO A 1 358 ? -22.044 14.170 11.697 1.00 96.69 358 PRO A O 1
ATOM 2776 N N . GLU A 1 359 ? -22.009 12.895 13.552 1.00 95.69 359 GLU A N 1
ATOM 2777 C CA . GLU A 1 359 ? -22.558 13.898 14.483 1.00 95.69 359 GLU A CA 1
ATOM 2778 C C . GLU A 1 359 ? -24.016 14.315 14.177 1.00 95.69 359 GLU A C 1
ATOM 2780 O O . GLU A 1 359 ? -24.503 15.316 14.699 1.00 95.69 359 GLU A O 1
ATOM 2785 N N . ASN A 1 360 ? -24.753 13.501 13.407 1.00 98.19 360 ASN A N 1
ATOM 2786 C CA . ASN A 1 360 ? -26.186 13.656 13.148 1.00 98.19 360 ASN A CA 1
ATOM 2787 C C . ASN A 1 360 ? -26.991 12.537 13.842 1.00 98.19 360 ASN A C 1
ATOM 2789 O O . ASN A 1 360 ? -27.130 11.421 13.335 1.00 98.19 360 ASN A O 1
ATOM 2793 N N . ALA A 1 361 ? -27.538 12.841 15.024 1.00 98.00 361 ALA A N 1
ATOM 2794 C CA . ALA A 1 361 ? -28.263 11.872 15.851 1.00 98.00 361 ALA A CA 1
ATOM 2795 C C . ALA A 1 361 ? -29.484 11.257 15.144 1.00 98.00 361 ALA A C 1
ATOM 2797 O O . ALA A 1 361 ? -29.738 10.061 15.291 1.00 98.00 361 ALA A O 1
ATOM 2798 N N . ALA A 1 362 ? -30.216 12.049 14.352 1.00 98.62 362 ALA A N 1
ATOM 2799 C CA . ALA A 1 362 ? -31.396 11.578 13.630 1.00 98.62 362 ALA A CA 1
ATOM 2800 C C . ALA A 1 362 ? -31.019 10.576 12.529 1.00 98.62 362 ALA A C 1
ATOM 2802 O O . ALA A 1 362 ? -31.629 9.510 12.442 1.00 98.62 362 ALA A O 1
ATOM 2803 N N . ALA A 1 363 ? -29.972 10.870 11.748 1.00 98.56 363 ALA A N 1
ATOM 2804 C CA . ALA A 1 363 ? -29.473 9.961 10.716 1.00 98.56 363 ALA A CA 1
ATOM 2805 C C . ALA A 1 363 ? -28.971 8.636 11.316 1.00 98.56 363 ALA A C 1
ATOM 2807 O O . ALA A 1 363 ? -29.274 7.560 10.799 1.00 98.56 363 ALA A O 1
ATOM 2808 N N . LEU A 1 364 ? -28.251 8.701 12.443 1.00 98.69 364 LEU A N 1
ATOM 2809 C CA . LEU A 1 364 ? -27.790 7.514 13.167 1.00 98.69 364 LEU A CA 1
ATOM 2810 C C . LEU A 1 364 ? -28.959 6.672 13.680 1.00 98.69 364 LEU A C 1
ATOM 2812 O O . LEU A 1 364 ? -28.991 5.466 13.446 1.00 98.69 364 LEU A O 1
ATOM 2816 N N . ALA A 1 365 ? -29.934 7.296 14.345 1.00 98.75 365 ALA A N 1
ATOM 2817 C CA . ALA A 1 365 ? -31.111 6.602 14.854 1.00 98.75 365 ALA A CA 1
ATOM 2818 C C . ALA A 1 365 ? -31.924 5.955 13.721 1.00 98.75 365 ALA A C 1
ATOM 2820 O O . ALA A 1 365 ? -32.350 4.808 13.851 1.00 98.75 365 ALA A O 1
ATOM 2821 N N . GLN A 1 366 ? -32.090 6.646 12.590 1.00 98.69 366 GLN A N 1
ATOM 2822 C CA . GLN A 1 366 ? -32.784 6.114 11.419 1.00 98.69 366 GLN A CA 1
ATOM 2823 C C . GLN A 1 366 ? -32.063 4.896 10.826 1.00 98.69 366 GLN A C 1
ATOM 2825 O O . GLN A 1 366 ? -32.701 3.873 10.583 1.00 98.69 366 GLN A O 1
ATOM 2830 N N . ALA A 1 367 ? -30.742 4.969 10.639 1.00 98.56 367 ALA A N 1
ATOM 2831 C CA . ALA A 1 367 ? -29.960 3.846 10.124 1.00 98.56 367 ALA A CA 1
ATOM 2832 C C . ALA A 1 367 ? -29.987 2.637 11.079 1.00 98.56 367 ALA A C 1
ATOM 2834 O O . ALA A 1 367 ? -30.078 1.493 10.631 1.00 98.56 367 ALA A O 1
ATOM 2835 N N . ILE A 1 368 ? -29.964 2.879 12.396 1.00 98.75 368 ILE A N 1
ATOM 2836 C CA . ILE A 1 368 ? -30.115 1.827 13.411 1.00 98.75 368 ILE A CA 1
ATOM 2837 C C . ILE A 1 368 ? -31.497 1.167 13.315 1.00 98.75 368 ILE A C 1
ATOM 2839 O O . ILE A 1 368 ? -31.561 -0.061 13.298 1.00 98.75 368 ILE A O 1
ATOM 2843 N N . ARG A 1 369 ? -32.585 1.946 13.205 1.00 98.62 369 ARG A N 1
ATOM 2844 C CA . ARG A 1 369 ? -33.944 1.400 13.010 1.00 98.62 369 ARG A CA 1
ATOM 2845 C C . ARG A 1 369 ? -34.020 0.549 11.752 1.00 98.62 369 ARG A C 1
ATOM 2847 O O . ARG A 1 369 ? -34.464 -0.586 11.826 1.00 98.62 369 ARG A O 1
ATOM 2854 N N . GLN A 1 370 ? -33.504 1.053 10.633 1.00 98.44 370 GLN A N 1
ATOM 2855 C CA . GLN A 1 370 ? -33.512 0.328 9.364 1.00 98.44 370 GLN A CA 1
ATOM 2856 C C . GLN A 1 370 ? -32.830 -1.046 9.475 1.00 98.44 370 GLN A C 1
ATOM 2858 O O . GLN A 1 370 ? -33.368 -2.040 8.997 1.00 98.44 370 GLN A O 1
ATOM 2863 N N . LEU A 1 371 ? -31.667 -1.119 10.130 1.00 98.25 371 LEU A N 1
ATOM 2864 C CA . LEU A 1 371 ? -30.955 -2.386 10.334 1.00 98.25 371 LEU A CA 1
ATOM 2865 C C . LEU A 1 371 ? -31.657 -3.308 11.343 1.00 98.25 371 LEU A C 1
ATOM 2867 O O . LEU A 1 371 ? -31.578 -4.529 11.205 1.00 98.25 371 LEU A O 1
ATOM 2871 N N . ALA A 1 372 ? -32.323 -2.742 12.353 1.00 98.31 372 ALA A N 1
ATOM 2872 C CA . ALA A 1 372 ? -33.084 -3.504 13.340 1.00 98.31 372 ALA A CA 1
ATOM 2873 C C . ALA A 1 372 ? -34.360 -4.116 12.742 1.00 98.31 372 ALA A C 1
ATOM 2875 O O . ALA A 1 372 ? -34.696 -5.257 13.070 1.00 98.31 372 ALA A O 1
ATOM 2876 N N . ASP A 1 373 ? -35.030 -3.368 11.862 1.00 98.19 373 ASP A N 1
ATOM 2877 C CA . ASP A 1 373 ? -36.305 -3.733 11.240 1.00 98.19 373 ASP A CA 1
ATOM 2878 C C . ASP A 1 373 ? -36.114 -4.719 10.076 1.00 98.19 373 ASP A C 1
ATOM 2880 O O . ASP A 1 373 ? -36.945 -5.605 9.884 1.00 98.19 373 ASP A O 1
ATOM 2884 N N . ASP A 1 374 ? -34.987 -4.644 9.356 1.00 97.38 374 ASP A N 1
ATOM 2885 C CA . ASP A 1 374 ? -34.613 -5.597 8.303 1.00 97.38 374 ASP A CA 1
ATOM 2886 C C . ASP A 1 374 ? -33.277 -6.299 8.603 1.00 97.38 374 ASP A C 1
ATOM 2888 O O . ASP A 1 374 ? -32.221 -6.060 7.998 1.00 97.38 374 ASP A O 1
ATOM 2892 N N . ARG A 1 375 ? -33.333 -7.238 9.554 1.00 95.38 375 ARG A N 1
ATOM 2893 C CA . ARG A 1 375 ? -32.174 -8.062 9.933 1.00 95.38 375 ARG A CA 1
ATOM 2894 C C . ARG A 1 375 ? -31.647 -8.907 8.770 1.00 95.38 375 ARG A C 1
ATOM 2896 O O . ARG A 1 375 ? -30.450 -9.196 8.723 1.00 95.38 375 ARG A O 1
ATOM 2903 N N . ALA A 1 376 ? -32.511 -9.316 7.838 1.00 96.81 376 ALA A N 1
ATOM 2904 C CA . ALA A 1 376 ? -32.119 -10.130 6.691 1.00 96.81 376 ALA A CA 1
ATOM 2905 C C . ALA A 1 376 ? -31.237 -9.328 5.722 1.00 96.81 376 ALA A C 1
ATOM 2907 O O . ALA A 1 376 ? -30.178 -9.816 5.311 1.00 96.81 376 ALA A O 1
ATOM 2908 N N . ALA A 1 377 ? -31.605 -8.077 5.429 1.00 96.62 377 ALA A N 1
ATOM 2909 C CA . ALA A 1 377 ? -30.764 -7.166 4.659 1.00 96.62 377 ALA A CA 1
ATOM 2910 C C . ALA A 1 377 ? -29.433 -6.874 5.367 1.00 96.62 377 ALA A C 1
ATOM 2912 O O . ALA A 1 377 ? -28.382 -6.890 4.718 1.00 96.62 377 ALA A O 1
ATOM 2913 N N . GLY A 1 378 ? -29.449 -6.688 6.693 1.00 97.38 378 GLY A N 1
ATOM 2914 C CA . GLY A 1 378 ? -28.233 -6.533 7.498 1.00 97.38 378 GLY A CA 1
ATOM 2915 C C . GLY A 1 378 ? -27.282 -7.734 7.386 1.00 97.38 378 GLY A C 1
ATOM 2916 O O . GLY A 1 378 ? -26.085 -7.567 7.149 1.00 97.38 378 GLY A O 1
ATOM 2917 N N . LEU A 1 379 ? -27.800 -8.963 7.462 1.00 96.62 379 LEU A N 1
ATOM 2918 C CA . LEU A 1 379 ? -26.997 -10.178 7.265 1.00 96.62 379 LEU A CA 1
ATOM 2919 C C . LEU A 1 379 ? -26.440 -10.280 5.837 1.00 96.62 379 LEU A C 1
ATOM 2921 O O . LEU A 1 379 ? -25.286 -10.669 5.650 1.00 96.62 379 LEU A O 1
ATOM 2925 N N . ALA A 1 380 ? -27.224 -9.898 4.825 1.00 98.25 380 ALA A N 1
ATOM 2926 C CA . ALA A 1 380 ? -26.754 -9.858 3.442 1.00 98.25 380 ALA A CA 1
ATOM 2927 C C . ALA A 1 380 ? -25.610 -8.843 3.249 1.00 98.25 380 ALA A C 1
ATOM 2929 O O . ALA A 1 380 ? -24.633 -9.154 2.565 1.00 98.25 380 ALA A O 1
ATOM 2930 N N . MET A 1 381 ? -25.686 -7.667 3.886 1.00 98.56 381 MET A N 1
ATOM 2931 C CA . MET A 1 381 ? -24.583 -6.694 3.938 1.00 98.56 381 MET A CA 1
ATOM 2932 C C . MET A 1 381 ? -23.337 -7.295 4.596 1.00 98.56 381 MET A C 1
ATOM 2934 O O . MET A 1 381 ? -22.251 -7.223 4.023 1.00 98.56 381 MET A O 1
ATOM 2938 N N . GLY A 1 382 ? -23.489 -7.947 5.752 1.00 98.12 382 GLY A N 1
ATOM 2939 C CA . GLY A 1 382 ? -22.384 -8.611 6.447 1.00 98.12 382 GLY A CA 1
ATOM 2940 C C . GLY A 1 382 ? -21.656 -9.638 5.571 1.00 98.12 382 GLY A C 1
ATOM 2941 O O . GLY A 1 382 ? -20.429 -9.606 5.467 1.00 98.12 382 GLY A O 1
ATOM 2942 N N . ARG A 1 383 ? -22.403 -10.499 4.866 1.00 98.56 383 ARG A N 1
ATOM 2943 C CA . ARG A 1 383 ? -21.841 -11.498 3.934 1.00 98.56 383 ARG A CA 1
ATOM 2944 C C . ARG A 1 383 ? -21.072 -10.864 2.775 1.00 98.56 383 ARG A C 1
ATOM 2946 O O . ARG A 1 383 ? -19.980 -11.330 2.450 1.00 98.56 383 ARG A O 1
ATOM 2953 N N . ARG A 1 384 ? -21.599 -9.788 2.175 1.00 98.50 384 ARG A N 1
ATOM 2954 C CA . ARG A 1 384 ? -20.873 -9.029 1.138 1.00 98.50 384 ARG A CA 1
ATOM 2955 C C . ARG A 1 384 ? -19.588 -8.416 1.689 1.00 98.50 384 ARG A C 1
ATOM 2957 O O . ARG A 1 384 ? -18.546 -8.517 1.046 1.00 98.50 384 ARG A O 1
ATOM 2964 N N . GLY A 1 385 ? -19.635 -7.880 2.909 1.00 97.94 385 GLY A N 1
ATOM 2965 C CA . GLY A 1 385 ? -18.454 -7.383 3.609 1.00 97.94 385 GLY A CA 1
ATOM 2966 C C . GLY A 1 385 ? -17.375 -8.448 3.773 1.00 97.94 385 GLY A C 1
ATOM 2967 O O . GLY A 1 385 ? -16.221 -8.209 3.416 1.00 97.94 385 GLY A O 1
ATOM 2968 N N . ARG A 1 386 ? -17.741 -9.650 4.230 1.00 97.62 386 ARG A N 1
ATOM 2969 C CA . ARG A 1 386 ? -16.794 -10.768 4.347 1.00 97.62 386 ARG A CA 1
ATOM 2970 C C . ARG A 1 386 ? -16.194 -11.156 3.002 1.00 97.62 386 ARG A C 1
ATOM 2972 O O . ARG A 1 386 ? -14.977 -11.308 2.914 1.00 97.62 386 ARG A O 1
ATOM 2979 N N . ALA A 1 387 ? -17.022 -11.299 1.968 1.00 97.12 387 ALA A N 1
ATOM 2980 C CA . ALA A 1 387 ? -16.556 -11.621 0.620 1.00 97.12 387 ALA A CA 1
ATOM 2981 C C . ALA A 1 387 ? -15.545 -10.578 0.114 1.00 97.12 387 ALA A C 1
ATOM 2983 O O . ALA A 1 387 ? -14.489 -10.934 -0.408 1.00 97.12 387 ALA A O 1
ATOM 2984 N N . TRP A 1 388 ? -15.817 -9.293 0.356 1.00 96.50 388 TRP A N 1
ATOM 2985 C CA . TRP A 1 388 ? -14.903 -8.214 0.001 1.00 96.50 388 TRP A CA 1
ATOM 2986 C C . TRP A 1 388 ? -13.581 -8.289 0.781 1.00 96.50 388 TRP A C 1
ATOM 2988 O O . TRP A 1 388 ? -12.517 -8.166 0.174 1.00 96.50 388 TRP A O 1
ATOM 2998 N N . VAL A 1 389 ? -13.616 -8.545 2.097 1.00 95.75 389 VAL A N 1
ATOM 2999 C CA . VAL A 1 389 ? -12.399 -8.705 2.919 1.00 95.75 389 VAL A CA 1
ATOM 3000 C C . VAL A 1 389 ? -11.559 -9.888 2.445 1.00 95.75 389 VAL A C 1
ATOM 3002 O O . VAL A 1 389 ? -10.343 -9.745 2.326 1.00 95.75 389 VAL A O 1
ATOM 3005 N N . LEU A 1 390 ? -12.182 -11.033 2.151 1.00 91.88 390 LEU A N 1
ATOM 3006 C CA . LEU A 1 390 ? -11.487 -12.222 1.650 1.00 91.88 390 LEU A CA 1
ATOM 3007 C C . LEU A 1 390 ? -10.716 -11.925 0.358 1.00 91.88 390 LEU A C 1
ATOM 3009 O O . LEU A 1 390 ? -9.573 -12.356 0.225 1.00 91.88 390 LEU A O 1
ATOM 3013 N N . ALA A 1 391 ? -11.317 -11.152 -0.547 1.00 87.25 391 ALA A N 1
ATOM 3014 C CA . ALA A 1 391 ? -10.714 -10.797 -1.827 1.00 87.25 391 ALA A CA 1
ATOM 3015 C C . ALA A 1 391 ? -9.659 -9.675 -1.733 1.00 87.25 391 ALA A C 1
ATOM 3017 O O . ALA A 1 391 ? -8.676 -9.710 -2.469 1.00 87.25 391 ALA A O 1
ATOM 3018 N N . HIS A 1 392 ? -9.831 -8.690 -0.841 1.00 86.88 392 HIS A N 1
ATOM 3019 C CA . HIS A 1 392 ? -9.061 -7.435 -0.914 1.00 86.88 392 HIS A CA 1
ATOM 3020 C C . HIS A 1 392 ? -8.290 -7.057 0.356 1.00 86.88 392 HIS A C 1
ATOM 3022 O O . HIS A 1 392 ? -7.309 -6.317 0.275 1.00 86.88 392 HIS A O 1
ATOM 3028 N N . ALA A 1 393 ? -8.721 -7.519 1.534 1.00 91.12 393 ALA A N 1
ATOM 3029 C CA . ALA A 1 393 ? -8.241 -7.004 2.820 1.00 91.12 393 ALA A CA 1
ATOM 3030 C C . ALA A 1 393 ? -7.935 -8.092 3.861 1.00 91.12 393 ALA A C 1
ATOM 3032 O O . ALA A 1 393 ? -7.931 -7.826 5.065 1.00 91.12 393 ALA A O 1
ATOM 3033 N N . SER A 1 394 ? -7.627 -9.312 3.415 1.00 92.75 394 SER A N 1
ATOM 3034 C CA . SER A 1 394 ? -7.015 -10.332 4.267 1.00 92.75 394 SER A CA 1
ATOM 3035 C C . SER A 1 394 ? -5.612 -9.886 4.673 1.00 92.75 394 SER A C 1
ATOM 3037 O O . SER A 1 394 ? -4.764 -9.610 3.822 1.00 92.75 394 SER A O 1
ATOM 3039 N N . ARG A 1 395 ? -5.326 -9.847 5.978 1.00 91.19 395 ARG A N 1
ATOM 3040 C CA . ARG A 1 395 ? -4.007 -9.447 6.491 1.00 91.19 395 ARG A CA 1
ATOM 3041 C C . ARG A 1 395 ? -2.879 -10.332 5.955 1.00 91.19 395 ARG A C 1
ATOM 3043 O O . ARG A 1 395 ? -1.805 -9.810 5.670 1.00 91.19 395 ARG A O 1
ATOM 3050 N N . ARG A 1 396 ? -3.132 -11.631 5.757 1.00 91.75 396 ARG A N 1
ATOM 3051 C CA . ARG A 1 396 ? -2.172 -12.568 5.150 1.00 91.75 396 ARG A CA 1
ATOM 3052 C C . ARG A 1 396 ? -1.901 -12.225 3.685 1.00 91.75 396 ARG A C 1
ATOM 3054 O O . ARG A 1 396 ? -0.741 -12.090 3.315 1.00 91.75 396 ARG A O 1
ATOM 3061 N N . ALA A 1 397 ? -2.945 -11.988 2.888 1.00 88.56 397 ALA A N 1
ATOM 3062 C CA . ALA A 1 397 ? -2.792 -11.590 1.485 1.00 88.56 397 ALA A CA 1
ATOM 3063 C C . ALA A 1 397 ? -2.059 -10.243 1.348 1.00 88.56 397 ALA A C 1
ATOM 3065 O O . ALA A 1 397 ? -1.150 -10.103 0.532 1.00 88.56 397 ALA A O 1
ATOM 3066 N N . LEU A 1 398 ? -2.390 -9.269 2.201 1.00 92.81 398 LEU A N 1
ATOM 3067 C CA . LEU A 1 398 ? -1.707 -7.975 2.246 1.00 92.81 398 LEU A CA 1
ATOM 3068 C C . LEU A 1 398 ? -0.234 -8.108 2.660 1.00 92.81 398 LEU A C 1
ATOM 3070 O O . LEU A 1 398 ? 0.609 -7.403 2.112 1.00 92.81 398 LEU A O 1
ATOM 3074 N N . ALA A 1 399 ? 0.092 -9.010 3.593 1.00 94.25 399 ALA A N 1
ATOM 3075 C CA . ALA A 1 399 ? 1.472 -9.288 3.987 1.00 94.25 399 ALA A CA 1
ATOM 3076 C C . ALA A 1 399 ? 2.287 -9.893 2.835 1.00 94.25 399 ALA A C 1
ATOM 3078 O O . ALA A 1 399 ? 3.419 -9.456 2.615 1.00 94.25 399 ALA A O 1
ATOM 3079 N N . THR A 1 400 ? 1.704 -10.839 2.088 1.00 90.38 400 THR A N 1
ATOM 3080 C CA . THR A 1 400 ? 2.307 -11.430 0.883 1.00 90.38 400 THR A CA 1
ATOM 3081 C C . THR A 1 400 ? 2.531 -10.376 -0.194 1.00 90.38 400 THR A C 1
ATOM 3083 O O . THR A 1 400 ? 3.656 -10.213 -0.655 1.00 90.38 400 THR A O 1
ATOM 3086 N N . ARG A 1 401 ? 1.509 -9.570 -0.509 1.00 88.06 401 ARG A N 1
ATOM 3087 C CA . ARG A 1 401 ? 1.626 -8.461 -1.466 1.00 88.06 401 ARG A CA 1
ATOM 3088 C C . ARG A 1 401 ? 2.714 -7.465 -1.065 1.00 88.06 401 ARG A C 1
ATOM 3090 O O . ARG A 1 401 ? 3.423 -6.939 -1.917 1.00 88.06 401 ARG A O 1
ATOM 3097 N N . TYR A 1 402 ? 2.877 -7.205 0.233 1.00 93.69 402 TYR A N 1
ATOM 3098 C CA . TYR A 1 402 ? 3.981 -6.379 0.719 1.00 93.69 402 TYR A CA 1
ATOM 3099 C C . TYR A 1 402 ? 5.332 -7.013 0.374 1.00 93.69 402 TYR A C 1
ATOM 3101 O O . TYR A 1 402 ? 6.185 -6.337 -0.191 1.00 93.69 402 TYR A O 1
ATOM 3109 N N . LEU A 1 403 ? 5.527 -8.308 0.645 1.00 91.44 403 LEU A N 1
ATOM 3110 C CA . LEU A 1 403 ? 6.765 -9.012 0.291 1.00 91.44 403 LEU A CA 1
ATOM 3111 C C . LEU A 1 403 ? 7.035 -8.997 -1.217 1.00 91.44 403 LEU A C 1
ATOM 3113 O O . LEU A 1 403 ? 8.173 -8.758 -1.609 1.00 91.44 403 LEU A O 1
ATOM 3117 N N . GLU A 1 404 ? 6.012 -9.202 -2.047 1.00 83.19 404 GLU A N 1
ATOM 3118 C CA . GLU A 1 404 ? 6.121 -9.132 -3.510 1.00 83.19 404 GLU A CA 1
ATOM 3119 C C . GLU A 1 404 ? 6.604 -7.761 -3.964 1.00 83.19 404 GLU A C 1
ATOM 3121 O O . GLU A 1 404 ? 7.523 -7.663 -4.767 1.00 83.19 404 GLU A O 1
ATOM 3126 N N . VAL A 1 405 ? 6.041 -6.695 -3.401 1.00 83.19 405 VAL A N 1
ATOM 3127 C CA . VAL A 1 405 ? 6.446 -5.325 -3.709 1.00 83.19 405 VAL A CA 1
ATOM 3128 C C . VAL A 1 405 ? 7.874 -5.035 -3.223 1.00 83.19 405 VAL A C 1
ATOM 3130 O O . VAL A 1 405 ? 8.638 -4.383 -3.935 1.00 83.19 405 VAL A O 1
ATOM 3133 N N . LEU A 1 406 ? 8.271 -5.541 -2.048 1.00 84.00 406 LEU A N 1
ATOM 3134 C CA . LEU A 1 406 ? 9.658 -5.443 -1.570 1.00 84.00 406 LEU A CA 1
ATOM 3135 C C . LEU A 1 406 ? 10.627 -6.239 -2.461 1.00 84.00 406 LEU A C 1
ATOM 3137 O O . LEU A 1 406 ? 11.758 -5.812 -2.665 1.00 84.00 406 LEU A O 1
ATOM 3141 N N . GLY A 1 407 ? 10.197 -7.372 -3.015 1.00 73.19 407 GLY A N 1
ATOM 3142 C CA . GLY A 1 407 ? 10.967 -8.156 -3.978 1.00 73.19 407 GLY A CA 1
ATOM 3143 C C . GLY A 1 407 ? 11.045 -7.472 -5.344 1.00 73.19 407 GLY A C 1
ATOM 3144 O O . GLY A 1 407 ? 12.094 -6.972 -5.741 1.00 73.19 407 GLY A O 1
ATOM 3145 N N . ALA A 1 408 ? 9.918 -7.412 -6.051 1.00 59.59 408 ALA A N 1
ATOM 3146 C CA . ALA A 1 408 ? 9.789 -6.936 -7.425 1.00 59.59 408 ALA A CA 1
ATOM 3147 C C . ALA A 1 408 ? 10.095 -5.438 -7.598 1.00 59.59 408 ALA A C 1
ATOM 3149 O O . ALA A 1 408 ? 10.787 -5.062 -8.538 1.00 59.59 408 ALA A O 1
ATOM 3150 N N . GLY A 1 409 ? 9.601 -4.581 -6.698 1.00 53.31 409 GLY A N 1
ATOM 3151 C CA . GLY A 1 409 ? 9.690 -3.123 -6.842 1.00 53.31 409 GLY A CA 1
ATOM 3152 C C . GLY A 1 409 ? 10.957 -2.496 -6.262 1.00 53.31 409 GLY A C 1
ATOM 3153 O O . GLY A 1 409 ? 11.194 -1.305 -6.450 1.00 53.31 409 GLY A O 1
ATOM 3154 N N . VAL A 1 410 ? 11.747 -3.264 -5.507 1.00 55.88 410 VAL A N 1
ATOM 3155 C CA . VAL A 1 410 ? 12.796 -2.703 -4.650 1.00 55.88 410 VAL A CA 1
ATOM 3156 C C . VAL A 1 410 ? 14.098 -3.519 -4.675 1.00 55.88 410 VAL A C 1
ATOM 3158 O O . VAL A 1 410 ? 15.177 -2.926 -4.655 1.00 55.88 410 VAL A O 1
ATOM 3161 N N . LEU A 1 411 ? 14.026 -4.850 -4.755 1.00 48.44 411 LEU A N 1
ATOM 3162 C CA . LEU A 1 411 ? 15.200 -5.734 -4.813 1.00 48.44 411 LEU A CA 1
ATOM 3163 C C . LEU A 1 411 ? 15.513 -6.237 -6.233 1.00 48.44 411 LEU A C 1
ATOM 3165 O O . LEU A 1 411 ? 16.665 -6.555 -6.520 1.00 48.44 411 LEU A O 1
ATOM 3169 N N . ASN A 1 412 ? 14.518 -6.256 -7.124 1.00 45.22 412 ASN A N 1
ATOM 3170 C CA . ASN A 1 412 ? 14.612 -6.830 -8.468 1.00 45.22 412 ASN A CA 1
ATOM 3171 C C . ASN A 1 412 ? 14.843 -5.817 -9.596 1.00 45.22 412 ASN A C 1
ATOM 3173 O O . ASN A 1 412 ? 14.654 -6.174 -10.753 1.00 45.22 412 ASN A O 1
ATOM 3177 N N . THR A 1 413 ? 15.301 -4.590 -9.332 1.00 52.53 413 THR A N 1
ATOM 3178 C CA . THR A 1 413 ? 15.962 -3.831 -10.408 1.00 52.53 413 THR A CA 1
ATOM 3179 C C . THR A 1 413 ? 17.310 -4.502 -10.694 1.00 52.53 413 THR A C 1
ATOM 3181 O O . THR A 1 413 ? 18.189 -4.468 -9.823 1.00 52.53 413 THR A O 1
ATOM 3184 N N . PRO A 1 414 ? 17.515 -5.125 -11.873 1.00 56.59 414 PRO A N 1
ATOM 3185 C CA . PRO A 1 414 ? 18.754 -5.851 -12.178 1.00 56.59 414 PRO A CA 1
ATOM 3186 C C . PRO A 1 414 ? 19.987 -4.940 -12.236 1.00 56.59 414 PRO A C 1
ATOM 3188 O O . PRO A 1 414 ? 21.119 -5.421 -12.230 1.00 56.59 414 PRO A O 1
ATOM 3191 N N . TRP A 1 415 ? 19.766 -3.628 -12.300 1.00 70.81 415 TRP A N 1
ATOM 3192 C CA . TRP A 1 415 ? 20.764 -2.608 -12.565 1.00 70.81 415 TRP A CA 1
ATOM 3193 C C . TRP A 1 415 ? 20.754 -1.502 -11.502 1.00 70.81 415 TRP A C 1
ATOM 3195 O O . TRP A 1 415 ? 19.720 -1.158 -10.932 1.00 70.81 415 TRP A O 1
ATOM 3205 N N . ASP A 1 416 ? 21.932 -0.936 -11.247 1.00 76.19 416 ASP A N 1
ATOM 3206 C CA . ASP A 1 416 ? 22.151 0.214 -10.365 1.00 76.19 416 ASP A CA 1
ATOM 3207 C C . ASP A 1 416 ? 22.023 1.549 -11.124 1.00 76.19 416 ASP A C 1
ATOM 3209 O O . ASP A 1 416 ? 21.804 2.594 -10.505 1.00 76.19 416 ASP A O 1
ATOM 3213 N N . GLU A 1 417 ? 22.196 1.523 -12.452 1.00 88.06 417 GLU A N 1
ATOM 3214 C CA . GLU A 1 417 ? 22.122 2.670 -13.364 1.00 88.06 417 GLU A CA 1
ATOM 3215 C C . GLU A 1 417 ? 21.448 2.263 -14.679 1.00 88.06 417 GLU A C 1
ATOM 3217 O O . GLU A 1 417 ? 21.681 1.170 -15.192 1.00 88.06 417 GLU A O 1
ATOM 3222 N N . LEU A 1 418 ? 20.619 3.153 -15.220 1.00 93.94 418 LEU A N 1
ATOM 3223 C CA . LEU A 1 418 ? 19.944 3.003 -16.505 1.00 93.94 418 LEU A CA 1
ATOM 3224 C C . LEU A 1 418 ? 20.334 4.157 -17.431 1.00 93.94 418 LEU A C 1
ATOM 3226 O O . LEU A 1 418 ? 20.346 5.322 -17.022 1.00 93.94 418 LEU A O 1
ATOM 3230 N N . TYR A 1 419 ? 20.590 3.837 -18.694 1.00 97.19 419 TYR A N 1
ATOM 3231 C CA . TYR A 1 419 ? 20.887 4.805 -19.747 1.00 97.19 419 TYR A CA 1
ATOM 3232 C C . TYR A 1 419 ? 20.014 4.571 -20.976 1.00 97.19 419 TYR A C 1
ATOM 3234 O O . TYR A 1 419 ? 19.500 3.474 -21.185 1.00 97.19 419 TYR A O 1
ATOM 3242 N N . VAL A 1 420 ? 19.885 5.593 -21.817 1.00 98.25 420 VAL A N 1
ATOM 3243 C CA . VAL A 1 420 ? 19.398 5.432 -23.192 1.00 98.25 420 VAL A CA 1
ATOM 3244 C C . VAL A 1 420 ? 20.605 5.466 -24.124 1.00 98.25 420 VAL A C 1
ATOM 3246 O O . VAL A 1 420 ? 21.341 6.453 -24.138 1.00 98.25 420 VAL A O 1
ATOM 3249 N N . TYR A 1 421 ? 20.825 4.393 -24.884 1.00 98.12 421 TYR A N 1
ATOM 3250 C CA . TYR A 1 421 ? 21.910 4.325 -25.865 1.00 98.12 421 TYR A CA 1
ATOM 3251 C C . TYR A 1 421 ? 21.412 4.865 -27.210 1.00 98.12 421 TYR A C 1
ATOM 3253 O O . TYR A 1 421 ? 20.589 4.235 -27.866 1.00 98.12 421 TYR A O 1
ATOM 3261 N N . GLY A 1 422 ? 21.906 6.032 -27.611 1.00 96.94 422 GLY A N 1
ATOM 3262 C CA . GLY A 1 422 ? 21.498 6.820 -28.770 1.00 96.94 422 GLY A CA 1
ATOM 3263 C C . GLY A 1 422 ? 20.868 8.146 -28.336 1.00 96.94 422 GLY A C 1
ATOM 3264 O O . GLY A 1 422 ? 19.818 8.163 -27.699 1.00 96.94 422 GLY A O 1
ATOM 3265 N N . ALA A 1 423 ? 21.483 9.267 -28.709 1.00 95.50 423 ALA A N 1
ATOM 3266 C CA . ALA A 1 423 ? 21.069 10.635 -28.374 1.00 95.50 423 ALA A CA 1
ATOM 3267 C C . ALA A 1 423 ? 20.312 11.346 -29.520 1.00 95.50 423 ALA A C 1
ATOM 3269 O O . ALA A 1 423 ? 19.974 12.531 -29.426 1.00 95.50 423 ALA A O 1
ATOM 3270 N N . GLY A 1 424 ? 20.035 10.627 -30.615 1.00 93.88 424 GLY A N 1
ATOM 3271 C CA . GLY A 1 424 ? 19.296 11.121 -31.779 1.00 93.88 424 GLY A CA 1
ATOM 3272 C C . GLY A 1 424 ? 17.787 11.299 -31.550 1.00 93.88 424 GLY A C 1
ATOM 3273 O O . GLY A 1 424 ? 17.271 11.185 -30.438 1.00 93.88 424 GLY A O 1
ATOM 3274 N N . GLY A 1 425 ? 17.043 11.563 -32.631 1.00 93.81 425 GLY A N 1
ATOM 3275 C CA . GLY A 1 425 ? 15.590 11.787 -32.573 1.00 93.81 425 GLY A CA 1
ATOM 3276 C C . GLY A 1 425 ? 14.811 10.626 -31.942 1.00 93.81 425 GLY A C 1
ATOM 3277 O O . GLY A 1 425 ? 13.978 10.858 -31.072 1.00 93.81 425 GLY A O 1
ATOM 3278 N N . HIS A 1 426 ? 15.132 9.383 -32.317 1.00 95.69 426 HIS A N 1
ATOM 3279 C CA . HIS A 1 426 ? 14.516 8.195 -31.715 1.00 95.69 426 HIS A CA 1
ATOM 3280 C C . HIS A 1 426 ? 14.911 8.018 -30.240 1.00 95.69 426 HIS A C 1
ATOM 3282 O O . HIS A 1 426 ? 14.058 7.722 -29.408 1.00 95.69 426 HIS A O 1
ATOM 3288 N N . GLY A 1 427 ? 16.167 8.308 -29.891 1.00 97.00 427 GLY A N 1
ATOM 3289 C CA . GLY A 1 427 ? 16.650 8.304 -28.511 1.00 97.00 427 GLY A CA 1
ATOM 3290 C C . GLY A 1 427 ? 15.843 9.216 -27.589 1.00 97.00 427 GLY A C 1
ATOM 3291 O O . GLY A 1 427 ? 15.490 8.815 -26.484 1.00 97.00 427 GLY A O 1
ATOM 3292 N N . LYS A 1 428 ? 15.457 10.410 -28.059 1.00 97.25 428 LYS A N 1
ATOM 3293 C CA . LYS A 1 428 ? 14.565 11.313 -27.306 1.00 97.25 428 LYS A CA 1
ATOM 3294 C C . LYS A 1 428 ? 13.202 10.678 -27.019 1.00 97.25 428 LYS A C 1
ATOM 3296 O O . LYS A 1 428 ? 12.676 10.856 -25.927 1.00 97.25 428 LYS A O 1
ATOM 3301 N N . VAL A 1 429 ? 12.645 9.932 -27.974 1.00 97.38 429 VAL A N 1
ATOM 3302 C CA . VAL A 1 429 ? 11.366 9.226 -27.791 1.00 97.38 429 VAL A CA 1
ATOM 3303 C C . VAL A 1 429 ? 11.520 8.107 -26.759 1.00 97.38 429 VAL A C 1
ATOM 3305 O O . VAL A 1 429 ? 10.721 8.026 -25.834 1.00 97.38 429 VAL A O 1
ATOM 3308 N N . VAL A 1 430 ? 12.581 7.300 -26.849 1.00 97.94 430 VAL A N 1
ATOM 3309 C CA . VAL A 1 430 ? 12.864 6.240 -25.862 1.00 97.94 430 VAL A CA 1
ATOM 3310 C C . VAL A 1 430 ? 13.095 6.821 -24.467 1.00 97.94 430 VAL A C 1
ATOM 3312 O O . VAL A 1 430 ? 12.599 6.274 -23.487 1.00 97.94 430 VAL A O 1
ATOM 3315 N N . ALA A 1 431 ? 13.792 7.952 -24.357 1.00 96.00 431 ALA A N 1
ATOM 3316 C CA . ALA A 1 431 ? 13.972 8.643 -23.085 1.00 96.00 431 ALA A CA 1
ATOM 3317 C C . ALA A 1 431 ? 12.650 9.154 -22.501 1.00 96.00 431 ALA A C 1
ATOM 3319 O O . ALA A 1 431 ? 12.455 9.026 -21.295 1.00 96.00 431 ALA A O 1
ATOM 3320 N N . ASP A 1 432 ? 11.725 9.670 -23.320 1.00 94.75 432 ASP A N 1
ATOM 3321 C CA . ASP A 1 432 ? 10.369 9.980 -22.848 1.00 94.75 432 ASP A CA 1
ATOM 3322 C C . ASP A 1 432 ? 9.672 8.712 -22.337 1.00 94.75 432 ASP A C 1
ATOM 3324 O O . ASP A 1 432 ? 9.141 8.738 -21.234 1.00 94.75 432 ASP A O 1
ATOM 3328 N N . VAL A 1 433 ? 9.771 7.568 -23.027 1.00 96.75 433 VAL A N 1
ATOM 3329 C CA . VAL A 1 433 ? 9.228 6.301 -22.498 1.00 96.75 433 VAL A CA 1
ATOM 3330 C C . VAL A 1 433 ? 9.840 5.935 -21.149 1.00 96.75 433 VAL A C 1
ATOM 3332 O O . VAL A 1 433 ? 9.096 5.655 -20.216 1.00 96.75 433 VAL A O 1
ATOM 3335 N N . VAL A 1 434 ? 11.167 5.971 -21.017 1.00 93.69 434 VAL A N 1
ATOM 3336 C CA . VAL A 1 434 ? 11.878 5.670 -19.761 1.00 93.69 434 VAL A CA 1
ATOM 3337 C C . VAL A 1 434 ? 11.421 6.595 -18.628 1.00 93.69 434 VAL A C 1
ATOM 3339 O O . VAL A 1 434 ? 11.150 6.122 -17.524 1.00 93.69 434 VAL A O 1
ATOM 3342 N N . LEU A 1 435 ? 11.289 7.896 -18.905 1.00 86.00 435 LEU A N 1
ATOM 3343 C CA . LEU A 1 435 ? 10.819 8.897 -17.944 1.00 86.00 435 LEU A CA 1
ATOM 3344 C C . LEU A 1 435 ? 9.351 8.681 -17.556 1.00 86.00 435 LEU A C 1
ATOM 3346 O O . LEU A 1 435 ? 8.993 8.818 -16.390 1.00 86.00 435 LEU A O 1
ATOM 3350 N N . ARG A 1 436 ? 8.488 8.347 -18.519 1.00 80.88 436 ARG A N 1
ATOM 3351 C CA . ARG A 1 436 ? 7.044 8.153 -18.310 1.00 80.88 436 ARG A CA 1
ATOM 3352 C C . ARG A 1 436 ? 6.727 6.829 -17.629 1.00 80.88 436 ARG A C 1
ATOM 3354 O O . ARG A 1 436 ? 5.786 6.774 -16.845 1.00 80.88 436 ARG A O 1
ATOM 3361 N N . ALA A 1 437 ? 7.503 5.791 -17.922 1.00 77.31 437 ALA A N 1
ATOM 3362 C CA . ALA A 1 437 ? 7.450 4.493 -17.258 1.00 77.31 437 ALA A CA 1
ATOM 3363 C C . ALA A 1 437 ? 8.060 4.523 -15.843 1.00 77.31 437 ALA A C 1
ATOM 3365 O O . ALA A 1 437 ? 7.999 3.517 -15.145 1.00 77.31 437 ALA A O 1
ATOM 3366 N N . ASP A 1 438 ? 8.639 5.661 -15.435 1.00 70.62 438 ASP A N 1
ATOM 3367 C CA . ASP A 1 438 ? 9.319 5.873 -14.151 1.00 70.62 438 ASP A CA 1
ATOM 3368 C C . ASP A 1 438 ? 10.371 4.794 -13.853 1.00 70.62 438 ASP A C 1
ATOM 3370 O O . ASP A 1 438 ? 10.475 4.274 -12.740 1.00 70.62 438 ASP A O 1
ATOM 3374 N N . LEU A 1 439 ? 11.153 4.414 -14.873 1.00 75.50 439 LEU A N 1
ATOM 3375 C CA . LEU A 1 439 ? 12.187 3.410 -14.667 1.00 75.50 439 LEU A CA 1
ATOM 3376 C C . LEU A 1 439 ? 13.286 3.969 -13.749 1.00 75.50 439 LEU A C 1
ATOM 3378 O O . LEU A 1 439 ? 13.856 5.035 -14.016 1.00 75.50 439 LEU A O 1
ATOM 3382 N N . PRO A 1 440 ? 13.629 3.248 -12.669 1.00 68.62 440 PRO A N 1
ATOM 3383 C CA . PRO A 1 440 ? 14.537 3.758 -11.663 1.00 68.62 440 PRO A CA 1
ATOM 3384 C C . PRO A 1 440 ? 15.964 3.861 -12.198 1.00 68.62 440 PRO A C 1
ATOM 3386 O O . PRO A 1 440 ? 16.387 3.159 -13.117 1.00 68.62 440 PRO A O 1
ATOM 3389 N N . ALA A 1 441 ? 16.730 4.735 -11.546 1.00 80.94 441 ALA A N 1
ATOM 3390 C CA . ALA A 1 441 ? 18.151 4.939 -11.798 1.00 80.94 441 ALA A CA 1
ATOM 3391 C C . ALA A 1 441 ? 18.518 5.420 -13.213 1.00 80.94 441 ALA A C 1
ATOM 3393 O O . ALA A 1 441 ? 19.678 5.290 -13.602 1.00 80.94 441 ALA A O 1
ATOM 3394 N N . PHE A 1 442 ? 17.591 6.042 -13.948 1.00 91.94 442 PHE A N 1
ATOM 3395 C CA . PHE A 1 442 ? 17.910 6.704 -15.212 1.00 91.94 442 PHE A CA 1
ATOM 3396 C C . PHE A 1 442 ? 18.915 7.853 -15.009 1.00 91.94 442 PHE A C 1
ATOM 3398 O O . PHE A 1 442 ? 18.773 8.678 -14.099 1.00 91.94 442 PHE A O 1
ATOM 3405 N N . ARG A 1 443 ? 19.975 7.875 -15.824 1.00 88.44 443 ARG A N 1
ATOM 3406 C CA . ARG A 1 443 ? 21.095 8.823 -15.709 1.00 88.44 443 ARG A CA 1
ATOM 3407 C C . ARG A 1 443 ? 21.274 9.738 -16.910 1.00 88.44 443 ARG A C 1
ATOM 3409 O O . ARG A 1 443 ? 21.920 10.764 -16.742 1.00 88.44 443 ARG A O 1
ATOM 3416 N N . GLY A 1 444 ? 20.722 9.400 -18.072 1.00 92.38 444 GLY A N 1
ATOM 3417 C CA . GLY A 1 444 ? 20.872 10.177 -19.302 1.00 92.38 444 GLY A CA 1
ATOM 3418 C C . GLY A 1 444 ? 21.268 9.316 -20.499 1.00 92.38 444 GLY A C 1
ATOM 3419 O O . GLY A 1 444 ? 20.960 8.122 -20.551 1.00 92.38 444 GLY A O 1
ATOM 3420 N N . PHE A 1 445 ? 21.939 9.937 -21.463 1.00 97.06 445 PHE A N 1
ATOM 3421 C CA . PHE A 1 445 ? 22.259 9.344 -22.758 1.00 97.06 445 PHE A CA 1
ATOM 3422 C C . PHE A 1 445 ? 23.703 8.849 -22.856 1.00 97.06 445 PHE A C 1
ATOM 3424 O O . PHE A 1 445 ? 24.614 9.416 -22.248 1.00 97.06 445 PHE A O 1
ATOM 3431 N N . ILE A 1 446 ? 23.888 7.833 -23.696 1.00 97.62 446 ILE A N 1
ATOM 3432 C CA . ILE A 1 446 ? 25.170 7.355 -24.225 1.00 97.62 446 ILE A CA 1
ATOM 3433 C C . ILE A 1 446 ? 25.087 7.428 -25.744 1.00 97.62 446 ILE A C 1
ATOM 3435 O O . ILE A 1 446 ? 24.062 7.057 -26.304 1.00 97.62 446 ILE A O 1
ATOM 3439 N N . ASP A 1 447 ? 26.120 7.918 -26.419 1.00 95.94 447 ASP A N 1
ATOM 3440 C CA . ASP A 1 447 ? 26.146 7.982 -27.882 1.00 95.94 447 ASP A CA 1
ATOM 3441 C C . ASP A 1 447 ? 27.589 7.907 -28.382 1.00 95.94 447 ASP A C 1
ATOM 3443 O O . ASP A 1 447 ? 28.451 8.623 -27.878 1.00 95.94 447 ASP A O 1
ATOM 3447 N N . ASP A 1 448 ? 27.871 7.064 -29.371 1.00 94.38 448 ASP A N 1
ATOM 3448 C CA . ASP A 1 448 ? 29.234 6.879 -29.886 1.00 94.38 448 ASP A CA 1
ATOM 3449 C C . ASP A 1 448 ? 29.786 8.116 -30.604 1.00 94.38 448 ASP A C 1
ATOM 3451 O O . ASP A 1 448 ? 31.001 8.289 -30.683 1.00 94.38 448 ASP A O 1
ATOM 3455 N N . ALA A 1 449 ? 28.923 9.036 -31.047 1.00 90.69 449 ALA A N 1
ATOM 3456 C CA . ALA A 1 449 ? 29.351 10.338 -31.555 1.00 90.69 449 ALA A CA 1
ATOM 3457 C C . ALA A 1 449 ? 29.797 11.308 -30.437 1.00 90.69 449 ALA A C 1
ATOM 3459 O O . ALA A 1 449 ? 30.285 12.408 -30.714 1.00 90.69 449 ALA A O 1
ATOM 3460 N N . CYS A 1 450 ? 29.626 10.941 -29.161 1.00 87.62 450 CYS A N 1
ATOM 3461 C CA . CYS A 1 450 ? 29.983 11.776 -28.021 1.00 87.62 450 CYS A CA 1
ATOM 3462 C C . CYS A 1 450 ? 31.500 11.803 -27.778 1.00 87.62 450 CYS A C 1
ATOM 3464 O O . CYS A 1 450 ? 32.038 11.005 -27.013 1.00 87.62 450 CYS A O 1
ATOM 3466 N N . ALA A 1 451 ? 32.185 12.805 -28.334 1.00 82.69 451 ALA A N 1
ATOM 3467 C CA . ALA A 1 451 ? 33.613 13.019 -28.081 1.00 82.69 451 ALA A CA 1
ATOM 3468 C C . ALA A 1 451 ? 33.931 13.479 -26.640 1.00 82.69 451 ALA A C 1
ATOM 3470 O O . ALA A 1 451 ? 35.020 13.217 -26.132 1.00 82.69 451 ALA A O 1
ATOM 3471 N N . ARG A 1 452 ? 33.014 14.206 -25.980 1.00 84.69 452 ARG A N 1
ATOM 3472 C CA . ARG A 1 452 ? 33.159 14.698 -24.594 1.00 84.69 452 ARG A CA 1
ATOM 3473 C C . ARG A 1 452 ? 31.796 14.768 -23.894 1.00 84.69 452 ARG A C 1
ATOM 3475 O O . ARG A 1 452 ? 30.835 15.143 -24.566 1.00 84.69 452 ARG A O 1
ATOM 3482 N N . PRO A 1 453 ? 31.710 14.497 -22.574 1.00 87.75 453 PRO A N 1
ATOM 3483 C CA . PRO A 1 453 ? 30.454 14.580 -21.831 1.00 87.75 453 PRO A CA 1
ATOM 3484 C C . PRO A 1 453 ? 29.811 15.967 -21.926 1.00 87.75 453 PRO A C 1
ATOM 3486 O O . PRO A 1 453 ? 30.490 16.987 -21.794 1.00 87.75 453 PRO A O 1
ATOM 3489 N N . GLN A 1 454 ? 28.494 16.004 -22.110 1.00 86.06 454 GLN A N 1
ATOM 3490 C CA . GLN A 1 454 ? 27.706 17.228 -22.223 1.00 86.06 454 GLN A CA 1
ATOM 3491 C C . GLN A 1 454 ? 26.634 17.240 -21.124 1.00 86.06 454 GLN A C 1
ATOM 3493 O O . GLN A 1 454 ? 25.716 16.421 -21.168 1.00 86.06 454 GLN A O 1
ATOM 3498 N N . PRO A 1 455 ? 26.708 18.158 -20.141 1.00 75.56 455 PRO A N 1
ATOM 3499 C CA . PRO A 1 455 ? 25.736 18.221 -19.046 1.00 75.56 455 PRO A CA 1
ATOM 3500 C C . PRO A 1 455 ? 24.302 18.519 -19.508 1.00 75.56 455 PRO A C 1
ATOM 3502 O O . PRO A 1 455 ? 23.356 18.011 -18.918 1.00 75.56 455 PRO A O 1
ATOM 3505 N N . ASN A 1 456 ? 24.156 19.305 -20.581 1.00 80.56 456 ASN A N 1
ATOM 3506 C CA . ASN A 1 456 ? 22.876 19.759 -21.129 1.00 80.56 456 ASN A CA 1
ATOM 3507 C C . ASN A 1 456 ? 22.647 19.162 -22.526 1.00 80.56 456 ASN A C 1
ATOM 3509 O O . ASN A 1 456 ? 22.685 19.871 -23.530 1.00 80.56 456 ASN A O 1
ATOM 3513 N N . GLY A 1 457 ? 22.476 17.844 -22.590 1.00 79.88 457 GLY A N 1
ATOM 3514 C CA . GLY A 1 457 ? 22.206 17.110 -23.825 1.00 79.88 457 GLY A CA 1
ATOM 3515 C C . GLY A 1 457 ? 20.720 17.117 -24.230 1.00 79.88 457 GLY A C 1
ATOM 3516 O O . GLY A 1 457 ? 19.951 18.005 -23.840 1.00 79.88 457 GLY A O 1
ATOM 3517 N N . PRO A 1 458 ? 20.282 16.138 -25.047 1.00 82.25 458 PRO A N 1
ATOM 3518 C CA . PRO A 1 458 ? 18.893 16.022 -25.486 1.00 82.25 458 PRO A CA 1
ATOM 3519 C C . PRO A 1 458 ? 17.901 16.051 -24.317 1.00 82.25 458 PRO A C 1
ATOM 3521 O O . PRO A 1 458 ? 18.132 15.426 -23.288 1.00 82.25 458 PRO A O 1
ATOM 3524 N N . LEU A 1 459 ? 16.779 16.762 -24.480 1.00 80.31 459 LEU A N 1
ATOM 3525 C CA . LEU A 1 459 ? 15.750 16.936 -23.437 1.00 80.31 459 LEU A CA 1
ATOM 3526 C C . LEU A 1 459 ? 16.268 17.582 -22.132 1.00 80.31 459 LEU A C 1
ATOM 3528 O O . LEU A 1 459 ? 15.616 17.477 -21.099 1.00 80.31 459 LEU A O 1
ATOM 3532 N N . GLY A 1 460 ? 17.433 18.241 -22.163 1.00 81.88 460 GLY A N 1
ATOM 3533 C CA . GLY A 1 460 ? 18.085 18.775 -20.964 1.00 81.88 460 GLY A CA 1
ATOM 3534 C C . GLY A 1 460 ? 18.732 17.699 -20.084 1.00 81.88 460 GLY A C 1
ATOM 3535 O O . GLY A 1 460 ? 19.105 17.989 -18.952 1.00 81.88 460 GLY A O 1
ATOM 3536 N N . LEU A 1 461 ? 18.859 16.466 -20.584 1.00 85.50 461 LEU A N 1
ATOM 3537 C CA . LEU A 1 461 ? 19.496 15.350 -19.887 1.00 85.50 461 LEU A CA 1
ATOM 3538 C C . LEU A 1 461 ? 20.966 15.228 -20.298 1.00 85.50 461 LEU A C 1
ATOM 3540 O O . LEU A 1 461 ? 21.304 15.514 -21.448 1.00 85.50 461 LEU A O 1
ATOM 3544 N N . PRO A 1 462 ? 21.852 14.760 -19.407 1.00 85.62 462 PRO A N 1
ATOM 3545 C CA . PRO A 1 462 ? 23.268 14.672 -19.720 1.00 85.62 462 PRO A CA 1
ATOM 3546 C C . PRO A 1 462 ? 23.543 13.593 -20.776 1.00 85.62 462 PRO A C 1
ATOM 3548 O O . PRO A 1 462 ? 22.988 12.493 -20.728 1.00 85.62 462 PRO A O 1
ATOM 3551 N N . LEU A 1 463 ? 24.443 13.906 -21.705 1.00 92.31 463 LEU A N 1
ATOM 3552 C CA . LEU A 1 463 ? 25.094 12.950 -22.597 1.00 92.31 463 LEU A CA 1
ATOM 3553 C C . LEU A 1 463 ? 26.456 12.612 -21.987 1.00 92.31 463 LEU A C 1
ATOM 3555 O O . LEU A 1 463 ? 27.327 13.473 -21.894 1.00 92.31 463 LEU A O 1
ATOM 3559 N N . LEU A 1 464 ? 26.615 11.387 -21.493 1.00 90.75 464 LEU A N 1
ATOM 3560 C CA . LEU A 1 464 ? 27.684 11.055 -20.547 1.00 90.75 464 LEU A CA 1
ATOM 3561 C C . LEU A 1 464 ? 28.955 10.510 -21.201 1.00 90.75 464 LEU A C 1
ATOM 3563 O O . LEU A 1 464 ? 30.021 10.607 -20.599 1.00 90.75 464 LEU A O 1
ATOM 3567 N N . GLY A 1 465 ? 28.862 9.985 -22.421 1.00 92.94 465 GLY A N 1
ATOM 3568 C CA . GLY A 1 465 ? 30.002 9.431 -23.145 1.00 92.94 465 GLY A CA 1
ATOM 3569 C C . GLY A 1 465 ? 29.589 8.505 -24.286 1.00 92.94 465 GLY A C 1
ATOM 3570 O O . GLY A 1 465 ? 28.408 8.430 -24.634 1.00 92.94 465 GLY A O 1
ATOM 3571 N N . SER A 1 466 ? 30.582 7.810 -24.839 1.00 95.56 466 SER A N 1
ATOM 3572 C CA . SER A 1 466 ? 30.445 6.759 -25.853 1.00 95.56 466 SER A CA 1
ATOM 3573 C C . SER A 1 466 ? 30.188 5.379 -25.233 1.00 95.56 466 SER A C 1
ATOM 3575 O O . SER A 1 466 ? 30.209 5.214 -24.006 1.00 95.56 466 SER A O 1
ATOM 3577 N N . GLY A 1 467 ? 29.994 4.361 -26.073 1.00 94.25 467 GLY A N 1
ATOM 3578 C CA . GLY A 1 467 ? 29.930 2.964 -25.647 1.00 94.25 467 GLY A CA 1
ATOM 3579 C C . GLY A 1 467 ? 31.169 2.505 -24.877 1.00 94.25 467 GLY A C 1
ATOM 3580 O O . GLY A 1 467 ? 31.044 1.747 -23.920 1.00 94.25 467 GLY A O 1
ATOM 3581 N N . GLU A 1 468 ? 32.358 3.016 -25.206 1.00 93.75 468 GLU A N 1
ATOM 3582 C CA . GLU A 1 468 ? 33.595 2.698 -24.476 1.00 93.75 468 GLU A CA 1
ATOM 3583 C C . GLU A 1 468 ? 33.536 3.166 -23.017 1.00 93.75 468 GLU A C 1
ATOM 3585 O O . GLU A 1 468 ? 33.844 2.404 -22.098 1.00 93.75 468 GLU A O 1
ATOM 3590 N N . TRP A 1 469 ? 33.056 4.393 -22.788 1.00 94.38 469 TRP A N 1
ATOM 3591 C CA . TRP A 1 469 ? 32.831 4.909 -21.437 1.00 94.38 469 TRP A CA 1
ATOM 3592 C C . TRP A 1 469 ? 31.836 4.031 -20.671 1.00 94.38 469 TRP A C 1
ATOM 3594 O O . TRP A 1 469 ? 32.036 3.716 -19.493 1.00 94.38 469 TRP A O 1
ATOM 3604 N N . LEU A 1 470 ? 30.768 3.603 -21.351 1.00 93.94 470 LEU A N 1
ATOM 3605 C CA . LEU A 1 470 ? 29.747 2.744 -20.765 1.00 93.94 470 LEU A CA 1
ATOM 3606 C C . LEU A 1 470 ? 30.318 1.368 -20.381 1.00 93.94 470 LEU A C 1
ATOM 3608 O O . LEU A 1 470 ? 30.021 0.867 -19.295 1.00 93.94 470 LEU A O 1
ATOM 3612 N N . ALA A 1 471 ? 31.184 0.794 -21.217 1.00 92.62 471 ALA A N 1
ATOM 3613 C CA . ALA A 1 471 ? 31.870 -0.466 -20.949 1.00 92.62 471 ALA A CA 1
ATOM 3614 C C . ALA A 1 471 ? 32.784 -0.375 -19.716 1.00 92.62 471 ALA A C 1
ATOM 3616 O O . ALA A 1 471 ? 32.779 -1.261 -18.857 1.00 92.62 471 ALA A O 1
ATOM 3617 N N . GLU A 1 472 ? 33.545 0.714 -19.572 1.00 92.56 472 GLU A N 1
ATOM 3618 C CA . GLU A 1 472 ? 34.357 0.952 -18.374 1.00 92.56 472 GLU A CA 1
ATOM 3619 C C . GLU A 1 472 ? 33.498 1.118 -17.117 1.00 92.56 472 GLU A C 1
ATOM 3621 O O . GLU A 1 472 ? 33.851 0.617 -16.042 1.00 92.56 472 GLU A O 1
ATOM 3626 N N . ARG A 1 473 ? 32.351 1.797 -17.246 1.00 90.12 473 ARG A N 1
ATOM 3627 C CA . ARG A 1 473 ? 31.390 1.982 -16.155 1.00 90.12 473 ARG A CA 1
ATOM 3628 C C . ARG A 1 473 ? 30.789 0.648 -15.708 1.00 90.12 473 ARG A C 1
ATOM 3630 O O . ARG A 1 473 ? 30.716 0.407 -14.500 1.00 90.12 473 ARG A O 1
ATOM 3637 N N . ALA A 1 474 ? 30.443 -0.228 -16.652 1.00 86.31 474 ALA A N 1
ATOM 3638 C CA . ALA A 1 474 ? 29.830 -1.535 -16.398 1.00 86.31 474 ALA A CA 1
ATOM 3639 C C . ALA A 1 474 ? 30.720 -2.467 -15.557 1.00 86.31 474 ALA A C 1
ATOM 3641 O O . ALA A 1 474 ? 30.221 -3.313 -14.822 1.00 86.31 474 ALA A O 1
ATOM 3642 N N . ARG A 1 475 ? 32.045 -2.256 -15.556 1.00 84.31 475 ARG A N 1
ATOM 3643 C CA . ARG A 1 475 ? 32.977 -2.996 -14.681 1.00 84.31 475 ARG A CA 1
ATOM 3644 C C . ARG A 1 475 ? 32.812 -2.682 -13.190 1.00 84.31 475 ARG A C 1
ATOM 3646 O O . ARG A 1 475 ? 33.360 -3.398 -12.356 1.00 84.31 475 ARG A O 1
ATOM 3653 N N . ARG A 1 476 ? 32.139 -1.581 -12.833 1.00 82.38 476 ARG A N 1
ATOM 3654 C CA . ARG A 1 476 ? 32.062 -1.064 -11.450 1.00 82.38 476 ARG A CA 1
ATOM 3655 C C . ARG A 1 476 ? 30.652 -1.070 -10.867 1.00 82.38 476 ARG A C 1
ATOM 3657 O O . ARG A 1 476 ? 30.501 -1.008 -9.647 1.00 82.38 476 ARG A O 1
ATOM 3664 N N . VAL A 1 477 ? 29.633 -1.064 -11.717 1.00 79.06 477 VAL A N 1
ATOM 3665 C CA . VAL A 1 477 ? 28.217 -0.994 -11.340 1.00 79.06 477 VAL A CA 1
ATOM 3666 C C . VAL A 1 477 ? 27.400 -1.829 -12.314 1.00 79.06 477 VAL A C 1
ATOM 3668 O O . VAL A 1 477 ? 27.779 -1.956 -13.474 1.00 79.06 477 VAL A O 1
ATOM 3671 N N . ARG A 1 478 ? 26.271 -2.382 -11.862 1.00 79.12 478 ARG A N 1
ATOM 3672 C CA . ARG A 1 478 ? 25.357 -3.087 -12.768 1.00 79.12 478 ARG A CA 1
ATOM 3673 C C . ARG A 1 478 ? 24.610 -2.055 -13.600 1.00 79.12 478 ARG A C 1
ATOM 3675 O O . ARG A 1 478 ? 24.017 -1.139 -13.034 1.00 79.12 478 ARG A O 1
ATOM 3682 N N . ILE A 1 479 ? 24.629 -2.195 -14.917 1.00 89.06 479 ILE A N 1
ATOM 3683 C CA . ILE A 1 479 ? 24.023 -1.224 -15.830 1.00 89.06 479 ILE A CA 1
ATOM 3684 C C . ILE A 1 479 ? 22.918 -1.887 -16.632 1.00 89.06 479 ILE A C 1
ATOM 3686 O O . ILE A 1 479 ? 23.030 -3.058 -16.997 1.00 89.06 479 ILE A O 1
ATOM 3690 N N . ALA A 1 480 ? 21.892 -1.105 -16.949 1.00 92.75 480 ALA A N 1
ATOM 3691 C CA . ALA A 1 480 ? 21.012 -1.390 -18.061 1.00 92.75 480 ALA A CA 1
ATOM 3692 C C . ALA A 1 480 ? 20.975 -0.272 -19.098 1.00 92.75 480 ALA A C 1
ATOM 3694 O O . ALA A 1 480 ? 21.238 0.898 -18.802 1.00 92.75 480 ALA A O 1
ATOM 3695 N N . VAL A 1 481 ? 20.604 -0.647 -20.318 1.00 96.94 481 VAL A N 1
ATOM 3696 C CA . VAL A 1 481 ? 20.394 0.273 -21.436 1.00 96.94 481 VAL A CA 1
ATOM 3697 C C . VAL A 1 481 ? 19.046 0.042 -22.096 1.00 96.94 481 VAL A C 1
ATOM 3699 O O . VAL A 1 481 ? 18.706 -1.077 -22.469 1.00 96.94 481 VAL A O 1
ATOM 3702 N N . ALA A 1 482 ? 18.302 1.125 -22.284 1.00 97.56 482 ALA A N 1
ATOM 3703 C CA . ALA A 1 482 ? 17.216 1.189 -23.247 1.00 97.56 482 ALA A CA 1
ATOM 3704 C C . ALA A 1 482 ? 17.792 1.582 -24.618 1.00 97.56 482 ALA A C 1
ATOM 3706 O O . ALA A 1 482 ? 18.561 2.542 -24.729 1.00 97.56 482 ALA A O 1
ATOM 3707 N N . LEU A 1 483 ? 17.440 0.840 -25.667 1.00 97.75 483 LEU A N 1
ATOM 3708 C CA . LEU A 1 483 ? 18.006 1.023 -27.005 1.00 97.75 483 LEU A CA 1
ATOM 3709 C C . LEU A 1 483 ? 17.312 2.185 -27.737 1.00 97.75 483 LEU A C 1
ATOM 3711 O O . LEU A 1 483 ? 16.204 2.046 -28.242 1.00 97.75 483 LEU A O 1
ATOM 3715 N N . GLY A 1 484 ? 17.983 3.333 -27.821 1.00 97.31 484 GLY A N 1
ATOM 3716 C CA . GLY A 1 484 ? 17.537 4.573 -28.470 1.00 97.31 484 GLY A CA 1
ATOM 3717 C C . GLY A 1 484 ? 17.828 4.667 -29.974 1.00 97.31 484 GLY A C 1
ATOM 3718 O O . GLY A 1 484 ? 17.875 5.772 -30.521 1.00 97.31 484 GLY A O 1
ATOM 3719 N N . LEU A 1 485 ? 18.036 3.536 -30.655 1.00 96.81 485 LEU A N 1
ATOM 3720 C CA . LEU A 1 485 ? 18.539 3.462 -32.032 1.00 96.81 485 LEU A CA 1
ATOM 3721 C C . LEU A 1 485 ? 17.446 2.998 -33.005 1.00 96.81 485 LEU A C 1
ATOM 3723 O O . LEU A 1 485 ? 17.015 1.848 -32.972 1.00 96.81 485 LEU A O 1
ATOM 3727 N N . GLY A 1 486 ? 17.009 3.892 -33.897 1.00 92.50 486 GLY A N 1
ATOM 3728 C CA . GLY A 1 486 ? 15.954 3.585 -34.872 1.00 92.50 486 GLY A CA 1
ATOM 3729 C C . GLY A 1 486 ? 16.393 2.643 -36.000 1.00 92.50 486 GLY A C 1
ATOM 3730 O O . GLY A 1 486 ? 15.572 1.898 -36.515 1.00 92.50 486 GLY A O 1
ATOM 3731 N N . ASP A 1 487 ? 17.678 2.638 -36.363 1.00 95.25 487 ASP A N 1
ATOM 3732 C CA . ASP A 1 487 ? 18.216 1.722 -37.375 1.00 95.25 487 ASP A CA 1
ATOM 3733 C C . ASP A 1 487 ? 18.333 0.295 -36.813 1.00 95.25 487 ASP A C 1
ATOM 3735 O O . ASP A 1 487 ? 18.998 0.078 -35.797 1.00 95.25 487 ASP A O 1
ATOM 3739 N N . ASN A 1 488 ? 17.690 -0.675 -37.472 1.00 95.69 488 ASN A N 1
ATOM 3740 C CA . ASN A 1 488 ? 17.583 -2.056 -36.987 1.00 95.69 488 ASN A CA 1
ATOM 3741 C C . ASN A 1 488 ? 18.945 -2.750 -36.836 1.00 95.69 488 ASN A C 1
ATOM 3743 O O . ASN A 1 488 ? 19.193 -3.407 -35.824 1.00 95.69 488 ASN A O 1
ATOM 3747 N N . ARG A 1 489 ? 19.856 -2.577 -37.802 1.00 95.19 489 ARG A N 1
ATOM 3748 C CA . ARG A 1 489 ? 21.166 -3.251 -37.794 1.00 95.19 489 ARG A CA 1
ATOM 3749 C C . ARG A 1 489 ? 22.124 -2.607 -36.798 1.00 95.19 489 ARG A C 1
ATOM 3751 O O . ARG A 1 489 ? 22.859 -3.303 -36.101 1.00 95.19 489 ARG A O 1
ATOM 3758 N N . LEU A 1 490 ? 22.128 -1.278 -36.705 1.00 95.25 490 LEU A N 1
ATOM 3759 C CA . LEU A 1 490 ? 22.900 -0.564 -35.692 1.00 95.25 490 LEU A CA 1
ATOM 3760 C C . LEU A 1 490 ? 22.407 -0.915 -34.285 1.00 95.25 490 LEU A C 1
ATOM 3762 O O . LEU A 1 490 ? 23.229 -1.216 -33.421 1.00 95.25 490 LEU A O 1
ATOM 3766 N N . ARG A 1 491 ? 21.083 -0.945 -34.076 1.00 97.38 491 ARG A N 1
ATOM 3767 C CA . ARG A 1 491 ? 20.472 -1.356 -32.808 1.00 97.38 491 ARG A CA 1
ATOM 3768 C C . ARG A 1 491 ? 20.891 -2.770 -32.411 1.00 97.38 491 ARG A C 1
ATOM 3770 O O . ARG A 1 491 ? 21.301 -2.958 -31.270 1.00 97.38 491 ARG A O 1
ATOM 3777 N N . GLN A 1 492 ? 20.855 -3.724 -33.343 1.00 97.75 492 GLN A N 1
ATOM 3778 C CA . GLN A 1 492 ? 21.323 -5.093 -33.112 1.00 97.75 492 GLN A CA 1
ATOM 3779 C C . GLN A 1 492 ? 22.795 -5.141 -32.686 1.00 97.75 492 GLN A C 1
ATOM 3781 O O . GLN A 1 492 ? 23.112 -5.726 -31.652 1.00 97.75 492 GLN A O 1
ATOM 3786 N N . ARG A 1 493 ? 23.695 -4.492 -33.438 1.00 97.06 493 ARG A N 1
ATOM 3787 C CA . ARG A 1 493 ? 25.134 -4.485 -33.118 1.00 97.06 493 ARG A CA 1
ATOM 3788 C C . ARG A 1 493 ? 25.420 -3.896 -31.735 1.00 97.06 493 ARG A C 1
ATOM 3790 O O . ARG A 1 493 ? 26.162 -4.492 -30.961 1.00 97.06 493 ARG A O 1
ATOM 3797 N N . VAL A 1 494 ? 24.805 -2.757 -31.408 1.00 96.94 494 VAL A N 1
ATOM 3798 C CA . VAL A 1 494 ? 24.977 -2.101 -30.101 1.00 96.94 494 VAL A CA 1
ATOM 3799 C C . VAL A 1 494 ? 24.403 -2.953 -28.969 1.00 96.94 494 VAL A C 1
ATOM 3801 O O . VAL A 1 494 ? 25.031 -3.075 -27.918 1.00 96.94 494 VAL A O 1
ATOM 3804 N N . ALA A 1 495 ? 23.242 -3.579 -29.173 1.00 94.50 495 ALA A N 1
ATOM 3805 C CA . ALA A 1 495 ? 22.641 -4.472 -28.188 1.00 94.50 495 ALA A CA 1
ATOM 3806 C C . ALA A 1 495 ? 23.562 -5.659 -27.869 1.00 94.50 495 ALA A C 1
ATOM 3808 O O . ALA A 1 495 ? 23.862 -5.908 -26.702 1.00 94.50 495 ALA A O 1
ATOM 3809 N N . GLN A 1 496 ? 24.078 -6.332 -28.901 1.00 91.69 496 GLN A N 1
ATOM 3810 C CA . GLN A 1 496 ? 25.021 -7.445 -28.757 1.00 91.69 496 GLN A CA 1
ATOM 3811 C C . GLN A 1 496 ? 26.301 -7.020 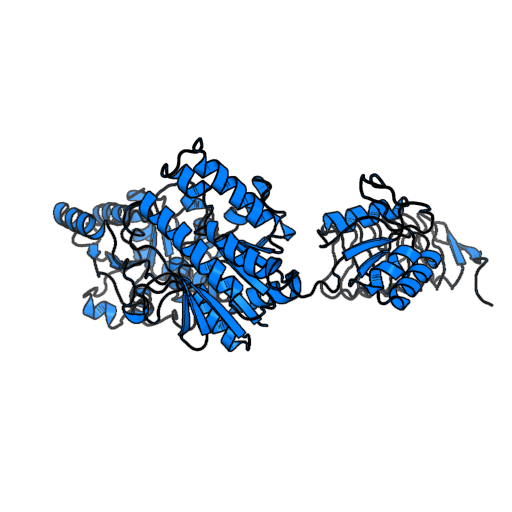-28.028 1.00 91.69 496 GLN A C 1
ATOM 3813 O O . GLN A 1 496 ? 26.787 -7.734 -27.152 1.00 91.69 496 GLN A O 1
ATOM 3818 N N . GLN A 1 497 ? 26.820 -5.831 -28.338 1.00 94.62 497 GLN A N 1
ATOM 3819 C CA . GLN A 1 497 ? 27.994 -5.276 -27.672 1.00 94.62 497 GLN A CA 1
ATOM 3820 C C . GLN A 1 497 ? 27.734 -4.982 -26.185 1.00 94.62 497 GLN A C 1
ATOM 3822 O O . GLN A 1 497 ? 28.552 -5.334 -25.337 1.00 94.62 497 GLN A O 1
ATOM 3827 N N . CYS A 1 498 ? 26.574 -4.411 -25.848 1.00 92.00 498 CYS A N 1
ATOM 3828 C CA . CYS A 1 498 ? 26.170 -4.184 -24.459 1.00 92.00 498 CYS A CA 1
ATOM 3829 C C . CYS A 1 498 ? 26.063 -5.503 -23.680 1.00 92.00 498 CYS A C 1
ATOM 3831 O O . CYS A 1 498 ? 26.597 -5.608 -22.575 1.00 92.00 498 CYS A O 1
ATOM 3833 N N . VAL A 1 499 ? 25.446 -6.530 -24.273 1.00 82.69 499 VAL A N 1
ATOM 3834 C CA . VAL A 1 499 ? 25.348 -7.867 -23.666 1.00 82.69 499 VAL A CA 1
ATOM 3835 C C . VAL A 1 499 ? 26.735 -8.473 -23.439 1.00 82.69 499 VAL A C 1
ATOM 3837 O O . VAL A 1 499 ? 27.002 -8.989 -22.355 1.00 82.69 499 VAL A O 1
ATOM 3840 N N . ALA A 1 500 ? 27.654 -8.343 -24.401 1.00 82.56 500 ALA A N 1
ATOM 3841 C CA . ALA A 1 500 ? 29.038 -8.801 -24.251 1.00 82.56 500 ALA A CA 1
ATOM 3842 C C . ALA A 1 500 ? 29.790 -8.092 -23.105 1.00 82.56 500 ALA A C 1
ATOM 3844 O O . ALA A 1 500 ? 30.700 -8.667 -22.508 1.00 82.56 500 ALA A O 1
ATOM 3845 N N . TRP A 1 501 ? 29.395 -6.865 -22.754 1.00 89.19 501 TRP A N 1
ATOM 3846 C CA . TRP A 1 501 ? 29.908 -6.129 -21.593 1.00 89.19 501 TRP A CA 1
ATOM 3847 C C . TRP A 1 501 ? 29.189 -6.452 -20.274 1.00 89.19 501 TRP A C 1
ATOM 3849 O O . TRP A 1 501 ? 29.485 -5.831 -19.252 1.00 89.19 501 TRP A O 1
ATOM 3859 N N . GLY A 1 502 ? 28.255 -7.407 -20.270 1.00 77.06 502 GLY A N 1
ATOM 3860 C CA . GLY A 1 502 ? 27.452 -7.757 -19.097 1.00 77.06 502 GLY A CA 1
ATOM 3861 C C . GLY A 1 502 ? 26.391 -6.711 -18.743 1.00 77.06 502 GLY A C 1
ATOM 3862 O O . GLY A 1 502 ? 25.917 -6.676 -17.607 1.00 77.06 502 GLY A O 1
ATOM 3863 N N . ILE A 1 503 ? 26.032 -5.840 -19.690 1.00 87.81 503 ILE A N 1
ATOM 3864 C CA . ILE A 1 503 ? 25.000 -4.817 -19.518 1.00 87.81 503 ILE A CA 1
ATOM 3865 C C . ILE A 1 503 ? 23.637 -5.415 -19.871 1.00 87.81 503 ILE A C 1
ATOM 3867 O O . ILE A 1 503 ? 23.472 -6.073 -20.896 1.00 87.81 503 ILE A O 1
ATOM 3871 N N . VAL A 1 504 ? 22.641 -5.150 -19.029 1.00 85.81 504 VAL A N 1
ATOM 3872 C CA . VAL A 1 504 ? 21.266 -5.620 -19.227 1.00 85.81 504 VAL A CA 1
ATOM 3873 C C . VAL A 1 504 ? 20.553 -4.769 -20.282 1.00 85.81 504 VAL A C 1
ATOM 3875 O O . VAL A 1 504 ? 20.608 -3.541 -20.248 1.00 85.81 504 VAL A O 1
ATOM 3878 N N . LEU A 1 505 ? 19.827 -5.399 -21.203 1.00 90.38 505 LEU A N 1
ATOM 3879 C CA . LEU A 1 505 ? 18.947 -4.682 -22.127 1.00 90.38 505 LEU A CA 1
ATOM 3880 C C . LEU A 1 505 ? 17.598 -4.425 -21.444 1.00 90.38 505 LEU A C 1
ATOM 3882 O O . LEU A 1 505 ? 16.856 -5.360 -21.146 1.00 90.38 505 LEU A O 1
ATOM 3886 N N . ALA A 1 506 ? 17.286 -3.160 -21.169 1.00 91.94 506 ALA A N 1
ATOM 3887 C CA . ALA A 1 506 ? 16.009 -2.767 -20.585 1.00 91.94 506 ALA A CA 1
ATOM 3888 C C . ALA A 1 506 ? 14.910 -2.773 -21.655 1.00 91.94 506 ALA A C 1
ATOM 3890 O O . ALA A 1 506 ? 15.130 -2.275 -22.760 1.00 91.94 506 ALA A O 1
ATOM 3891 N N . SER A 1 507 ? 13.718 -3.258 -21.294 1.00 93.50 507 SER A N 1
ATOM 3892 C CA . SER A 1 507 ? 12.538 -3.280 -22.171 1.00 93.50 507 SER A CA 1
ATOM 3893 C C . SER A 1 507 ? 11.457 -2.284 -21.702 1.00 93.50 507 SER A C 1
ATOM 3895 O O . SER A 1 507 ? 10.470 -2.694 -21.087 1.00 93.50 507 SER A O 1
ATOM 3897 N N . PRO A 1 508 ? 11.654 -0.960 -21.874 1.00 94.25 508 PRO A N 1
ATOM 3898 C CA . PRO A 1 508 ? 10.710 0.052 -21.405 1.00 94.25 508 PRO A CA 1
ATOM 3899 C C . PRO A 1 508 ? 9.371 0.012 -22.157 1.00 94.25 508 PRO A C 1
ATOM 3901 O O . PRO A 1 508 ? 9.326 -0.017 -23.388 1.00 94.25 508 PRO A O 1
ATOM 3904 N N . VAL A 1 509 ? 8.273 0.099 -21.401 1.00 94.56 509 VAL A N 1
ATOM 3905 C CA . VAL A 1 509 ? 6.896 0.158 -21.915 1.00 94.56 509 VAL A CA 1
ATOM 3906 C C . VAL A 1 509 ? 6.246 1.451 -21.447 1.00 94.56 509 VAL A C 1
ATOM 3908 O O . VAL A 1 509 ? 6.170 1.723 -20.250 1.00 94.56 509 VAL A O 1
ATOM 3911 N N . HIS A 1 510 ? 5.764 2.263 -22.385 1.00 96.00 510 HIS A N 1
ATOM 3912 C CA . HIS A 1 510 ? 5.091 3.511 -22.050 1.00 96.00 510 HIS A CA 1
ATOM 3913 C C . HIS A 1 510 ? 3.766 3.219 -21.314 1.00 96.00 510 HIS A C 1
ATOM 3915 O O . HIS A 1 510 ? 2.984 2.403 -21.795 1.00 96.00 510 HIS A O 1
ATOM 3921 N N . PRO A 1 511 ? 3.406 3.935 -20.230 1.00 82.38 511 PRO A N 1
ATOM 3922 C CA . PRO A 1 511 ? 2.196 3.656 -19.431 1.00 82.38 511 PRO A CA 1
ATOM 3923 C C . PRO A 1 511 ? 0.858 3.862 -20.166 1.00 82.38 511 PRO A C 1
ATOM 3925 O O . PRO A 1 511 ? -0.200 3.535 -19.644 1.00 82.38 511 PRO A O 1
ATOM 3928 N N . ARG A 1 512 ? 0.891 4.450 -21.367 1.00 90.19 512 ARG A N 1
ATOM 3929 C CA . ARG A 1 512 ? -0.272 4.587 -22.270 1.00 90.19 512 ARG A CA 1
ATOM 3930 C C . ARG A 1 512 ? -0.330 3.510 -23.356 1.00 90.19 512 ARG A C 1
ATOM 3932 O O . ARG A 1 512 ? -1.167 3.618 -24.244 1.00 90.19 512 ARG A O 1
ATOM 3939 N N . ALA A 1 513 ? 0.599 2.562 -23.365 1.00 90.38 513 ALA A N 1
ATOM 3940 C CA . ALA A 1 513 ? 0.505 1.397 -24.228 1.00 90.38 513 ALA A CA 1
ATOM 3941 C C . ALA A 1 513 ? -0.429 0.363 -23.590 1.00 90.38 513 ALA A C 1
ATOM 3943 O O . ALA A 1 513 ? -0.449 0.213 -22.367 1.00 90.38 513 ALA A O 1
ATOM 3944 N N . ALA A 1 514 ? -1.185 -0.354 -24.413 1.00 85.88 514 ALA A N 1
ATOM 3945 C CA . ALA A 1 514 ? -1.969 -1.502 -23.986 1.00 85.88 514 ALA A CA 1
ATOM 3946 C C . ALA A 1 514 ? -1.180 -2.774 -24.311 1.00 85.88 514 ALA A C 1
ATOM 3948 O O . ALA A 1 514 ? -0.942 -3.067 -25.477 1.00 85.88 514 ALA A O 1
ATOM 3949 N N . VAL A 1 515 ? -0.753 -3.519 -23.294 1.00 89.00 515 VAL A N 1
ATOM 3950 C CA . VAL A 1 515 ? -0.022 -4.781 -23.474 1.00 89.00 515 VAL A CA 1
ATOM 3951 C C . VAL A 1 515 ? -0.779 -5.877 -22.739 1.00 89.00 515 VAL A C 1
ATOM 3953 O O . VAL A 1 515 ? -1.002 -5.774 -21.532 1.00 89.00 515 VAL A O 1
ATOM 3956 N N . ALA A 1 516 ? -1.209 -6.904 -23.469 1.00 74.56 516 ALA A N 1
ATOM 3957 C CA . ALA A 1 516 ? -1.923 -8.035 -22.898 1.00 74.56 516 ALA A CA 1
ATOM 3958 C C . ALA A 1 516 ? -1.020 -8.820 -21.922 1.00 74.56 516 ALA A C 1
ATOM 3960 O O . ALA A 1 516 ? 0.150 -9.042 -22.233 1.00 74.56 516 ALA A O 1
ATOM 3961 N N . PRO A 1 517 ? -1.536 -9.309 -20.776 1.00 70.56 517 PRO A N 1
ATOM 3962 C CA . PRO A 1 517 ? -0.731 -10.059 -19.803 1.00 70.56 517 PRO A CA 1
ATOM 3963 C C . PRO A 1 517 ? -0.070 -11.335 -20.347 1.00 70.56 517 PRO A C 1
ATOM 3965 O O . PRO A 1 517 ? 0.951 -11.766 -19.822 1.00 70.56 517 PRO A O 1
ATOM 3968 N N . SER A 1 518 ? -0.656 -11.947 -21.378 1.00 74.38 518 SER A N 1
ATOM 3969 C CA . SER A 1 518 ? -0.140 -13.143 -22.057 1.00 74.38 518 SER A CA 1
ATOM 3970 C C . SER A 1 518 ? 0.926 -12.835 -23.118 1.00 74.38 518 SER A C 1
ATOM 3972 O O . SER A 1 518 ? 1.569 -13.756 -23.618 1.00 74.38 518 SER A O 1
ATOM 3974 N N . ALA A 1 519 ? 1.102 -11.564 -23.498 1.00 77.56 519 ALA A N 1
ATOM 3975 C CA . ALA A 1 519 ? 2.085 -11.179 -24.501 1.00 77.56 519 ALA A CA 1
ATOM 3976 C C . ALA A 1 519 ? 3.512 -11.358 -23.961 1.00 77.56 519 ALA A C 1
ATOM 3978 O O . ALA A 1 519 ? 3.806 -11.074 -22.797 1.00 77.56 519 ALA A O 1
ATOM 3979 N N . ARG A 1 520 ? 4.422 -11.809 -24.826 1.00 81.50 520 ARG A N 1
ATOM 3980 C CA . ARG A 1 520 ? 5.829 -12.053 -24.483 1.00 81.50 520 ARG A CA 1
ATOM 3981 C C . ARG A 1 520 ? 6.710 -10.996 -25.134 1.00 81.50 520 ARG A C 1
ATOM 3983 O O . ARG A 1 520 ? 6.602 -10.767 -26.334 1.00 81.50 520 ARG A O 1
ATOM 3990 N N . LEU A 1 521 ? 7.590 -10.374 -24.350 1.00 88.75 521 LEU A N 1
ATOM 3991 C CA . LEU A 1 521 ? 8.512 -9.343 -24.826 1.00 88.75 521 LEU A CA 1
ATOM 3992 C C . LEU A 1 521 ? 9.960 -9.799 -24.658 1.00 88.75 521 LEU A C 1
ATOM 3994 O O . LEU A 1 521 ? 10.391 -10.079 -23.539 1.00 88.75 521 LEU A O 1
ATOM 3998 N N . GLY A 1 522 ? 10.718 -9.822 -25.752 1.00 84.69 522 GLY A N 1
ATOM 3999 C CA . GLY A 1 522 ? 12.159 -10.037 -25.721 1.00 84.69 522 GLY A CA 1
ATOM 4000 C C . GLY A 1 522 ? 12.925 -8.885 -25.062 1.00 84.69 522 GLY A C 1
ATOM 4001 O O . GLY A 1 522 ? 12.412 -7.777 -24.849 1.00 84.69 522 GLY A O 1
ATOM 4002 N N . ALA A 1 523 ? 14.181 -9.154 -24.711 1.00 85.00 523 ALA A N 1
ATOM 4003 C CA . ALA A 1 523 ? 15.057 -8.185 -24.060 1.00 85.00 523 ALA A CA 1
ATOM 4004 C C . ALA A 1 523 ? 15.359 -6.990 -24.982 1.00 85.00 523 ALA A C 1
ATOM 4006 O O . ALA A 1 523 ? 15.552 -7.153 -26.183 1.00 85.00 523 ALA A O 1
ATOM 4007 N N . GLY A 1 524 ? 15.406 -5.773 -24.435 1.00 91.88 524 GLY A N 1
ATOM 4008 C CA . GLY A 1 524 ? 15.677 -4.555 -25.212 1.00 91.88 524 GLY A CA 1
ATOM 4009 C C . GLY A 1 524 ? 14.503 -4.036 -26.049 1.00 91.88 524 GLY A C 1
ATOM 4010 O O . GLY A 1 524 ? 14.678 -3.065 -26.785 1.00 91.88 524 GLY A O 1
ATOM 4011 N N . THR A 1 525 ? 13.328 -4.664 -25.959 1.00 97.00 525 THR A N 1
ATOM 4012 C CA . THR A 1 525 ? 12.122 -4.254 -26.692 1.00 97.00 525 THR A CA 1
ATOM 4013 C C . THR A 1 525 ? 11.519 -2.983 -26.109 1.00 97.00 525 THR A C 1
ATOM 4015 O O . THR A 1 525 ? 11.313 -2.884 -24.901 1.00 97.00 525 THR A O 1
ATOM 4018 N N . VAL A 1 526 ? 11.192 -2.015 -26.965 1.00 97.81 526 VAL A N 1
ATOM 4019 C CA . VAL A 1 526 ? 10.605 -0.736 -26.550 1.00 97.81 526 VAL A CA 1
ATOM 4020 C C . VAL A 1 526 ? 9.195 -0.582 -27.107 1.00 97.81 526 VAL A C 1
ATOM 4022 O O . VAL A 1 526 ? 8.980 -0.690 -28.317 1.00 97.81 526 VAL A O 1
ATOM 4025 N N . ILE A 1 527 ? 8.245 -0.263 -26.225 1.00 98.00 527 ILE A N 1
ATOM 4026 C CA . ILE A 1 527 ? 6.847 -0.003 -26.590 1.00 98.00 527 ILE A CA 1
ATOM 4027 C C . ILE A 1 527 ? 6.491 1.453 -26.289 1.00 98.00 527 ILE A C 1
ATOM 4029 O O . ILE A 1 527 ? 6.549 1.904 -25.142 1.00 98.00 527 ILE A O 1
ATOM 4033 N N . MET A 1 528 ? 6.100 2.187 -27.330 1.00 98.25 528 MET A N 1
ATOM 4034 C CA . MET A 1 528 ? 5.816 3.622 -27.257 1.00 98.25 528 MET A CA 1
ATOM 4035 C C . MET A 1 528 ? 4.358 3.921 -26.881 1.00 98.25 528 MET A C 1
ATOM 4037 O O . MET A 1 528 ? 3.503 3.042 -26.791 1.00 98.25 528 MET A O 1
ATOM 4041 N N . ALA A 1 529 ? 4.056 5.202 -26.661 1.00 96.06 529 ALA A N 1
ATOM 4042 C CA . ALA A 1 529 ? 2.724 5.653 -26.274 1.00 96.06 529 ALA A CA 1
ATOM 4043 C C . ALA A 1 529 ? 1.633 5.245 -27.282 1.00 96.06 529 ALA A C 1
ATOM 4045 O O . ALA A 1 529 ? 1.795 5.399 -28.491 1.00 96.06 529 ALA A O 1
ATOM 4046 N N . GLY A 1 530 ? 0.494 4.767 -26.773 1.00 95.50 530 GLY A N 1
ATOM 4047 C CA . GLY A 1 530 ? -0.677 4.424 -27.584 1.00 95.50 530 GLY A CA 1
ATOM 4048 C C . GLY A 1 530 ? -0.534 3.155 -28.427 1.00 95.50 530 GLY A C 1
ATOM 4049 O O . GLY A 1 530 ? -1.470 2.825 -29.143 1.00 95.50 530 GLY A O 1
ATOM 4050 N N . ALA A 1 531 ? 0.602 2.456 -28.361 1.00 98.38 531 ALA A N 1
ATOM 4051 C CA . ALA A 1 531 ? 0.750 1.156 -29.000 1.00 98.38 531 ALA A CA 1
ATOM 4052 C C . ALA A 1 531 ? -0.124 0.090 -28.319 1.00 98.38 531 ALA A C 1
ATOM 4054 O O . ALA A 1 531 ? -0.356 0.159 -27.107 1.00 98.38 531 ALA A O 1
ATOM 4055 N N . ALA A 1 532 ? -0.558 -0.909 -29.086 1.00 97.00 532 ALA A N 1
ATOM 4056 C CA . ALA A 1 532 ? -1.296 -2.067 -28.594 1.00 97.00 532 ALA A CA 1
ATOM 4057 C C . ALA A 1 532 ? -0.563 -3.367 -28.948 1.00 97.00 532 ALA A C 1
ATOM 4059 O O . ALA A 1 532 ? -0.156 -3.558 -30.092 1.00 97.00 532 ALA A O 1
ATOM 4060 N N . VAL A 1 533 ? -0.405 -4.255 -27.968 1.00 97.50 533 VAL A N 1
ATOM 4061 C CA . VAL A 1 533 ? 0.102 -5.622 -28.136 1.00 97.50 533 VAL A CA 1
ATOM 4062 C C . VAL A 1 533 ? -0.920 -6.573 -27.526 1.00 97.50 533 VAL A C 1
ATOM 4064 O O . VAL A 1 533 ? -1.089 -6.613 -26.305 1.00 97.50 533 VAL A O 1
ATOM 4067 N N . ASN A 1 534 ? -1.637 -7.287 -28.387 1.00 96.62 534 ASN A N 1
ATOM 4068 C CA . ASN A 1 534 ? -2.790 -8.110 -28.032 1.00 96.62 534 ASN A CA 1
ATOM 4069 C C . ASN A 1 534 ? -2.388 -9.522 -27.550 1.00 96.62 534 ASN A C 1
ATOM 4071 O O . ASN A 1 534 ? -1.199 -9.857 -27.547 1.00 96.62 534 ASN A O 1
ATOM 4075 N N . PRO A 1 535 ? -3.348 -10.328 -27.046 1.00 94.62 535 PRO A N 1
ATOM 4076 C CA . PRO A 1 535 ? -3.063 -11.619 -26.422 1.00 94.62 535 PRO A CA 1
ATOM 4077 C C . PRO A 1 535 ? -2.209 -12.571 -27.268 1.00 94.62 535 PRO A C 1
ATOM 4079 O O . PRO A 1 535 ? -2.261 -12.561 -28.492 1.00 94.62 535 PRO A O 1
ATOM 4082 N N . ASP A 1 536 ? -1.404 -13.378 -26.580 1.00 87.25 536 ASP A N 1
ATOM 4083 C CA . ASP A 1 536 ? -0.508 -14.402 -27.137 1.00 87.25 536 ASP A CA 1
ATOM 4084 C C . ASP A 1 536 ? 0.521 -13.963 -28.200 1.00 87.25 536 ASP A C 1
ATOM 4086 O O . ASP A 1 536 ? 1.296 -14.789 -28.689 1.00 87.25 536 ASP A O 1
ATOM 4090 N N . ALA A 1 537 ? 0.638 -12.662 -28.484 1.00 93.69 537 ALA A N 1
ATOM 4091 C CA . ALA A 1 537 ? 1.700 -12.130 -29.328 1.00 93.69 537 ALA A CA 1
ATOM 4092 C C . ALA A 1 537 ? 3.092 -12.328 -28.693 1.00 93.69 537 ALA A C 1
ATOM 4094 O O . ALA A 1 537 ? 3.294 -12.141 -27.486 1.00 93.69 537 ALA A O 1
ATOM 4095 N N . ALA A 1 538 ? 4.077 -12.674 -29.518 1.00 91.88 538 ALA A N 1
ATOM 4096 C CA . ALA A 1 538 ? 5.469 -12.863 -29.136 1.00 91.88 538 ALA A CA 1
ATOM 4097 C C . ALA A 1 538 ? 6.370 -11.872 -29.881 1.00 91.88 538 ALA A C 1
ATOM 4099 O O . ALA A 1 538 ? 6.450 -11.889 -31.108 1.00 91.88 538 ALA A O 1
ATOM 4100 N N . LEU A 1 539 ? 7.061 -11.017 -29.129 1.00 97.50 539 LEU A N 1
ATOM 4101 C CA . LEU A 1 539 ? 8.046 -10.072 -29.645 1.00 97.50 539 LEU A CA 1
ATOM 4102 C C . LEU A 1 539 ? 9.458 -10.567 -29.322 1.00 97.50 539 LEU A C 1
ATOM 4104 O O . LEU A 1 539 ? 9.745 -10.885 -28.167 1.00 97.50 539 LEU A O 1
ATOM 4108 N N . GLY A 1 540 ? 10.330 -10.583 -30.324 1.00 92.62 540 GLY A N 1
ATOM 4109 C CA . GLY A 1 540 ? 11.750 -10.897 -30.205 1.00 92.62 540 GLY A CA 1
ATOM 4110 C C . GLY A 1 540 ? 12.553 -9.834 -29.453 1.00 92.62 540 GLY A C 1
ATOM 4111 O O . GLY A 1 540 ? 12.007 -8.900 -28.857 1.00 92.62 540 GLY A O 1
ATOM 4112 N N . GLU A 1 541 ? 13.873 -9.978 -29.460 1.00 93.69 541 GLU A N 1
ATOM 4113 C CA . GLU A 1 541 ? 14.800 -9.042 -28.822 1.00 93.69 541 GLU A CA 1
ATOM 4114 C C . GLU A 1 541 ? 14.884 -7.714 -29.579 1.00 93.69 541 GLU A C 1
ATOM 4116 O O . GLU A 1 541 ? 14.860 -7.678 -30.803 1.00 93.69 541 GLU A O 1
ATOM 4121 N N . GLY A 1 542 ? 15.016 -6.593 -28.869 1.00 95.31 542 GLY A N 1
ATOM 4122 C CA . GLY A 1 542 ? 15.263 -5.284 -29.476 1.00 95.31 542 GLY A CA 1
ATOM 4123 C C . GLY A 1 542 ? 14.173 -4.808 -30.442 1.00 95.31 542 GLY A C 1
ATOM 4124 O O . GLY A 1 542 ? 14.467 -4.005 -31.334 1.00 95.31 542 GLY A O 1
ATOM 4125 N N . VAL A 1 543 ? 12.940 -5.302 -30.314 1.00 98.62 543 VAL A N 1
ATOM 4126 C CA . VAL A 1 543 ? 11.815 -4.899 -31.166 1.00 98.62 543 VAL A CA 1
ATOM 4127 C C . VAL A 1 543 ? 11.372 -3.477 -30.815 1.00 98.62 543 VAL A C 1
ATOM 4129 O O . VAL A 1 543 ? 11.367 -3.077 -29.651 1.00 98.62 543 VAL A O 1
ATOM 4132 N N . ILE A 1 544 ? 10.973 -2.699 -31.822 1.00 98.69 544 ILE A N 1
ATOM 4133 C CA . ILE A 1 544 ? 10.334 -1.395 -31.612 1.00 98.69 544 ILE A CA 1
ATOM 4134 C C . ILE A 1 544 ? 8.875 -1.477 -32.043 1.00 98.69 544 ILE A C 1
ATOM 4136 O O . ILE A 1 544 ? 8.588 -1.641 -33.231 1.00 98.69 544 ILE A O 1
ATOM 4140 N N . ILE A 1 545 ? 7.966 -1.264 -31.090 1.00 98.62 545 ILE A N 1
ATOM 4141 C CA . ILE A 1 545 ? 6.550 -1.005 -31.361 1.00 98.62 545 ILE A CA 1
ATOM 4142 C C . ILE A 1 545 ? 6.306 0.487 -31.146 1.00 98.62 545 ILE A C 1
ATOM 4144 O O . ILE A 1 545 ? 6.238 0.976 -30.016 1.00 98.62 545 ILE A O 1
ATOM 4148 N N . ASN A 1 546 ? 6.272 1.233 -32.248 1.00 98.38 546 ASN A N 1
ATOM 4149 C CA . ASN A 1 546 ? 6.266 2.690 -32.217 1.00 98.38 546 ASN A CA 1
ATOM 4150 C C . ASN A 1 546 ? 4.869 3.260 -31.903 1.00 98.38 546 ASN A C 1
ATOM 4152 O O . ASN A 1 546 ? 3.892 2.529 -31.763 1.00 98.38 546 ASN A O 1
ATOM 4156 N N . THR A 1 547 ? 4.778 4.581 -31.760 1.00 98.12 547 THR A N 1
ATOM 4157 C CA . THR A 1 547 ? 3.575 5.290 -31.309 1.00 98.12 547 THR A CA 1
ATOM 4158 C C . THR A 1 547 ? 2.340 4.877 -32.105 1.00 98.12 547 THR A C 1
ATOM 4160 O O . THR A 1 547 ? 2.334 4.978 -33.331 1.00 98.12 547 THR A O 1
ATOM 4163 N N . GLY A 1 548 ? 1.297 4.422 -31.409 1.00 97.94 548 GLY A N 1
ATOM 4164 C CA . GLY A 1 548 ? 0.032 4.017 -32.031 1.00 97.94 548 GLY A CA 1
ATOM 4165 C C . GLY A 1 548 ? 0.081 2.741 -32.880 1.00 97.94 548 GLY A C 1
ATOM 4166 O O . GLY A 1 548 ? -0.907 2.433 -33.538 1.00 97.94 548 GLY A O 1
ATOM 4167 N N . ALA A 1 549 ? 1.202 2.009 -32.917 1.00 98.69 549 ALA A N 1
ATOM 4168 C CA . ALA A 1 549 ? 1.287 0.760 -33.669 1.00 98.69 549 ALA A CA 1
ATOM 4169 C C . ALA A 1 549 ? 0.493 -0.373 -32.993 1.00 98.69 549 ALA A C 1
ATOM 4171 O O . ALA A 1 549 ? 0.406 -0.427 -31.765 1.00 98.69 549 ALA A O 1
ATOM 4172 N N . VAL A 1 550 ? -0.055 -1.291 -33.793 1.00 98.75 550 VAL A N 1
ATOM 4173 C CA . VAL A 1 550 ? -0.899 -2.400 -33.324 1.00 98.75 550 VAL A CA 1
ATOM 4174 C C . VAL A 1 550 ? -0.300 -3.747 -33.727 1.00 98.75 550 VAL A C 1
ATOM 4176 O O . VAL A 1 550 ? -0.156 -4.060 -34.914 1.00 98.75 550 VAL A O 1
ATOM 4179 N N . VAL A 1 551 ? 0.015 -4.555 -32.718 1.00 98.56 551 VAL A N 1
ATOM 4180 C CA . VAL A 1 551 ? 0.333 -5.978 -32.840 1.00 98.56 551 VAL A CA 1
ATOM 4181 C C . VAL A 1 551 ? -0.890 -6.771 -32.403 1.00 98.56 551 VAL A C 1
ATOM 4183 O O . VAL A 1 551 ? -1.216 -6.788 -31.216 1.00 98.56 551 VAL A O 1
ATOM 4186 N N . GLU A 1 552 ? -1.576 -7.389 -33.361 1.00 98.31 552 GLU A N 1
ATOM 4187 C CA . GLU A 1 552 ? -2.748 -8.219 -33.078 1.00 98.31 552 GLU A CA 1
ATOM 4188 C C . GLU A 1 552 ? -2.390 -9.568 -32.435 1.00 98.31 552 GLU A C 1
ATOM 4190 O O . GLU A 1 552 ? -1.220 -9.909 -32.246 1.00 98.31 552 GLU A O 1
ATOM 4195 N N . HIS A 1 553 ? -3.426 -10.302 -32.033 1.00 97.75 553 HIS A N 1
ATOM 4196 C CA . HIS A 1 553 ? -3.287 -11.566 -31.317 1.00 97.75 553 HIS A CA 1
ATOM 4197 C C . HIS A 1 553 ? -2.545 -12.653 -32.121 1.00 97.75 553 HIS A C 1
ATOM 4199 O O . HIS A 1 553 ? -2.617 -12.696 -33.351 1.00 97.75 553 HIS A O 1
ATOM 4205 N N . ASP A 1 554 ? -1.854 -13.550 -31.409 1.00 97.44 554 ASP A N 1
ATOM 4206 C CA . ASP A 1 554 ? -1.091 -14.685 -31.967 1.00 97.44 554 ASP A CA 1
ATOM 4207 C C . ASP A 1 554 ? 0.034 -14.306 -32.956 1.00 97.44 554 ASP A C 1
ATOM 4209 O O . ASP A 1 554 ? 0.468 -15.129 -33.766 1.00 97.44 554 ASP A O 1
ATOM 4213 N N . ASN A 1 555 ? 0.508 -13.059 -32.929 1.00 98.25 555 ASN A N 1
ATOM 4214 C CA . ASN A 1 555 ? 1.558 -12.603 -33.840 1.00 98.25 555 ASN A CA 1
ATOM 4215 C C . ASN A 1 555 ? 2.961 -12.998 -33.367 1.00 98.25 555 ASN A C 1
ATOM 4217 O O . ASN A 1 555 ? 3.260 -12.977 -32.174 1.00 98.25 555 ASN A O 1
ATOM 4221 N N . GLU A 1 556 ? 3.856 -13.267 -34.316 1.00 98.38 556 GLU A N 1
ATOM 4222 C CA . GLU A 1 556 ? 5.279 -13.527 -34.067 1.00 98.38 556 GLU A CA 1
ATOM 4223 C C . GLU A 1 556 ? 6.109 -12.417 -34.721 1.00 98.38 556 GLU A C 1
ATOM 4225 O O . GLU A 1 556 ? 6.158 -12.300 -35.946 1.00 98.38 556 GLU A O 1
ATOM 4230 N N . ILE A 1 557 ? 6.754 -11.579 -33.910 1.00 98.69 557 ILE A N 1
ATOM 4231 C CA . ILE A 1 557 ? 7.586 -10.463 -34.368 1.00 98.69 557 ILE A CA 1
ATOM 4232 C C . ILE A 1 557 ? 9.048 -10.787 -34.065 1.00 98.69 557 ILE A C 1
ATOM 4234 O O . ILE A 1 557 ? 9.428 -10.899 -32.905 1.00 98.69 557 ILE A O 1
ATOM 4238 N N . GLY A 1 558 ? 9.865 -10.941 -35.101 1.00 97.50 558 GLY A N 1
ATOM 4239 C CA . GLY A 1 558 ? 11.262 -11.352 -35.005 1.00 97.50 558 GLY A CA 1
ATOM 4240 C C . GLY A 1 558 ? 12.196 -10.276 -34.451 1.00 97.50 558 GLY A C 1
ATOM 4241 O O . GLY A 1 558 ? 11.864 -9.089 -34.395 1.00 97.50 558 GLY A O 1
ATOM 4242 N N . ASP A 1 559 ? 13.398 -10.706 -34.068 1.00 97.75 559 ASP A N 1
ATOM 4243 C CA . ASP A 1 559 ? 14.390 -9.861 -33.403 1.00 97.75 559 ASP A CA 1
ATOM 4244 C C . ASP A 1 559 ? 14.731 -8.606 -34.209 1.00 97.75 559 ASP A C 1
ATOM 4246 O O . ASP A 1 559 ? 14.953 -8.634 -35.422 1.00 97.75 559 ASP A O 1
ATOM 4250 N N . TYR A 1 560 ? 14.801 -7.479 -33.512 1.00 98.12 560 TYR A N 1
ATOM 4251 C CA . TYR A 1 560 ? 15.143 -6.166 -34.037 1.00 98.12 560 TYR A CA 1
ATOM 4252 C C . TYR A 1 560 ? 14.234 -5.697 -35.179 1.00 98.12 560 TYR A C 1
ATOM 4254 O O . TYR A 1 560 ? 14.613 -4.799 -35.932 1.00 98.12 560 TYR A O 1
ATOM 4262 N N . ALA A 1 561 ? 13.024 -6.249 -35.299 1.00 98.56 561 ALA A N 1
ATOM 4263 C CA . ALA A 1 561 ? 12.004 -5.699 -36.178 1.00 98.56 561 ALA A CA 1
ATOM 4264 C C . ALA A 1 561 ? 11.504 -4.334 -35.667 1.00 98.56 561 ALA A C 1
ATOM 4266 O O . ALA A 1 561 ? 11.589 -4.005 -34.477 1.00 98.56 561 ALA A O 1
ATOM 4267 N N . HIS A 1 562 ? 10.972 -3.521 -36.579 1.00 98.56 562 HIS A N 1
ATOM 4268 C CA . HIS A 1 562 ? 10.459 -2.187 -36.267 1.00 98.56 562 HIS A CA 1
ATOM 4269 C C . HIS A 1 562 ? 9.098 -1.956 -36.909 1.00 98.56 562 HIS A C 1
ATOM 4271 O O . HIS A 1 562 ? 8.978 -1.815 -38.125 1.00 98.56 562 HIS A O 1
ATOM 4277 N N . LEU A 1 563 ? 8.070 -1.851 -36.072 1.00 98.56 563 LEU A N 1
ATOM 4278 C CA . LEU A 1 563 ? 6.761 -1.363 -36.473 1.00 98.56 563 LEU A CA 1
ATOM 4279 C C . LEU A 1 563 ? 6.730 0.148 -36.252 1.00 98.56 563 LEU A C 1
ATOM 4281 O O . LEU A 1 563 ? 6.756 0.616 -35.113 1.00 98.56 563 LEU A O 1
ATOM 4285 N N . SER A 1 564 ? 6.735 0.919 -37.340 1.00 98.44 564 SER A N 1
ATOM 4286 C CA . SER A 1 564 ? 6.713 2.385 -37.286 1.00 98.44 564 SER A CA 1
ATOM 4287 C C . SER A 1 564 ? 5.371 2.914 -36.774 1.00 98.44 564 SER A C 1
ATOM 4289 O O . SER A 1 564 ? 4.423 2.162 -36.569 1.00 98.44 564 SER A O 1
ATOM 4291 N N . ALA A 1 565 ? 5.290 4.225 -36.527 1.00 97.94 565 ALA A N 1
ATOM 4292 C CA . ALA A 1 565 ? 4.092 4.814 -35.940 1.00 97.94 565 ALA A CA 1
ATOM 4293 C C . ALA A 1 565 ? 2.838 4.500 -36.774 1.00 97.94 565 ALA A C 1
ATOM 4295 O O . ALA A 1 565 ? 2.861 4.591 -38.006 1.00 97.94 565 ALA A O 1
ATOM 4296 N N . ASN A 1 566 ? 1.766 4.122 -36.078 1.00 98.44 566 ASN A N 1
ATOM 4297 C CA . ASN A 1 566 ? 0.485 3.682 -36.635 1.00 98.44 566 ASN A CA 1
ATOM 4298 C C . ASN A 1 566 ? 0.554 2.483 -37.603 1.00 98.44 566 ASN A C 1
ATOM 4300 O O . ASN A 1 566 ? -0.412 2.242 -38.322 1.00 98.44 566 ASN A O 1
ATOM 4304 N N . ALA A 1 567 ? 1.663 1.737 -37.663 1.00 98.69 567 ALA A N 1
ATOM 4305 C CA . ALA A 1 567 ? 1.684 0.473 -38.394 1.00 98.69 567 ALA A CA 1
ATOM 4306 C C . ALA A 1 567 ? 0.804 -0.561 -37.676 1.00 98.69 567 ALA A C 1
ATOM 4308 O O . ALA A 1 567 ? 0.796 -0.619 -36.446 1.00 98.69 567 ALA A O 1
ATOM 4309 N N . ALA A 1 568 ? 0.084 -1.387 -38.426 1.00 98.50 568 ALA A N 1
ATOM 4310 C CA . ALA A 1 568 ? -0.836 -2.371 -37.874 1.00 98.50 568 ALA A CA 1
ATOM 4311 C C . ALA A 1 568 ? -0.640 -3.746 -38.513 1.00 98.50 568 ALA A C 1
ATOM 4313 O O . ALA A 1 568 ? -0.318 -3.881 -39.694 1.00 98.50 568 ALA A O 1
ATOM 4314 N N . THR A 1 569 ? -0.877 -4.779 -37.720 1.00 98.31 569 THR A N 1
ATOM 4315 C CA . THR A 1 569 ? -0.896 -6.174 -38.161 1.00 98.31 569 THR A CA 1
ATOM 4316 C C . THR A 1 569 ? -2.272 -6.757 -37.869 1.00 98.31 569 THR A C 1
ATOM 4318 O O . THR A 1 569 ? -2.881 -6.398 -36.867 1.00 98.31 569 THR A O 1
ATOM 4321 N N . GLY A 1 570 ? -2.779 -7.624 -38.743 1.00 97.88 570 GLY A N 1
ATOM 4322 C CA . GLY A 1 570 ? -3.892 -8.516 -38.427 1.00 97.88 570 GLY A CA 1
ATOM 4323 C C . GLY A 1 570 ? -3.444 -9.670 -37.525 1.00 97.88 570 GLY A C 1
ATOM 4324 O O . GLY A 1 570 ? -2.253 -9.804 -37.244 1.00 97.88 570 GLY A O 1
ATOM 4325 N N . GLY A 1 571 ? -4.386 -10.504 -37.078 1.00 97.00 571 GLY A N 1
ATOM 4326 C CA . GLY A 1 571 ? -4.071 -11.669 -36.242 1.00 97.00 571 GLY A CA 1
ATOM 4327 C C . GLY A 1 571 ? -3.273 -12.747 -36.985 1.00 97.00 571 GLY A C 1
ATOM 4328 O O . GLY A 1 571 ? -3.425 -12.920 -38.201 1.00 97.00 571 GLY A O 1
ATOM 4329 N N . GLN A 1 572 ? -2.453 -13.494 -36.243 1.00 98.31 572 GLN A N 1
ATOM 4330 C CA . GLN A 1 572 ? -1.599 -14.585 -36.738 1.00 98.31 572 GLN A CA 1
ATOM 4331 C C . GLN A 1 572 ? -0.596 -14.169 -37.836 1.00 98.31 572 GLN A C 1
ATOM 4333 O O . GLN A 1 572 ? -0.310 -14.936 -38.756 1.00 98.31 572 GLN A O 1
ATOM 4338 N N . VAL A 1 573 ? -0.073 -12.945 -37.777 1.00 98.69 573 VAL A N 1
ATOM 4339 C CA . VAL A 1 573 ? 0.963 -12.426 -38.685 1.00 98.69 573 VAL A CA 1
ATOM 4340 C C . VAL A 1 573 ? 2.366 -12.759 -38.175 1.00 98.69 573 VAL A C 1
ATOM 4342 O O . VAL A 1 573 ? 2.655 -12.652 -36.982 1.00 98.69 573 VAL A O 1
ATOM 4345 N N . ARG A 1 574 ? 3.268 -13.091 -39.107 1.00 98.69 574 ARG A N 1
ATOM 4346 C CA . ARG A 1 574 ? 4.700 -13.297 -38.841 1.00 98.69 574 ARG A CA 1
ATOM 4347 C C . ARG A 1 574 ? 5.537 -12.180 -39.452 1.00 98.69 574 ARG A C 1
ATOM 4349 O O . ARG A 1 574 ? 5.566 -12.019 -40.667 1.00 98.69 574 ARG A O 1
ATOM 4356 N N . ILE A 1 575 ? 6.257 -11.427 -38.633 1.00 98.69 575 ILE A N 1
ATOM 4357 C CA . ILE A 1 575 ? 7.216 -10.416 -39.092 1.00 98.69 575 ILE A CA 1
ATOM 4358 C C . ILE A 1 575 ? 8.623 -10.940 -38.812 1.00 98.69 575 ILE A C 1
ATOM 4360 O O . ILE A 1 575 ? 8.955 -11.232 -37.671 1.00 98.69 575 ILE A O 1
ATOM 4364 N N . GLY A 1 576 ? 9.455 -11.072 -39.840 1.00 98.06 576 GLY A N 1
ATOM 4365 C CA . GLY A 1 576 ? 10.819 -11.580 -39.727 1.00 98.06 576 GLY A CA 1
ATOM 4366 C C . GLY A 1 576 ? 11.759 -10.632 -38.979 1.00 98.06 576 GLY A C 1
ATOM 4367 O O . GLY A 1 576 ? 11.491 -9.437 -38.831 1.00 98.06 576 GLY A O 1
ATOM 4368 N N . ALA A 1 577 ? 12.899 -11.163 -38.532 1.00 97.75 577 ALA A N 1
ATOM 4369 C CA . ALA A 1 577 ? 13.939 -10.369 -37.883 1.00 97.75 577 ALA A CA 1
ATOM 4370 C C . ALA A 1 577 ? 14.403 -9.212 -38.783 1.00 97.75 577 ALA A C 1
ATOM 4372 O O . ALA A 1 577 ? 14.399 -9.323 -40.008 1.00 97.75 577 ALA A O 1
ATOM 4373 N N . LEU A 1 578 ? 14.794 -8.084 -38.188 1.00 97.69 578 LEU A N 1
ATOM 4374 C CA . LEU A 1 578 ? 15.246 -6.866 -38.879 1.00 97.69 578 LEU A CA 1
ATOM 4375 C C . LEU A 1 578 ? 14.235 -6.244 -39.863 1.00 97.69 578 LEU A C 1
ATOM 4377 O O . LEU A 1 578 ? 14.565 -5.233 -40.491 1.00 97.69 578 LEU A O 1
ATOM 4381 N N . ALA A 1 579 ? 13.029 -6.798 -40.011 1.00 98.06 579 ALA A N 1
ATOM 4382 C CA . ALA A 1 579 ? 12.020 -6.257 -40.907 1.00 98.06 579 ALA A CA 1
ATOM 4383 C C . ALA A 1 579 ? 11.486 -4.914 -40.390 1.00 98.06 579 ALA A C 1
ATOM 4385 O O . ALA A 1 579 ? 11.487 -4.628 -39.189 1.00 98.06 579 ALA A O 1
ATOM 4386 N N . GLN A 1 580 ? 11.015 -4.073 -41.305 1.00 98.19 580 GLN A N 1
ATOM 4387 C CA . GLN A 1 580 ? 10.478 -2.761 -40.973 1.00 98.19 580 GLN A CA 1
ATOM 4388 C C . GLN A 1 580 ? 9.118 -2.551 -41.624 1.00 98.19 580 GLN A C 1
ATOM 4390 O O . GLN A 1 580 ? 8.997 -2.560 -42.848 1.00 98.19 580 GLN A O 1
ATOM 4395 N N . LEU A 1 581 ? 8.103 -2.290 -40.802 1.00 98.50 581 LEU A N 1
ATOM 4396 C CA . LEU A 1 581 ? 6.828 -1.761 -41.268 1.00 98.50 581 LEU A CA 1
ATOM 4397 C C . LEU A 1 581 ? 6.886 -0.238 -41.215 1.00 98.50 581 LEU A C 1
ATOM 4399 O O . LEU A 1 581 ? 7.126 0.349 -40.157 1.00 98.50 581 LEU A O 1
ATOM 4403 N N . GLY A 1 582 ? 6.706 0.403 -42.365 1.00 98.00 582 GLY A N 1
ATOM 4404 C CA . GLY A 1 582 ? 6.676 1.852 -42.509 1.00 98.00 582 GLY A CA 1
ATOM 4405 C C . GLY A 1 582 ? 5.479 2.488 -41.806 1.00 98.00 582 GLY A C 1
ATOM 4406 O O . GLY A 1 582 ? 4.564 1.814 -41.337 1.00 98.00 582 GLY A O 1
ATOM 4407 N N . LEU A 1 583 ? 5.494 3.819 -41.710 1.00 98.06 583 LEU A N 1
ATOM 4408 C CA . LEU A 1 583 ? 4.429 4.590 -41.060 1.00 98.06 583 LEU A CA 1
ATOM 4409 C C . LEU A 1 583 ? 3.063 4.239 -41.656 1.00 98.06 583 LEU A C 1
ATOM 4411 O O . LEU A 1 583 ? 2.893 4.338 -42.868 1.00 98.06 583 LEU A O 1
ATOM 4415 N N . GLY A 1 584 ? 2.103 3.838 -40.823 1.00 98.06 584 GLY A N 1
ATOM 4416 C CA . GLY A 1 584 ? 0.757 3.481 -41.285 1.00 98.06 584 GLY A CA 1
ATOM 4417 C C . GLY A 1 584 ? 0.680 2.254 -42.202 1.00 98.06 584 GLY A C 1
ATOM 4418 O O . GLY A 1 584 ? -0.336 2.077 -42.867 1.00 98.06 584 GLY A O 1
ATOM 4419 N N . ALA A 1 585 ? 1.736 1.440 -42.303 1.00 98.62 585 ALA A N 1
ATOM 4420 C CA . ALA A 1 585 ? 1.686 0.201 -43.073 1.00 98.62 585 ALA A CA 1
ATOM 4421 C C . ALA A 1 585 ? 0.767 -0.825 -42.395 1.00 98.62 585 ALA A C 1
ATOM 4423 O O . ALA A 1 585 ? 0.754 -0.933 -41.168 1.00 98.62 585 ALA A O 1
ATOM 4424 N N . VAL A 1 586 ? 0.029 -1.595 -43.192 1.00 98.69 586 VAL A N 1
ATOM 4425 C CA . VAL A 1 586 ? -0.915 -2.609 -42.708 1.00 98.69 586 VAL A CA 1
ATOM 4426 C C . VAL A 1 586 ? -0.546 -3.971 -43.280 1.00 98.69 586 VAL A C 1
ATOM 4428 O O . VAL A 1 586 ? -0.344 -4.100 -44.486 1.00 98.69 586 VAL A O 1
ATOM 4431 N N . VAL A 1 587 ? -0.493 -4.995 -42.432 1.00 98.69 587 VAL A N 1
ATOM 4432 C CA . VAL A 1 587 ? -0.350 -6.397 -42.852 1.00 98.69 587 VAL A CA 1
ATOM 4433 C C . VAL A 1 587 ? -1.648 -7.134 -42.555 1.00 98.69 587 VAL A C 1
ATOM 4435 O O . VAL A 1 587 ? -2.088 -7.142 -41.406 1.00 98.69 587 VAL A O 1
ATOM 4438 N N . LEU A 1 588 ? -2.281 -7.726 -43.572 1.00 98.44 588 LEU A N 1
ATOM 4439 C CA . LEU A 1 588 ? -3.517 -8.489 -43.374 1.00 98.44 588 LEU A CA 1
ATOM 4440 C C . LEU A 1 588 ? -3.277 -9.779 -42.557 1.00 98.44 588 LEU A C 1
ATOM 4442 O O . LEU A 1 588 ? -2.148 -10.268 -42.511 1.00 98.44 588 LEU A O 1
ATOM 4446 N N . PRO A 1 589 ? -4.317 -10.332 -41.896 1.00 98.38 589 PRO A N 1
ATOM 4447 C CA . PRO A 1 589 ? -4.183 -11.520 -41.052 1.00 98.38 589 PRO A CA 1
ATOM 4448 C C . PRO A 1 589 ? -3.578 -12.729 -41.776 1.00 98.38 589 PRO A C 1
ATOM 4450 O O . PRO A 1 589 ? -3.887 -12.963 -42.945 1.00 98.38 589 PRO A O 1
ATOM 4453 N N . ARG A 1 590 ? -2.827 -13.559 -41.038 1.00 98.12 590 ARG A N 1
ATOM 4454 C CA . ARG A 1 590 ? -2.220 -14.823 -41.515 1.00 98.12 590 ARG A CA 1
ATOM 4455 C C . ARG A 1 590 ? -1.207 -14.676 -42.655 1.00 98.12 590 ARG A C 1
ATOM 4457 O O . ARG A 1 590 ? -1.054 -15.596 -43.454 1.00 98.12 590 ARG A O 1
ATOM 4464 N N . LEU A 1 591 ? -0.525 -13.536 -42.724 1.00 98.50 591 LEU A N 1
ATOM 4465 C CA . LEU A 1 591 ? 0.548 -13.283 -43.686 1.00 98.50 591 LEU A CA 1
ATOM 4466 C C . LEU A 1 591 ? 1.912 -13.201 -43.005 1.00 98.50 591 LEU A C 1
ATOM 4468 O O . LEU A 1 591 ? 2.025 -13.002 -41.792 1.00 98.50 591 LEU A O 1
ATOM 4472 N N . SER A 1 592 ? 2.954 -13.307 -43.817 1.00 98.31 592 SER A N 1
ATOM 4473 C CA . SER A 1 592 ? 4.343 -13.190 -43.409 1.00 98.31 592 SER A CA 1
ATOM 4474 C C . SER A 1 592 ? 5.075 -12.061 -44.137 1.00 98.31 592 SER A C 1
ATOM 4476 O O . SER A 1 592 ? 4.874 -11.807 -45.325 1.00 98.31 592 SER A O 1
ATOM 4478 N N . VAL A 1 593 ? 5.949 -11.368 -43.408 1.00 98.56 593 VAL A N 1
ATOM 4479 C CA . VAL A 1 593 ? 6.921 -10.419 -43.959 1.00 98.56 593 VAL A CA 1
ATOM 4480 C C . VAL A 1 593 ? 8.308 -10.948 -43.643 1.00 98.56 593 VAL A C 1
ATOM 4482 O O . VAL A 1 593 ? 8.676 -11.026 -42.476 1.00 98.56 593 VAL A O 1
ATOM 4485 N N . GLY A 1 594 ? 9.070 -11.325 -44.668 1.00 97.56 594 GLY A N 1
ATOM 4486 C CA . GLY A 1 594 ? 10.376 -11.957 -44.503 1.00 97.56 594 GLY A CA 1
ATOM 4487 C C . GLY A 1 594 ? 11.427 -11.101 -43.783 1.00 97.56 594 GLY A C 1
ATOM 4488 O O . GLY A 1 594 ? 11.307 -9.878 -43.657 1.00 97.56 594 GLY A O 1
ATOM 4489 N N . CYS A 1 595 ? 12.489 -11.765 -43.324 1.00 96.44 595 CYS A N 1
ATOM 4490 C CA . CYS A 1 595 ? 13.627 -11.149 -42.645 1.00 96.44 595 CYS A CA 1
ATOM 4491 C C . CYS A 1 595 ? 14.224 -9.983 -43.453 1.00 96.44 595 CYS A C 1
ATOM 4493 O O . CYS A 1 595 ? 14.410 -10.071 -44.667 1.00 96.44 595 CYS A O 1
ATOM 4495 N N . GLY A 1 596 ? 14.522 -8.866 -42.785 1.00 95.19 596 GLY A N 1
ATOM 4496 C CA . GLY A 1 596 ? 15.166 -7.696 -43.386 1.00 95.19 596 GLY A CA 1
ATOM 4497 C C . GLY A 1 596 ? 14.371 -7.015 -44.506 1.00 95.19 596 GLY A C 1
ATOM 4498 O O . GLY A 1 596 ? 14.943 -6.211 -45.249 1.00 95.19 596 GLY A O 1
ATOM 4499 N N . SER A 1 597 ? 13.085 -7.340 -44.654 1.00 97.69 597 SER A N 1
ATOM 4500 C CA . SER A 1 597 ? 12.196 -6.705 -45.622 1.00 97.69 597 SER A CA 1
ATOM 4501 C C . SER A 1 597 ? 11.629 -5.392 -45.091 1.00 97.69 597 SER A C 1
ATOM 4503 O O . SER A 1 597 ? 11.421 -5.211 -43.892 1.00 97.69 597 SER A O 1
ATOM 4505 N N . ILE A 1 598 ? 11.369 -4.457 -46.000 1.00 97.94 598 ILE A N 1
ATOM 4506 C CA . ILE A 1 598 ? 10.849 -3.126 -45.702 1.00 97.94 598 ILE A CA 1
ATOM 4507 C C . ILE A 1 598 ? 9.501 -2.969 -46.396 1.00 97.94 598 ILE A C 1
ATOM 4509 O O . ILE A 1 598 ? 9.412 -2.983 -47.623 1.00 97.94 598 ILE A O 1
ATOM 4513 N N . VAL A 1 599 ? 8.457 -2.757 -45.607 1.00 98.38 599 VAL A N 1
ATOM 4514 C CA . VAL A 1 599 ? 7.141 -2.349 -46.092 1.00 98.38 599 VAL A CA 1
ATOM 4515 C C . VAL A 1 599 ? 7.081 -0.826 -46.041 1.00 98.38 599 VAL A C 1
ATOM 4517 O O . VAL A 1 599 ? 7.275 -0.223 -44.989 1.00 98.38 599 VAL A O 1
ATOM 4520 N N . GLY A 1 600 ? 6.860 -0.185 -47.184 1.00 97.69 600 GLY A N 1
ATOM 4521 C CA . GLY A 1 600 ? 6.800 1.269 -47.299 1.00 97.69 600 GLY A CA 1
ATOM 4522 C C . GLY A 1 600 ? 5.671 1.888 -46.475 1.00 97.69 600 GLY A C 1
ATOM 4523 O O . GLY A 1 600 ? 4.701 1.226 -46.111 1.00 97.69 600 GLY A O 1
ATOM 4524 N N . ALA A 1 601 ? 5.789 3.186 -46.196 1.00 97.94 601 ALA A N 1
ATOM 4525 C CA . ALA A 1 601 ? 4.743 3.926 -45.497 1.00 97.94 601 ALA A CA 1
ATOM 4526 C C . ALA A 1 601 ? 3.398 3.837 -46.243 1.00 97.94 601 ALA A C 1
ATOM 4528 O O . ALA A 1 601 ? 3.353 3.961 -47.467 1.00 97.94 601 ALA A O 1
ATOM 4529 N N . GLY A 1 602 ? 2.319 3.608 -45.494 1.00 97.62 602 GLY A N 1
ATOM 4530 C CA . GLY A 1 602 ? 0.952 3.476 -45.998 1.00 97.62 602 GLY A CA 1
ATOM 4531 C C . GLY A 1 602 ? 0.693 2.248 -46.874 1.00 97.62 602 GLY A C 1
ATOM 4532 O O . GLY A 1 602 ? -0.390 2.142 -47.442 1.00 97.62 602 GLY A O 1
ATOM 4533 N N . ALA A 1 603 ? 1.661 1.339 -47.029 1.00 98.56 603 ALA A N 1
ATOM 4534 C CA . ALA A 1 603 ? 1.483 0.160 -47.866 1.00 98.56 603 ALA A CA 1
ATOM 4535 C C . ALA A 1 603 ? 0.602 -0.897 -47.181 1.00 98.56 603 ALA A C 1
ATOM 4537 O O . ALA A 1 603 ? 0.638 -1.046 -45.959 1.00 98.56 603 ALA A O 1
ATOM 4538 N N . VAL A 1 604 ? -0.164 -1.652 -47.975 1.00 98.69 604 VAL A N 1
ATOM 4539 C CA . VAL A 1 604 ? -1.055 -2.717 -47.478 1.00 98.69 604 VAL A CA 1
ATOM 4540 C C . VAL A 1 604 ? -0.605 -4.062 -48.031 1.00 98.69 604 VAL A C 1
ATOM 4542 O O . VAL A 1 604 ? -0.744 -4.327 -49.225 1.00 98.69 604 VAL A O 1
ATOM 4545 N N . VAL A 1 605 ? -0.057 -4.910 -47.167 1.00 98.56 605 VAL A N 1
ATOM 4546 C CA . VAL A 1 605 ? 0.414 -6.253 -47.514 1.00 98.56 605 VAL A CA 1
ATOM 4547 C C . VAL A 1 605 ? -0.777 -7.204 -47.554 1.00 98.56 605 VAL A C 1
ATOM 4549 O O . VAL A 1 605 ? -1.426 -7.430 -46.533 1.00 98.56 605 VAL A O 1
ATOM 4552 N N . ILE A 1 606 ? -1.059 -7.729 -48.748 1.00 98.31 606 ILE A N 1
ATOM 4553 C CA . ILE A 1 606 ? -2.157 -8.674 -49.009 1.00 98.31 606 ILE A CA 1
ATOM 4554 C C . ILE A 1 606 ? -1.670 -10.081 -49.395 1.00 98.31 606 ILE A C 1
ATOM 4556 O O . ILE A 1 606 ? -2.481 -10.996 -49.448 1.00 98.31 606 ILE A O 1
ATOM 4560 N N . ASP A 1 607 ? -0.368 -10.236 -49.641 1.00 97.94 607 ASP A N 1
ATOM 4561 C CA . ASP A 1 607 ? 0.312 -11.475 -50.025 1.00 97.94 607 ASP A CA 1
ATOM 4562 C C . ASP A 1 607 ? 1.600 -11.603 -49.187 1.00 97.94 607 ASP A C 1
ATOM 4564 O O . ASP A 1 607 ? 2.166 -10.579 -48.790 1.00 97.94 607 ASP A O 1
ATOM 4568 N N . ASP A 1 608 ? 2.082 -12.826 -48.942 1.00 98.31 608 ASP A N 1
ATOM 4569 C CA . ASP A 1 608 ? 3.360 -13.059 -48.253 1.00 98.31 608 ASP A CA 1
ATOM 4570 C C . ASP A 1 608 ? 4.518 -12.323 -48.946 1.00 98.31 608 ASP A C 1
ATOM 4572 O O . ASP A 1 608 ? 4.673 -12.375 -50.171 1.00 98.31 608 ASP A O 1
ATOM 4576 N N . LEU A 1 609 ? 5.367 -11.658 -48.158 1.00 97.94 609 LEU A N 1
ATOM 4577 C CA . LEU A 1 609 ? 6.567 -10.999 -48.664 1.00 97.94 609 LEU A CA 1
ATOM 4578 C C . LEU A 1 609 ? 7.812 -11.843 -48.365 1.00 97.94 609 LEU A C 1
ATOM 4580 O O . LEU A 1 609 ? 8.041 -12.188 -47.204 1.00 97.94 609 LEU A O 1
ATOM 4584 N N . PRO A 1 610 ? 8.664 -12.118 -49.372 1.00 97.44 610 PRO A N 1
ATOM 4585 C CA . PRO A 1 610 ? 9.923 -12.822 -49.156 1.00 97.44 610 PRO A CA 1
ATOM 4586 C C . PRO A 1 610 ? 10.897 -11.985 -48.316 1.00 97.44 610 PRO A C 1
ATOM 4588 O O . PRO A 1 610 ? 10.643 -10.825 -47.985 1.00 97.44 610 PRO A O 1
ATOM 4591 N N . GLU A 1 611 ? 12.033 -12.577 -47.969 1.00 96.94 611 GLU A N 1
ATOM 4592 C CA . GLU A 1 611 ? 13.112 -11.898 -47.250 1.00 96.94 611 GLU A CA 1
ATOM 4593 C C . GLU A 1 611 ? 13.828 -10.870 -48.136 1.00 96.94 611 GLU A C 1
ATOM 4595 O O . GLU A 1 611 ? 13.881 -10.999 -49.362 1.00 96.94 611 GLU A O 1
ATOM 4600 N N . HIS A 1 612 ? 14.404 -9.850 -47.500 1.00 95.69 612 HIS A N 1
ATOM 4601 C CA . HIS A 1 612 ? 15.245 -8.834 -48.125 1.00 95.69 612 HIS A CA 1
ATOM 4602 C C . HIS A 1 612 ? 14.602 -8.129 -49.330 1.00 95.69 612 HIS A C 1
ATOM 4604 O O . HIS A 1 612 ? 15.259 -7.890 -50.346 1.00 95.69 612 HIS A O 1
ATOM 4610 N N . VAL A 1 613 ? 13.326 -7.749 -49.230 1.00 96.81 613 VAL A N 1
ATOM 4611 C CA . VAL A 1 613 ? 12.644 -6.943 -50.256 1.00 96.81 613 VAL A CA 1
ATOM 4612 C C . VAL A 1 613 ? 12.126 -5.622 -49.719 1.00 96.81 613 VAL A C 1
ATOM 4614 O O . VAL A 1 613 ? 11.797 -5.489 -48.548 1.00 96.81 613 VAL A O 1
ATOM 4617 N N . VAL A 1 614 ? 12.004 -4.642 -50.607 1.00 97.69 614 VAL A N 1
ATOM 4618 C CA . VAL A 1 614 ? 11.262 -3.407 -50.357 1.00 97.69 614 VAL A CA 1
ATOM 4619 C C . VAL A 1 614 ? 9.935 -3.506 -51.094 1.00 97.69 614 VAL A C 1
ATOM 4621 O O . VAL A 1 614 ? 9.933 -3.604 -52.322 1.00 97.69 614 VAL A O 1
ATOM 4624 N N . ALA A 1 615 ? 8.819 -3.467 -50.371 1.00 97.88 615 ALA A N 1
ATOM 4625 C CA . ALA A 1 615 ? 7.472 -3.495 -50.932 1.00 97.88 615 ALA A CA 1
ATOM 4626 C C . ALA A 1 615 ? 6.726 -2.190 -50.629 1.00 97.88 615 ALA A C 1
ATOM 4628 O O . ALA A 1 615 ? 6.789 -1.688 -49.511 1.00 97.88 615 ALA A O 1
ATOM 4629 N N . VAL A 1 616 ? 6.022 -1.622 -51.610 1.00 97.81 616 VAL A N 1
ATOM 4630 C CA . VAL A 1 616 ? 5.312 -0.333 -51.480 1.00 97.81 616 VAL A CA 1
ATOM 4631 C C . VAL A 1 616 ? 3.950 -0.375 -52.175 1.00 97.81 616 VAL A C 1
ATOM 4633 O O . VAL A 1 616 ? 3.747 -1.183 -53.078 1.00 97.81 616 VAL A O 1
ATOM 4636 N N . GLY A 1 617 ? 3.038 0.521 -51.792 1.00 97.00 617 GLY A N 1
ATOM 4637 C CA . GLY A 1 617 ? 1.740 0.704 -52.452 1.00 97.00 617 GLY A CA 1
ATOM 4638 C C . GLY A 1 617 ? 0.563 -0.018 -51.788 1.00 97.00 617 GLY A C 1
ATOM 4639 O O . GLY A 1 617 ? 0.717 -0.733 -50.799 1.00 97.00 617 GLY A O 1
ATOM 4640 N N . VAL A 1 618 ? -0.631 0.203 -52.342 1.00 97.31 618 VAL A N 1
ATOM 4641 C CA . VAL A 1 618 ? -1.894 -0.422 -51.921 1.00 97.31 618 VAL A CA 1
ATOM 4642 C C . VAL A 1 618 ? -2.552 -1.044 -53.161 1.00 97.31 618 VAL A C 1
ATOM 4644 O O . VAL A 1 618 ? -3.115 -0.307 -53.969 1.00 97.31 618 VAL A O 1
ATOM 4647 N N . PRO A 1 619 ? -2.467 -2.373 -53.354 1.00 96.75 619 PRO A N 1
ATOM 4648 C CA . PRO A 1 619 ? -1.741 -3.335 -52.519 1.00 96.75 619 PRO A CA 1
ATOM 4649 C C . PRO A 1 619 ? -0.215 -3.201 -52.632 1.00 96.75 619 PRO A C 1
ATOM 4651 O O . PRO A 1 619 ? 0.306 -2.697 -53.628 1.00 96.75 619 PRO A O 1
ATOM 4654 N N . ALA A 1 620 ? 0.505 -3.681 -51.619 1.00 97.69 620 ALA A N 1
ATOM 4655 C CA . ALA A 1 620 ? 1.959 -3.657 -51.582 1.00 97.69 620 ALA A CA 1
ATOM 4656 C C . ALA A 1 620 ? 2.540 -4.554 -52.686 1.00 97.69 620 ALA A C 1
ATOM 4658 O O . ALA A 1 620 ? 2.172 -5.723 -52.826 1.00 97.69 620 ALA A O 1
ATOM 4659 N N . ARG A 1 621 ? 3.470 -4.006 -53.472 1.00 97.56 621 ARG A N 1
ATOM 4660 C CA . ARG A 1 621 ? 4.211 -4.719 -54.520 1.00 97.56 621 ARG A CA 1
ATOM 4661 C C . ARG A 1 621 ? 5.706 -4.536 -54.318 1.00 97.56 621 ARG A C 1
ATOM 4663 O O . ARG A 1 621 ? 6.157 -3.466 -53.909 1.00 97.56 621 ARG A O 1
ATOM 4670 N N . ILE A 1 622 ? 6.468 -5.592 -54.598 1.00 97.62 622 ILE A N 1
ATOM 4671 C CA . ILE A 1 622 ? 7.929 -5.583 -54.493 1.00 97.62 622 ILE A CA 1
ATOM 4672 C C . ILE A 1 622 ? 8.483 -4.564 -55.494 1.00 97.62 622 ILE A C 1
ATOM 4674 O O . ILE A 1 622 ? 8.336 -4.726 -56.702 1.00 97.62 622 ILE A O 1
ATOM 4678 N N . LEU A 1 623 ? 9.126 -3.520 -54.977 1.00 95.81 623 LEU A N 1
ATOM 4679 C CA . LEU A 1 623 ? 9.804 -2.488 -55.755 1.00 95.81 623 LEU A CA 1
ATOM 4680 C C . LEU A 1 623 ? 11.219 -2.928 -56.136 1.00 95.81 623 LEU A C 1
ATOM 4682 O O . LEU A 1 623 ? 11.658 -2.722 -57.263 1.00 95.81 623 LEU A O 1
ATOM 4686 N N . ARG A 1 624 ? 11.953 -3.497 -55.173 1.00 93.25 624 ARG A N 1
ATOM 4687 C CA . ARG A 1 624 ? 13.337 -3.961 -55.345 1.00 93.25 624 ARG A CA 1
ATOM 4688 C C . ARG A 1 624 ? 13.742 -4.931 -54.239 1.00 93.25 624 ARG A C 1
ATOM 4690 O O . ARG A 1 624 ? 13.106 -4.972 -53.188 1.00 93.25 624 ARG A O 1
ATOM 4697 N N . ARG A 1 625 ? 14.846 -5.650 -54.447 1.00 91.12 625 ARG A N 1
ATOM 4698 C CA . ARG A 1 625 ? 15.553 -6.374 -53.378 1.00 91.12 625 ARG A CA 1
ATOM 4699 C C . ARG A 1 625 ? 16.447 -5.415 -52.579 1.00 91.12 625 ARG A C 1
ATOM 4701 O O . ARG A 1 625 ? 16.934 -4.424 -53.127 1.00 91.12 625 ARG A O 1
ATOM 4708 N N . CYS A 1 626 ? 16.627 -5.682 -51.290 1.00 78.12 626 CYS A N 1
ATOM 4709 C CA . CYS A 1 626 ? 17.529 -4.940 -50.413 1.00 78.12 626 CYS A CA 1
ATOM 4710 C C . CYS A 1 626 ? 18.993 -5.248 -50.794 1.00 78.12 626 CYS A C 1
ATOM 4712 O O . CYS A 1 626 ? 19.329 -6.423 -50.928 1.00 78.12 626 CYS A O 1
ATOM 4714 N N . PRO A 1 627 ? 19.866 -4.231 -50.951 1.00 59.28 627 PRO A N 1
ATOM 4715 C CA . PRO A 1 627 ? 21.258 -4.424 -51.381 1.00 59.28 627 PRO A CA 1
ATOM 4716 C C . PRO A 1 627 ? 22.123 -5.266 -50.428 1.00 59.28 627 PRO A C 1
ATOM 4718 O O . PRO A 1 627 ? 23.091 -5.868 -50.873 1.00 59.28 627 PRO A O 1
ATOM 4721 N N . ASP A 1 628 ? 21.766 -5.323 -49.140 1.00 57.03 628 ASP A N 1
ATOM 4722 C CA . ASP A 1 628 ? 22.606 -5.883 -48.070 1.00 57.03 628 ASP A CA 1
ATOM 4723 C C . ASP A 1 628 ? 22.176 -7.287 -47.598 1.00 57.03 628 ASP A C 1
ATOM 4725 O O . ASP A 1 628 ? 22.305 -7.612 -46.409 1.00 57.03 628 ASP A O 1
ATOM 4729 N N . ALA A 1 629 ? 21.610 -8.111 -48.484 1.00 49.56 629 ALA A N 1
ATOM 4730 C CA . ALA A 1 629 ? 21.400 -9.528 -48.185 1.00 49.56 629 ALA A CA 1
ATOM 4731 C C . ALA A 1 629 ? 22.774 -10.227 -48.104 1.00 49.56 629 ALA A C 1
ATOM 4733 O O . ALA A 1 629 ? 23.575 -10.057 -49.028 1.00 49.56 629 ALA A O 1
ATOM 4734 N N . PRO A 1 630 ? 23.099 -10.975 -47.033 1.00 41.81 630 PRO A N 1
ATOM 4735 C CA . PRO A 1 630 ? 24.207 -11.918 -47.125 1.00 41.81 630 PRO A CA 1
ATOM 4736 C C . PRO A 1 630 ? 23.916 -12.909 -48.275 1.00 41.81 630 PRO A C 1
ATOM 4738 O O . PRO A 1 630 ? 22.743 -13.219 -48.501 1.00 41.81 630 PRO A O 1
ATOM 4741 N N . PRO A 1 631 ? 24.941 -13.327 -49.040 1.00 38.00 631 PRO A N 1
ATOM 4742 C CA . PRO A 1 631 ? 24.777 -14.269 -50.146 1.00 38.00 631 PRO A CA 1
ATOM 4743 C C . PRO A 1 631 ? 24.223 -15.627 -49.709 1.00 38.00 631 PRO A C 1
ATOM 4745 O O . PRO A 1 631 ? 24.484 -16.030 -48.549 1.00 38.00 631 PRO A O 1
#

Secondary structure (DSSP, 8-state):
-EEEEE-TTPPPTT--S--HHHHHHHHHHHTT-EEEEEEESS-TTT-PPPGGGTT-SEEEEEETTEEEEEE---GGGGSHHHHHHHHHHHHHHHHHHHHTTSPPPSEEEEEESSGGGHHHHHHIIIIISSS--EEEEESS-TTHHHHHTTSS-TTSHHHHHHHHHHHHHHHH-SEEEESSHHHHHHHHHTTSS-GGGEEE----B-TTT-----SSSHHHHHTT-TT-EEEEEES--SGGG-THHHHHHHHTTTT-TTEEEEEE---TTHHHHHHHHHHTT-SSEEE-----GGGHHHHHHH-SEEEEE--S-GGGGG---HHHHHHHHTTPPEEEE--THHHIIIIIIS--EEE--TT-HHHHHHHHHHHHH-HHHHHHHHHHHHHHHHHHTBHHHHHHHHHHHHIIIII--S-SEEEEE--SHHHHHHHHHHHHTT-TTEEEEE-TT-SS-BSS-GGG--B---HHHHHHHHTTS-EEEEE---SHHHHHHHHHHHHHTT-EE---B-TTSEE-TT-EE-TT-EE-TT-EE-TT-EE-TT-EE-TT-EE-TT-EE-TT-EE-TT-EE-TT-EE-TT-EEPTT-EE-TT-EE-TT-EEPTT-EE-S-B-TTEEEETTTTEEEEE-TT---

Foldseek 3Di:
DFEEEEEAQDDAVQDDDDHLVVVLCVLVVVVVYAYEYEYEQANLVVLDGPPVCPPPQWDWDAGPNHIYIHHYFDSLCVVPDVSVVSRQVSSLVSLLVVLLVDDQGLEYEYEDDVLSSLNSRVSSQPVRHHHRAYEYEYEAPPPVVCCQVVVDPCPDPVVVVSVVSLLVSLVVHLAYEYAFPLVLVVCVVVVSHDSLRYDHLHAADALVQQAADALPDPVCVVQVVPQAQEAEEEDEPDQFQPCVLVLLLLLVCQVPPSHAYEYEEYYDCPVVSVVVCVVSVRPRYYYPYYDRPSCVSVVLNNHQAYEGAGAPGPRQLGDADNVLNSNLNNLFAYAYQTHHRNCCVLCPVLVQYDYFHHSDSVSSNVRSVVCRVCSVSRSVSSPSSNVCSVVRGHSSVSSVVVVVCCVVSPNPPQWQAEEEEDQDPLSLQLVVLCVQLVPPRYQYYEYQVPPDWDCQGPPRGIHHYYVVVVLVVCVPTAYEYQYSDPQLVVSVVSVVSCVVSVHFQDEGAHPQEAADPQEAEEGNHYHGHLEYAEHPEYAYHNEYQEANEYHYYLEYHEASEYEYHLEYEAYNEYEYRLEYEEANEYEYHNEYEEHNEYEYHNEYDPHHHYHQFYWYDDPTDTPGGHPPDDD

pLDDT: mean 91.31, std 9.03, range [38.0, 98.75]